Protein AF-A0A7R9U8B2-F1 (afdb_monomer)

Solvent-accessible surface area (backbone atoms only — not comparable to full-atom values): 41297 Å² total; per-residue (Å²): 141,87,87,90,84,90,85,83,91,86,86,80,92,74,90,84,80,95,72,82,83,80,79,84,75,87,90,65,82,88,73,79,88,68,81,79,48,78,42,80,69,96,64,82,80,76,59,48,78,58,32,54,50,12,48,67,62,9,75,63,43,64,96,54,55,70,74,48,51,52,56,54,53,44,69,19,31,55,43,84,42,52,57,73,41,64,82,43,50,54,67,38,76,34,45,41,25,39,34,27,19,32,44,32,37,31,36,32,48,96,91,38,77,77,46,77,46,43,56,25,43,66,48,51,57,62,33,63,72,57,87,77,96,42,58,29,88,40,22,35,29,24,73,29,55,26,38,32,43,37,39,45,27,69,61,48,61,78,40,36,88,40,72,64,40,41,54,41,51,53,35,50,53,50,54,51,48,53,52,48,36,56,53,50,60,68,20,62,71,50,51,76,31,64,63,51,78,87,48,41,61,60,57,49,68,57,44,44,82,45,77,41,47,65,74,34,71,79,45,53,50,73,36,76,58,63,46,32,40,34,33,67,37,50,39,33,38,31,30,39,74,55,95,88,39,84,41,81,72,51,76,43,42,61,54,37,70,48,45,48,47,24,65,73,71,71,41,43,26,86,39,26,33,32,18,76,29,65,22,35,32,36,36,28,43,50,93,50,44,66,64,60,39,70,72,27,92,48,33,51,59,50,44,49,52,55,24,26,49,51,46,24,58,55,55,61,69,45,66,38,83,38,53,83,46,43,52,71,68,50,35,28,49,47,49,64,61,43,39,85,44,80,42,47,50,70,37,68,81,46,48,52,68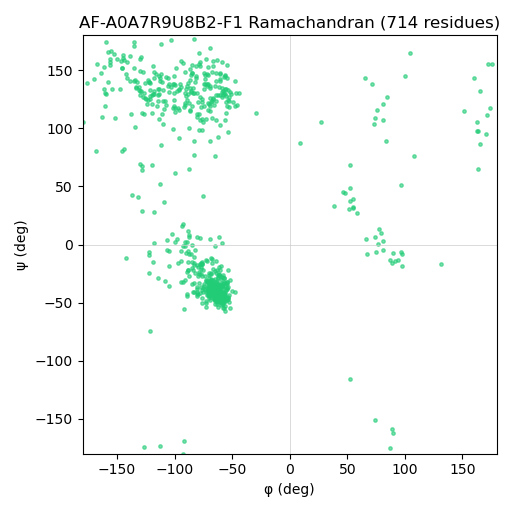,39,78,50,58,45,35,36,34,32,63,36,44,35,30,39,34,31,31,88,98,66,46,74,77,48,76,44,40,56,31,36,70,49,47,54,55,16,63,75,69,72,36,50,26,80,36,26,33,30,30,66,28,72,68,19,31,30,38,38,30,44,46,69,59,44,51,66,51,38,54,80,24,56,36,25,40,13,54,49,43,42,47,65,45,45,92,74,47,53,65,69,38,34,65,42,18,76,69,52,28,52,56,50,47,60,50,25,54,75,69,75,51,40,40,53,60,54,47,43,55,49,46,50,51,58,38,54,58,46,59,61,46,52,62,50,49,52,53,49,53,54,52,51,50,53,54,50,50,54,52,52,52,52,56,68,71,51,85,79,71,91,90,75,61,78,68,62,61,60,58,58,60,63,70,73,72,75,89,76,86,84,92,82,80,83,88,82,91,79,94,78,91,79,82,84,80,54,70,64,64,58,49,51,54,52,49,52,53,51,53,52,51,49,52,54,50,52,54,52,49,40,57,43,31,58,35,88,90,30,98,36,47,52,90,63,61,66,70,56,47,48,55,41,49,54,33,54,77,69,75,49,82,60,77,60,61,48,47,70,58,41,51,47,39,48,52,52,37,53,72,45,59,44,54,55,44,65,74,30,75,64,42,61,47,48,42,55,77,69,66,38,82,54,86,69,80,73,59,69,95,85,69,85,87,80,83,75,82,76,89,69,81,94,66,89,76,81,77,82,48,69,50,60,48,48,54,50,50,52,52,48,55,56,53,58,63,63,67,74,79,67,80,93,82,91,85,90,86,86,85,88,82,89,77,90,84,90,83,89,76,100,84,133

pLDDT: mean 73.43, std 23.67, range [23.88, 97.5]

Nearest PDB structures (foldseek):
  3of1-assembly1_A  TM=4.853E-01  e=3.775E-17  Saccharomyces cerevisiae
  4jva-assembly1_A  TM=4.554E-01  e=2.372E-15  Rattus norvegicus
  4qxk-assembly1_A  TM=8.652E-01  e=6.815E-08  Homo sapiens
  7wm2-assembly1_B  TM=8.538E-01  e=2.011E-07  Arabidopsis thaliana
  7fcv-assembly1_D  TM=7.287E-01  e=3.707E-07  Arabidopsis thaliana

Structure (mmCIF, N/CA/C/O backbone):
data_AF-A0A7R9U8B2-F1
#
_entry.id   AF-A0A7R9U8B2-F1
#
loop_
_atom_site.group_PDB
_atom_site.id
_atom_site.type_symbol
_atom_site.label_atom_id
_atom_site.label_alt_id
_atom_site.label_comp_id
_atom_site.label_asym_id
_atom_site.label_entity_id
_atom_site.label_seq_id
_atom_site.pdbx_PDB_ins_code
_atom_site.Cartn_x
_atom_site.Cartn_y
_atom_site.Cartn_z
_atom_site.occupancy
_atom_site.B_iso_or_equiv
_atom_site.auth_seq_id
_atom_site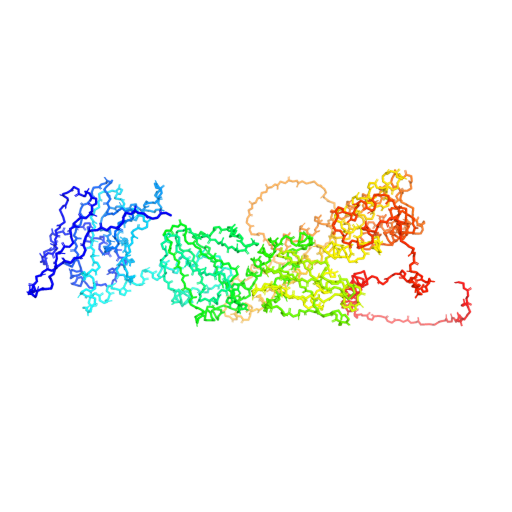.auth_comp_id
_atom_site.auth_asym_id
_atom_site.auth_atom_id
_atom_site.pdbx_PDB_model_num
ATOM 1 N N . PRO A 1 1 ? -21.297 -42.915 4.749 1.00 30.41 1 PRO A N 1
ATOM 2 C CA . PRO A 1 1 ? -21.701 -44.064 5.594 1.00 30.41 1 PRO A CA 1
ATOM 3 C C . PRO A 1 1 ? -21.978 -43.606 7.038 1.00 30.41 1 PRO A C 1
ATOM 5 O O . PRO A 1 1 ? -21.036 -43.431 7.806 1.00 30.41 1 PRO A O 1
ATOM 8 N N . PRO A 1 2 ? -23.248 -43.328 7.371 1.00 29.92 2 PRO A N 1
ATOM 9 C CA . PRO A 1 2 ? -23.680 -42.946 8.708 1.00 29.92 2 PRO A CA 1
ATOM 10 C C . PRO A 1 2 ? -24.233 -44.167 9.458 1.00 29.92 2 PRO A C 1
ATOM 12 O O . PRO A 1 2 ? -25.068 -44.891 8.925 1.00 29.92 2 PRO A O 1
ATOM 15 N N . SER A 1 3 ? -23.810 -44.386 10.699 1.00 27.02 3 SER A N 1
ATOM 16 C CA . SER A 1 3 ? -24.557 -45.214 11.651 1.00 27.02 3 SER A CA 1
ATOM 17 C C . SER A 1 3 ? -24.051 -44.943 13.061 1.00 27.02 3 SER A C 1
ATOM 19 O O . SER A 1 3 ? -22.910 -45.286 13.364 1.00 27.02 3 SER A O 1
ATOM 21 N N . CYS A 1 4 ? -24.887 -44.280 13.862 1.00 27.62 4 CYS A N 1
ATOM 22 C CA . CYS A 1 4 ? -25.130 -44.517 15.293 1.00 27.62 4 CYS A CA 1
ATOM 23 C C . CYS A 1 4 ? -25.833 -43.288 15.893 1.00 27.62 4 CYS A C 1
ATOM 25 O O . CYS A 1 4 ? -25.292 -42.576 16.730 1.00 27.62 4 CYS A O 1
ATOM 27 N N . TRP A 1 5 ? -27.052 -43.044 15.419 1.00 26.94 5 TRP A N 1
ATOM 28 C CA . TRP A 1 5 ? -28.113 -42.352 16.143 1.00 26.94 5 TRP A CA 1
ATOM 29 C C . TRP A 1 5 ? -29.310 -43.289 16.038 1.00 26.94 5 TRP A C 1
ATOM 31 O O . TRP A 1 5 ? -29.730 -43.562 14.921 1.00 26.94 5 TRP A O 1
ATOM 41 N N . ASP A 1 6 ? -29.751 -43.865 17.155 1.00 27.86 6 ASP A N 1
ATOM 42 C CA . ASP A 1 6 ? -31.166 -44.131 17.439 1.00 27.86 6 ASP A CA 1
ATOM 43 C C . ASP A 1 6 ? -31.323 -44.939 18.729 1.00 27.86 6 ASP A C 1
ATOM 45 O O . ASP A 1 6 ? -30.874 -46.077 18.821 1.00 27.86 6 ASP A O 1
ATOM 49 N N . HIS A 1 7 ? -31.990 -44.304 19.698 1.00 27.30 7 HIS A N 1
ATOM 50 C CA . HIS A 1 7 ? -32.836 -44.822 20.786 1.00 27.30 7 HIS A CA 1
ATOM 51 C C . HIS A 1 7 ? -32.729 -43.820 21.951 1.00 27.30 7 HIS A C 1
ATOM 53 O O . HIS A 1 7 ? -31.665 -43.648 22.524 1.00 27.30 7 HIS A O 1
ATOM 59 N N . ALA A 1 8 ? -33.759 -43.098 22.380 1.00 26.58 8 ALA A N 1
ATOM 60 C CA . ALA A 1 8 ? -35.167 -43.139 22.048 1.00 26.58 8 ALA A CA 1
ATOM 61 C C . ALA A 1 8 ? -35.796 -41.802 22.475 1.00 26.58 8 ALA A C 1
ATOM 63 O O . ALA A 1 8 ? -35.582 -41.337 23.594 1.00 26.58 8 ALA A O 1
ATOM 64 N N . ALA A 1 9 ? -36.606 -41.213 21.599 1.00 27.19 9 ALA A N 1
ATOM 65 C CA . ALA A 1 9 ? -37.607 -40.228 21.972 1.00 27.19 9 ALA A CA 1
ATOM 66 C C . ALA A 1 9 ? -38.963 -40.939 21.992 1.00 27.19 9 ALA A C 1
ATOM 68 O O . ALA A 1 9 ? -39.384 -41.443 20.956 1.00 27.19 9 ALA A O 1
ATOM 69 N N . GLN A 1 10 ? -39.603 -40.996 23.163 1.00 26.66 10 GLN A N 1
ATOM 70 C CA . GLN A 1 10 ? -41.058 -40.936 23.392 1.00 26.66 10 GLN A CA 1
ATOM 71 C C . GLN A 1 10 ? -41.374 -41.466 24.794 1.00 26.66 10 GLN A C 1
ATOM 73 O O . GLN A 1 10 ? -41.395 -42.674 24.999 1.00 26.66 10 GLN A O 1
ATOM 78 N N . THR A 1 11 ? -41.697 -40.583 25.745 1.00 27.45 11 THR A N 1
ATOM 79 C CA . THR A 1 11 ? -43.015 -40.590 26.412 1.00 27.45 11 THR A CA 1
ATOM 80 C C . THR A 1 11 ? -43.190 -39.423 27.394 1.00 27.45 11 THR A C 1
ATOM 82 O O . THR A 1 11 ? -42.316 -39.122 28.193 1.00 27.45 11 THR A O 1
ATOM 85 N N . GLN A 1 12 ? -44.403 -38.864 27.351 1.00 27.28 12 GLN A N 1
ATOM 86 C CA . GLN A 1 12 ? -45.134 -38.173 28.422 1.00 27.28 12 GLN A CA 1
ATOM 87 C C . GLN A 1 12 ? -44.862 -36.689 28.713 1.00 27.28 12 GLN A C 1
ATOM 89 O O . GLN A 1 12 ? -44.162 -36.282 29.630 1.00 27.28 12 GLN A O 1
ATOM 94 N N . GLN A 1 13 ? -45.645 -35.896 27.987 1.00 30.95 13 GLN A N 1
ATOM 95 C CA . GLN A 1 13 ? -46.337 -34.699 28.452 1.00 30.95 13 GLN A CA 1
ATOM 96 C C . GLN A 1 13 ? -47.171 -35.017 29.716 1.00 30.95 13 GLN A C 1
ATOM 98 O O . GLN A 1 13 ? -48.085 -35.841 29.648 1.00 30.95 13 GLN A O 1
ATOM 103 N N . LYS A 1 14 ? -46.871 -34.369 30.851 1.00 27.11 14 LYS A N 1
ATOM 104 C CA . LYS A 1 14 ? -47.823 -34.069 31.937 1.00 27.11 14 LYS A CA 1
ATOM 105 C C . LYS A 1 14 ? -47.284 -32.937 32.820 1.00 27.11 14 LYS A C 1
ATOM 107 O O . LYS A 1 14 ? -46.124 -32.945 33.216 1.00 27.11 14 LYS A O 1
ATOM 112 N N . GLU A 1 15 ? -48.152 -31.960 33.047 1.00 29.14 15 GLU A N 1
ATOM 113 C CA . GLU A 1 15 ? -47.983 -30.745 33.847 1.00 29.14 15 GLU A CA 1
ATOM 114 C C . GLU A 1 15 ? -47.567 -31.032 35.300 1.00 29.14 15 GLU A C 1
ATOM 116 O O . GLU A 1 15 ? -48.022 -32.017 35.880 1.00 29.14 15 GLU A O 1
ATOM 121 N N . CYS A 1 16 ? -46.737 -30.158 35.886 1.00 23.88 16 CYS A N 1
ATOM 122 C CA . CYS A 1 16 ? -47.075 -29.345 37.068 1.00 23.88 16 CYS A CA 1
ATOM 123 C C . CYS A 1 16 ? -45.830 -28.721 37.732 1.00 23.88 16 CYS A C 1
ATOM 125 O O . CYS A 1 16 ? -44.863 -29.398 38.071 1.00 23.88 16 CYS A O 1
ATOM 127 N N . ASP A 1 17 ? -45.976 -27.424 37.996 1.00 25.28 17 ASP A N 1
ATOM 128 C CA . ASP A 1 17 ? -45.469 -26.657 39.134 1.00 25.28 17 ASP A CA 1
ATOM 129 C C . ASP A 1 17 ? -44.020 -26.149 39.200 1.00 25.28 17 ASP A C 1
ATOM 131 O O . ASP A 1 17 ? -43.023 -26.866 39.258 1.00 25.28 17 ASP A O 1
ATOM 135 N N . ALA A 1 18 ? -43.983 -24.817 39.314 1.00 38.62 18 ALA A N 1
ATOM 136 C CA . ALA A 1 18 ? -42.900 -23.948 39.733 1.00 38.62 18 ALA A CA 1
ATOM 137 C C . ALA A 1 18 ? -41.925 -24.593 40.734 1.00 38.62 18 ALA A C 1
ATOM 139 O O . ALA A 1 18 ? -42.247 -24.803 41.905 1.00 38.62 18 ALA A O 1
ATOM 140 N N . ARG A 1 19 ? -40.681 -24.805 40.293 1.00 26.91 19 ARG A N 1
ATOM 141 C CA . ARG A 1 19 ? -39.525 -25.012 41.169 1.00 26.91 19 ARG A CA 1
ATOM 142 C C . ARG A 1 19 ? -38.325 -24.235 40.641 1.00 26.91 19 ARG A C 1
ATOM 144 O O . ARG A 1 19 ? -37.810 -24.524 39.571 1.00 26.91 19 ARG A O 1
ATOM 151 N N . VAL A 1 20 ? -37.953 -23.224 41.427 1.00 28.42 20 VAL A N 1
ATOM 152 C CA . VAL A 1 20 ? -36.587 -22.812 41.788 1.00 28.42 20 VAL A CA 1
ATOM 153 C C . VAL A 1 20 ? -35.508 -23.169 40.759 1.00 28.42 20 VAL A C 1
ATOM 155 O O . VAL A 1 20 ? -35.056 -24.309 40.677 1.00 28.42 20 VAL A O 1
ATOM 158 N N . VAL A 1 21 ? -35.051 -22.148 40.033 1.00 27.19 21 VAL A N 1
ATOM 159 C CA . VAL A 1 21 ? -33.812 -22.183 39.247 1.00 27.19 21 VAL A CA 1
ATOM 160 C C . VAL A 1 21 ? -32.643 -22.496 40.195 1.00 27.19 21 VAL A C 1
ATOM 162 O O . VAL A 1 21 ? -32.501 -21.802 41.206 1.00 27.19 21 VAL A O 1
ATOM 165 N N . PRO A 1 22 ? -31.806 -23.512 39.922 1.00 26.61 22 PRO A N 1
ATOM 166 C CA . PRO A 1 22 ? -30.634 -23.778 40.738 1.00 26.61 22 PRO A CA 1
ATOM 167 C C . PRO A 1 22 ? -29.600 -22.672 40.503 1.00 26.61 22 PRO A C 1
ATOM 169 O O . PRO A 1 22 ? -29.159 -22.430 39.379 1.00 26.61 22 PRO A O 1
ATOM 172 N N . THR A 1 23 ? -29.222 -21.988 41.580 1.00 28.36 23 THR A N 1
ATOM 173 C CA . THR A 1 23 ? -28.070 -21.084 41.638 1.00 28.36 23 THR A CA 1
ATOM 174 C C . THR A 1 23 ? -26.817 -21.808 41.143 1.00 28.36 23 THR A C 1
ATOM 176 O O . THR A 1 23 ? -26.514 -22.906 41.615 1.00 28.36 23 THR A O 1
ATOM 179 N N . ARG A 1 24 ? -26.130 -21.191 40.170 1.00 32.28 24 ARG A N 1
ATOM 180 C CA . ARG A 1 24 ? -24.921 -21.685 39.493 1.00 32.28 24 ARG A CA 1
ATOM 181 C C . ARG A 1 24 ? -23.908 -22.233 40.507 1.00 32.28 24 ARG A C 1
ATOM 183 O O . ARG A 1 24 ? -23.450 -21.520 41.395 1.00 32.28 24 ARG A O 1
ATOM 190 N N . GLY A 1 25 ? -23.583 -23.515 40.349 1.00 25.22 25 GLY A N 1
ATOM 191 C CA . GLY A 1 25 ? -22.506 -24.190 41.057 1.00 25.22 25 GLY A CA 1
ATOM 192 C C . GLY A 1 25 ? -21.144 -23.762 40.522 1.00 25.22 25 GLY A C 1
ATOM 193 O O . GLY A 1 25 ? -20.945 -23.626 39.315 1.00 25.22 25 GLY A O 1
ATOM 194 N N . CYS A 1 26 ? -20.227 -23.561 41.460 1.00 30.31 26 CYS A N 1
ATOM 195 C CA . CYS A 1 26 ? -18.829 -23.231 41.269 1.00 30.31 26 CYS A CA 1
ATOM 196 C C . CYS A 1 26 ? -18.140 -24.135 40.235 1.00 30.31 26 CYS A C 1
ATOM 198 O O . CYS A 1 26 ? -17.974 -25.330 40.462 1.00 30.31 26 CYS A O 1
ATOM 200 N N . TRP A 1 27 ? -17.644 -23.525 39.163 1.00 28.55 27 TRP A N 1
ATOM 201 C CA . TRP A 1 27 ? -16.403 -23.934 38.506 1.00 28.55 27 TRP A CA 1
ATOM 202 C C . TRP A 1 27 ? -15.452 -22.740 38.586 1.00 28.55 27 TRP A C 1
ATOM 204 O O . TRP A 1 27 ? -15.201 -22.049 37.608 1.00 28.55 27 TRP A O 1
ATOM 214 N N . GLY A 1 28 ? -15.012 -22.442 39.807 1.00 30.25 28 GLY A N 1
ATOM 215 C CA . GLY A 1 28 ? -13.909 -21.529 40.075 1.00 30.25 28 GLY A CA 1
ATOM 216 C C . GLY A 1 28 ? -12.710 -22.365 40.492 1.00 30.25 28 GLY A C 1
ATOM 217 O O . GLY A 1 28 ? -12.868 -23.314 41.267 1.00 30.25 28 GLY A O 1
ATOM 218 N N . GLY A 1 29 ? -11.528 -22.038 39.970 1.00 30.67 29 GLY A N 1
ATOM 219 C CA . GLY A 1 29 ? -10.278 -22.561 40.508 1.00 30.67 29 GLY A CA 1
ATOM 220 C C . GLY A 1 29 ? -10.266 -22.405 42.029 1.00 30.67 29 GLY A C 1
ATOM 221 O O . GLY A 1 29 ? -10.779 -21.420 42.559 1.00 30.67 29 GLY A O 1
ATOM 222 N N . GLN A 1 30 ? -9.745 -23.414 42.727 1.00 30.61 30 GLN A N 1
ATOM 223 C CA . GLN A 1 30 ? -9.598 -23.412 44.180 1.00 30.61 30 GLN A CA 1
ATOM 224 C C . GLN A 1 30 ? -8.836 -22.161 44.637 1.00 30.61 30 GLN A C 1
ATOM 226 O O . GLN A 1 30 ? -7.608 -22.137 44.649 1.00 30.61 30 GLN A O 1
ATOM 231 N N . LEU A 1 31 ? -9.573 -21.132 45.044 1.00 39.19 31 LEU A N 1
ATOM 232 C CA . LEU A 1 31 ? -9.121 -20.200 46.060 1.00 39.19 31 LEU A CA 1
ATOM 233 C C . LEU A 1 31 ? -9.328 -20.921 47.390 1.00 39.19 31 LEU A C 1
ATOM 235 O O . LEU A 1 31 ? -10.458 -21.151 47.823 1.00 39.19 31 LEU A O 1
ATOM 239 N N . ASP A 1 32 ? -8.225 -21.347 47.995 1.00 32.47 32 ASP A N 1
ATOM 240 C CA . ASP A 1 32 ? -8.205 -21.851 49.362 1.00 32.47 32 ASP A CA 1
ATOM 241 C C . ASP A 1 32 ? -8.793 -20.774 50.290 1.00 32.47 32 ASP A C 1
ATOM 243 O O . ASP A 1 32 ? -8.180 -19.737 50.513 1.00 32.47 32 ASP A O 1
ATOM 247 N N . GLY A 1 33 ? -10.015 -21.002 50.777 1.00 36.41 33 GLY A N 1
ATOM 248 C CA . GLY A 1 33 ? -10.552 -20.546 52.065 1.00 36.41 33 GLY A CA 1
ATOM 249 C C . GLY A 1 33 ? -10.208 -19.151 52.614 1.00 36.41 33 GLY A C 1
ATOM 250 O O . GLY A 1 33 ? -10.139 -19.021 53.835 1.00 36.41 33 GLY A O 1
ATOM 251 N N . GLN A 1 34 ? -10.010 -18.112 51.798 1.00 46.66 34 GLN A N 1
ATOM 252 C CA . GLN A 1 34 ? -9.766 -16.756 52.302 1.00 46.66 34 GLN A CA 1
ATOM 253 C C . GLN A 1 34 ? -11.065 -15.982 52.561 1.00 46.66 34 GLN A C 1
ATOM 255 O O . GLN A 1 34 ? -12.065 -16.119 51.857 1.00 46.66 34 GLN A O 1
ATOM 260 N N . GLN A 1 35 ? -11.052 -15.200 53.642 1.00 50.69 35 GLN A N 1
ATOM 261 C CA . GLN A 1 35 ? -12.196 -14.585 54.321 1.00 50.69 35 GLN A CA 1
ATOM 262 C C . GLN A 1 35 ? -12.942 -13.540 53.469 1.00 50.69 35 GLN A C 1
ATOM 264 O O . GLN A 1 35 ? -12.855 -12.341 53.712 1.00 50.69 35 GLN A O 1
ATOM 269 N N . ARG A 1 36 ? -13.750 -13.973 52.499 1.00 58.09 36 ARG A N 1
ATOM 270 C CA . ARG A 1 36 ? -14.673 -13.085 51.778 1.00 58.09 36 ARG A CA 1
ATOM 271 C C . ARG A 1 36 ? -15.874 -12.773 52.678 1.00 58.09 36 ARG A C 1
ATOM 273 O O . ARG A 1 36 ? -16.724 -13.634 52.901 1.00 58.09 36 ARG A O 1
ATOM 280 N N . ALA A 1 37 ? -15.944 -11.563 53.237 1.00 53.56 37 ALA A N 1
ATOM 281 C CA . ALA A 1 37 ? -17.025 -11.165 54.145 1.00 53.56 37 ALA A CA 1
ATOM 282 C C . ALA A 1 37 ? -17.767 -9.911 53.642 1.00 53.56 37 ALA A C 1
ATOM 284 O O . ALA A 1 37 ? -17.134 -8.868 53.465 1.00 53.56 37 ALA A O 1
ATOM 285 N N . PRO A 1 38 ? -19.105 -9.950 53.463 1.00 53.59 38 PRO A N 1
ATOM 286 C CA . PRO A 1 38 ? -19.876 -8.760 53.109 1.00 53.59 38 PRO A CA 1
ATOM 287 C C . PRO A 1 38 ? -19.747 -7.680 54.191 1.00 53.59 38 PRO A C 1
ATOM 289 O O . PRO A 1 38 ? -19.744 -7.974 55.397 1.00 53.59 38 PRO A O 1
ATOM 292 N N . ILE A 1 39 ? -19.648 -6.416 53.776 1.00 56.44 39 ILE A N 1
ATOM 293 C CA . ILE A 1 39 ? -19.552 -5.265 54.682 1.00 56.44 39 ILE A CA 1
ATOM 294 C C . ILE A 1 39 ? -20.963 -4.858 55.136 1.00 56.44 39 ILE A C 1
ATOM 296 O O . ILE A 1 39 ? -21.559 -3.899 54.658 1.00 56.44 39 ILE A O 1
ATOM 300 N N . MET A 1 40 ? -21.537 -5.614 56.077 1.00 44.44 40 MET A N 1
ATOM 301 C CA . MET A 1 40 ? -22.802 -5.240 56.719 1.00 44.44 40 MET A CA 1
ATOM 302 C C . MET A 1 40 ? -22.561 -4.323 57.930 1.00 44.44 40 MET A C 1
ATOM 304 O O . MET A 1 40 ? -22.005 -4.752 58.940 1.00 44.44 40 MET A O 1
ATOM 308 N N . GLY A 1 41 ? -23.039 -3.075 57.841 1.00 47.38 41 GLY A N 1
ATOM 309 C CA . GLY A 1 41 ? -23.053 -2.091 58.936 1.00 47.38 41 GLY A CA 1
ATOM 310 C C . GLY A 1 41 ? -21.932 -1.037 58.884 1.00 47.38 41 GLY A C 1
ATOM 311 O O . GLY A 1 41 ? -20.809 -1.319 58.490 1.00 47.38 41 GLY A O 1
ATOM 312 N N . CYS A 1 42 ? -22.238 0.198 59.311 1.00 34.66 42 CYS A N 1
ATOM 313 C CA . CYS A 1 42 ? -21.350 1.378 59.296 1.00 34.66 42 CYS A CA 1
ATOM 314 C C . CYS A 1 42 ? -20.257 1.385 60.390 1.00 34.66 42 CYS A C 1
ATOM 316 O O . CYS A 1 42 ? -20.024 2.427 61.005 1.00 34.66 42 CYS A O 1
ATOM 318 N N . ASN A 1 43 ? -19.589 0.266 60.673 1.00 44.78 43 ASN A N 1
ATOM 319 C CA . ASN A 1 43 ? -18.477 0.293 61.627 1.00 44.78 43 ASN A CA 1
ATOM 320 C C . ASN A 1 43 ? -17.166 0.657 60.915 1.00 44.78 43 ASN A C 1
ATOM 322 O O . ASN A 1 43 ? -16.656 -0.114 60.108 1.00 44.78 43 ASN A O 1
ATOM 326 N N . ASP A 1 44 ? -16.593 1.811 61.280 1.00 50.34 44 ASP A N 1
ATOM 327 C CA . ASP A 1 44 ? -15.291 2.343 60.821 1.00 50.34 44 ASP A CA 1
ATOM 328 C C . ASP A 1 44 ? -14.083 1.422 61.127 1.00 50.34 44 ASP A C 1
ATOM 330 O O . ASP A 1 44 ? -12.947 1.768 60.818 1.00 50.34 44 ASP A O 1
ATOM 334 N N . SER A 1 45 ? -14.313 0.252 61.730 1.00 53.28 45 SER A N 1
ATOM 335 C CA . SER A 1 45 ? -13.302 -0.649 62.286 1.00 53.28 45 SER A CA 1
ATOM 336 C C . SER A 1 45 ? -12.798 -1.747 61.340 1.00 53.28 45 SER A C 1
ATOM 338 O O . SER A 1 45 ? -11.987 -2.555 61.780 1.00 53.28 45 SER A O 1
ATOM 340 N N . ARG A 1 46 ? -13.296 -1.846 60.096 1.00 64.94 46 ARG A N 1
ATOM 341 C CA . ARG A 1 46 ? -12.836 -2.875 59.134 1.00 64.94 46 ARG A CA 1
ATOM 342 C C . ARG A 1 46 ? -11.736 -2.410 58.187 1.00 64.94 46 ARG A C 1
ATOM 344 O O . ARG A 1 46 ? -10.907 -3.222 57.816 1.00 64.94 46 ARG A O 1
ATOM 351 N N . LEU A 1 47 ? -11.730 -1.136 57.807 1.00 72.38 47 LEU A N 1
ATOM 352 C CA . LEU A 1 47 ? -10.666 -0.576 56.978 1.00 72.38 47 LEU A CA 1
ATOM 353 C C . LEU A 1 47 ? -9.464 -0.254 57.853 1.00 72.38 47 LEU A C 1
ATOM 355 O O . LEU A 1 47 ? -9.600 0.445 58.866 1.00 72.38 47 LEU A O 1
ATOM 359 N N . SER A 1 48 ? -8.284 -0.706 57.440 1.00 80.69 48 SER A N 1
ATOM 360 C CA . SER A 1 48 ? -7.061 -0.300 58.121 1.00 80.69 48 SER A CA 1
ATOM 361 C C . SER A 1 48 ? -6.851 1.223 57.980 1.00 80.69 48 SER A C 1
ATOM 363 O O . SER A 1 48 ? -7.379 1.857 57.055 1.00 80.69 48 SER A O 1
ATOM 365 N N . PRO A 1 49 ? -6.058 1.871 58.857 1.00 82.56 49 PRO A N 1
ATOM 366 C CA . PRO A 1 49 ? -5.679 3.272 58.661 1.00 82.56 49 PRO A CA 1
ATOM 367 C C . PRO A 1 49 ? -5.039 3.525 57.286 1.00 82.56 49 PRO A C 1
ATOM 369 O O . PRO A 1 49 ? -5.223 4.595 56.706 1.00 82.56 49 PRO A O 1
ATOM 372 N N . GLN A 1 50 ? -4.320 2.529 56.755 1.00 83.06 50 GLN A N 1
ATOM 373 C CA . GLN A 1 50 ? -3.732 2.573 55.418 1.00 83.06 50 GLN A CA 1
ATOM 374 C C . GLN A 1 50 ? -4.805 2.442 54.336 1.00 83.06 50 GLN A C 1
ATOM 376 O O . GLN A 1 50 ? -4.769 3.197 53.369 1.00 83.06 50 GLN A O 1
ATOM 381 N N . GLY A 1 51 ? -5.798 1.573 54.528 1.00 86.06 51 GLY A N 1
ATOM 382 C CA . GLY A 1 51 ? -6.913 1.409 53.603 1.00 86.06 51 GLY A CA 1
ATOM 383 C C . GLY A 1 51 ? -7.762 2.677 53.473 1.00 86.06 51 GLY A C 1
ATOM 384 O O . GLY A 1 51 ? -8.111 3.098 52.367 1.00 86.06 51 GLY A O 1
ATOM 385 N N . TRP A 1 52 ? -8.005 3.374 54.588 1.00 83.94 52 TRP A N 1
ATOM 386 C CA . TRP A 1 52 ? -8.641 4.698 54.587 1.00 83.94 52 TRP A CA 1
ATOM 387 C C . TRP A 1 52 ? -7.833 5.751 53.826 1.00 83.94 52 TRP A C 1
ATOM 389 O O . TRP A 1 52 ? -8.404 6.579 53.111 1.00 83.94 52 TRP A O 1
ATOM 399 N N . GLU A 1 53 ? -6.511 5.733 53.971 1.00 83.31 53 GLU A N 1
ATOM 400 C CA . GLU A 1 53 ? -5.621 6.605 53.208 1.00 83.31 53 GLU A CA 1
ATOM 401 C C . GLU A 1 53 ? -5.640 6.248 51.712 1.00 83.31 53 GLU A C 1
ATOM 403 O O . GLU A 1 53 ? -5.699 7.144 50.869 1.00 83.31 53 GLU A O 1
ATOM 408 N N . GLY A 1 54 ? -5.688 4.960 51.365 1.00 87.06 54 GLY A N 1
ATOM 409 C CA . GLY A 1 54 ? -5.821 4.484 49.989 1.00 87.06 54 GLY A CA 1
ATOM 410 C C . GLY A 1 54 ? -7.118 4.923 49.315 1.00 87.06 54 GLY A C 1
ATOM 411 O O . GLY A 1 54 ? -7.086 5.419 48.188 1.00 87.06 54 GLY A O 1
ATOM 412 N N . LEU A 1 55 ? -8.247 4.848 50.028 1.00 87.75 55 LEU A N 1
ATOM 413 C CA . LEU A 1 55 ? -9.529 5.384 49.559 1.00 87.75 55 LEU A CA 1
ATOM 414 C C . LEU A 1 55 ? -9.453 6.889 49.287 1.00 87.75 55 LEU A C 1
ATOM 416 O O . LEU A 1 55 ? -9.923 7.346 48.248 1.00 87.75 55 LEU A O 1
ATOM 420 N N . ARG A 1 56 ? -8.834 7.664 50.188 1.00 83.06 56 ARG A N 1
ATOM 421 C CA . ARG A 1 56 ? -8.681 9.121 50.017 1.00 83.06 56 ARG A CA 1
ATOM 422 C C . ARG A 1 56 ? -7.755 9.492 48.864 1.00 83.06 56 ARG A C 1
ATOM 424 O O . ARG A 1 56 ? -7.996 10.496 48.201 1.00 83.06 56 ARG A O 1
ATOM 431 N N . ARG A 1 57 ? -6.710 8.698 48.620 1.00 84.50 57 ARG A N 1
ATOM 432 C CA . ARG A 1 57 ? -5.791 8.872 47.482 1.00 84.50 57 ARG A CA 1
ATOM 433 C C . ARG A 1 57 ? -6.382 8.406 46.160 1.00 84.50 57 ARG A C 1
ATOM 435 O O . ARG A 1 57 ? -5.838 8.721 45.103 1.00 84.50 57 ARG A O 1
ATOM 442 N N . SER A 1 58 ? -7.473 7.650 46.201 1.00 89.38 58 SER A N 1
ATOM 443 C CA . SER A 1 58 ? -8.092 7.125 45.002 1.00 89.38 58 SER A CA 1
ATOM 444 C C . SER A 1 58 ? -8.742 8.228 44.177 1.00 89.38 58 SER A C 1
ATOM 446 O O . SER A 1 58 ? -9.658 8.929 44.614 1.00 89.38 58 SER A O 1
ATOM 448 N N . LYS A 1 59 ? -8.355 8.288 42.903 1.00 87.56 59 LYS A N 1
ATOM 449 C CA . LYS A 1 59 ? -9.027 9.124 41.904 1.00 87.56 59 LYS A CA 1
ATOM 450 C C . LYS A 1 59 ? -10.506 8.778 41.725 1.00 87.56 59 LYS A C 1
ATOM 452 O O . LYS A 1 59 ? -11.227 9.609 41.200 1.00 87.56 59 LYS A O 1
ATOM 457 N N . TYR A 1 60 ? -10.984 7.605 42.146 1.00 87.75 60 TYR A N 1
ATOM 458 C CA . TYR A 1 60 ? -12.402 7.238 42.032 1.00 87.75 60 TYR A CA 1
ATOM 459 C C . TYR A 1 60 ? -13.290 7.889 43.107 1.00 87.75 60 TYR A C 1
ATOM 461 O O . TYR A 1 60 ? -14.503 7.957 42.928 1.00 87.75 60 TYR A O 1
ATOM 469 N N . PHE A 1 61 ? -12.699 8.411 44.188 1.00 87.69 61 PHE A N 1
ATOM 470 C CA . PHE A 1 61 ? -13.424 9.039 45.301 1.00 87.69 61 PHE A CA 1
ATOM 471 C C . PHE A 1 61 ? -13.083 10.519 45.512 1.00 87.69 61 PHE A C 1
ATOM 473 O O . PHE A 1 61 ? -13.645 11.168 46.395 1.00 87.69 61 PHE A O 1
ATOM 480 N N . GLU A 1 62 ? -12.208 11.089 44.687 1.00 83.69 62 GLU A N 1
ATOM 481 C CA . GLU A 1 62 ? -11.863 12.509 44.730 1.00 83.69 62 GLU A CA 1
ATOM 482 C C . GLU A 1 62 ? -13.118 13.401 44.642 1.00 83.69 62 GLU A C 1
ATOM 484 O O . GLU A 1 62 ? -13.916 13.292 43.706 1.00 83.69 62 GLU A O 1
ATOM 489 N N . GLY A 1 63 ? -13.295 14.285 45.629 1.00 83.06 63 GLY A N 1
ATOM 490 C CA . GLY A 1 63 ? -14.458 15.176 45.726 1.00 83.06 63 GLY A CA 1
ATOM 491 C C . GLY A 1 63 ? -15.762 14.492 46.164 1.00 83.06 63 GLY A C 1
ATOM 492 O O . GLY A 1 63 ? -16.809 15.136 46.169 1.00 83.06 63 GLY A O 1
ATOM 493 N N . THR A 1 64 ? -15.722 13.210 46.542 1.00 86.31 64 THR A N 1
ATOM 494 C CA . THR A 1 64 ? -16.883 12.478 47.072 1.00 86.31 64 THR A CA 1
ATOM 495 C C . THR A 1 64 ? -16.986 12.685 48.582 1.00 86.31 64 THR A C 1
ATOM 497 O O . THR A 1 64 ? -15.992 12.595 49.304 1.00 86.31 64 THR A O 1
ATOM 500 N N . ALA A 1 65 ? -18.189 12.964 49.089 1.00 86.88 65 ALA A N 1
ATOM 501 C CA . ALA A 1 65 ? -18.400 13.153 50.521 1.00 86.88 65 ALA A CA 1
ATOM 502 C C . ALA A 1 65 ? -18.107 11.857 51.296 1.00 86.88 65 ALA A C 1
ATOM 504 O O . ALA A 1 65 ? -18.500 10.770 50.874 1.00 86.88 65 ALA A O 1
ATOM 505 N N . ALA A 1 66 ? -17.489 11.962 52.477 1.00 83.50 66 ALA A N 1
ATOM 506 C CA . ALA A 1 66 ? -17.119 10.795 53.287 1.00 83.50 66 ALA A CA 1
ATOM 507 C C . ALA A 1 66 ? -18.309 9.863 53.600 1.00 83.50 66 ALA A C 1
ATOM 509 O O . ALA A 1 66 ? -18.147 8.647 53.650 1.00 83.50 66 ALA A O 1
ATOM 510 N N . ALA A 1 67 ? -19.513 10.421 53.767 1.00 85.00 67 ALA A N 1
ATOM 511 C CA . ALA A 1 67 ? -20.735 9.645 53.976 1.00 85.00 67 ALA A CA 1
ATOM 512 C C . ALA A 1 67 ? -21.113 8.784 52.758 1.00 85.00 67 ALA A C 1
ATOM 514 O O . ALA A 1 67 ? -21.622 7.680 52.927 1.00 85.00 67 ALA A O 1
ATOM 515 N N . ASP A 1 68 ? -20.857 9.268 51.543 1.00 87.94 68 ASP A N 1
ATOM 516 C CA . ASP A 1 68 ? -21.138 8.536 50.309 1.00 87.94 68 ASP A CA 1
ATOM 517 C C . ASP A 1 68 ? -20.047 7.511 50.004 1.00 87.94 68 ASP A C 1
ATOM 519 O O . ASP A 1 68 ? -20.376 6.390 49.625 1.00 87.94 68 ASP A O 1
ATOM 523 N N . ILE A 1 69 ? -18.778 7.826 50.294 1.00 86.12 69 ILE A N 1
ATOM 524 C CA . ILE A 1 69 ? -17.682 6.843 50.255 1.00 86.12 69 ILE A CA 1
ATOM 525 C C . ILE A 1 69 ? -18.030 5.642 51.142 1.00 86.12 69 ILE A C 1
ATOM 527 O O . ILE A 1 69 ? -17.972 4.509 50.678 1.00 86.12 69 ILE A O 1
ATOM 531 N N . LYS A 1 70 ? -18.482 5.876 52.384 1.00 85.75 70 LYS A N 1
ATOM 532 C CA . LYS A 1 70 ? -18.912 4.798 53.294 1.00 85.75 70 LYS A CA 1
ATOM 533 C C . LYS A 1 70 ? -20.033 3.941 52.704 1.00 85.75 70 LYS A C 1
ATOM 535 O O . LYS A 1 70 ? -19.982 2.723 52.815 1.00 85.75 70 LYS A O 1
ATOM 540 N N . LYS A 1 71 ? -21.033 4.549 52.055 1.00 87.75 71 LYS A N 1
ATOM 541 C CA . LYS A 1 71 ? -22.121 3.796 51.404 1.00 87.75 71 LYS A CA 1
ATOM 542 C C . LYS A 1 71 ? -21.606 2.916 50.267 1.00 87.75 71 LYS A C 1
ATOM 544 O O . LYS A 1 71 ? -22.093 1.803 50.137 1.00 87.75 71 LYS A O 1
ATOM 549 N N . ILE A 1 72 ? -20.661 3.409 49.462 1.00 86.50 72 ILE A N 1
ATOM 550 C CA . ILE A 1 72 ? -20.072 2.661 48.339 1.00 86.50 72 ILE A CA 1
ATOM 551 C C . ILE A 1 72 ? -19.220 1.511 48.863 1.00 86.50 72 ILE A C 1
ATOM 553 O O . ILE A 1 72 ? -19.402 0.381 48.429 1.00 86.50 72 ILE A O 1
ATOM 557 N N . VAL A 1 73 ? -18.346 1.786 49.834 1.00 86.50 73 VAL A N 1
ATOM 558 C CA . VAL A 1 73 ? -17.537 0.758 50.499 1.00 86.50 73 VAL A CA 1
ATOM 559 C C . VAL A 1 73 ? -18.442 -0.334 51.061 1.00 86.50 73 VAL A C 1
ATOM 561 O O . VAL A 1 73 ? -18.210 -1.494 50.770 1.00 86.50 73 VAL A O 1
ATOM 564 N N . ASN A 1 74 ? -19.529 0.016 51.756 1.00 86.12 74 ASN A N 1
ATOM 565 C CA . ASN A 1 74 ? -20.464 -0.960 52.331 1.00 86.12 74 ASN A CA 1
ATOM 566 C C . ASN A 1 74 ? -21.207 -1.834 51.299 1.00 86.12 74 ASN A C 1
ATOM 568 O O . ASN A 1 74 ? -21.845 -2.808 51.689 1.00 86.12 74 ASN A O 1
ATOM 572 N N . LEU A 1 75 ? -21.183 -1.484 50.009 1.00 86.69 75 LEU A N 1
ATOM 573 C CA . LEU A 1 75 ? -21.700 -2.349 48.944 1.00 86.69 75 LEU A CA 1
ATOM 574 C C . LEU A 1 75 ? -20.660 -3.368 48.464 1.00 86.69 75 LEU A C 1
ATOM 576 O O . LEU A 1 75 ? -21.037 -4.356 47.845 1.00 86.69 75 LEU A O 1
ATOM 580 N N . GLY A 1 76 ? -19.376 -3.116 48.706 1.00 86.25 76 GLY A N 1
ATOM 581 C CA . GLY A 1 76 ? -18.286 -3.984 48.289 1.00 86.25 76 GLY A CA 1
ATOM 582 C C . GLY A 1 76 ? -17.873 -5.011 49.341 1.00 86.25 76 GLY A C 1
ATOM 583 O O . GLY A 1 76 ? -18.401 -5.071 50.456 1.00 86.25 76 GLY A O 1
ATOM 584 N N . TYR A 1 77 ? -16.878 -5.804 48.966 1.00 86.75 77 TYR A N 1
ATOM 585 C CA . TYR A 1 77 ? -16.205 -6.788 49.804 1.00 86.75 77 TYR A CA 1
ATOM 586 C C . TYR A 1 77 ? -14.762 -6.346 50.048 1.00 86.75 77 TYR A C 1
ATOM 588 O O . TYR A 1 77 ? -14.109 -5.825 49.146 1.00 86.75 77 TYR A O 1
ATOM 596 N N . MET A 1 78 ? -14.262 -6.555 51.266 1.00 86.75 78 MET A N 1
ATOM 597 C CA . MET A 1 78 ? -12.838 -6.385 51.562 1.00 86.75 78 MET A CA 1
ATOM 598 C C . MET A 1 78 ? -12.105 -7.697 51.315 1.00 86.75 78 MET A C 1
ATOM 600 O O . MET A 1 78 ? -12.592 -8.753 51.722 1.00 86.75 78 MET A O 1
ATOM 604 N N . LEU A 1 79 ? -10.944 -7.609 50.671 1.00 89.06 79 LEU A N 1
ATOM 605 C CA . LEU A 1 79 ? -10.044 -8.730 50.435 1.00 89.06 79 LEU A CA 1
ATOM 606 C C . LEU A 1 79 ? -8.669 -8.390 51.009 1.00 89.06 79 LEU A C 1
ATOM 608 O O . LEU A 1 79 ? -8.047 -7.421 50.574 1.00 89.06 79 LEU A O 1
ATOM 612 N N . ASP A 1 80 ? -8.198 -9.211 51.941 1.00 89.94 80 ASP A N 1
ATOM 613 C CA . ASP A 1 80 ? -6.828 -9.177 52.447 1.00 89.94 80 ASP A CA 1
ATOM 614 C C . ASP A 1 80 ? -6.043 -10.299 51.766 1.00 89.94 80 ASP A C 1
ATOM 616 O O . ASP A 1 80 ? -6.419 -11.470 51.856 1.00 89.94 80 ASP A O 1
ATOM 620 N N . MET A 1 81 ? -4.995 -9.934 51.029 1.00 90.81 81 MET A N 1
ATOM 621 C CA . MET A 1 81 ? -4.271 -10.850 50.151 1.00 90.81 81 MET A CA 1
ATOM 622 C C . MET A 1 81 ? -2.766 -10.780 50.381 1.00 90.81 81 MET A C 1
ATOM 624 O O . MET A 1 81 ? -2.169 -9.703 50.374 1.00 90.81 81 MET A O 1
ATOM 628 N N . ASP A 1 82 ? -2.140 -11.941 50.517 1.00 92.88 82 ASP A N 1
ATOM 629 C CA . ASP A 1 82 ? -0.702 -12.100 50.698 1.00 92.88 82 ASP A CA 1
ATOM 630 C C . ASP A 1 82 ? 0.071 -11.932 49.373 1.00 92.88 82 ASP A C 1
ATOM 632 O O . ASP A 1 82 ? -0.467 -12.165 48.280 1.00 92.88 82 ASP A O 1
ATOM 636 N N . PRO A 1 83 ? 1.373 -11.581 49.425 1.00 95.50 83 PRO A N 1
ATOM 637 C CA . PRO A 1 83 ? 2.226 -11.588 48.242 1.00 95.50 83 PRO A CA 1
ATOM 638 C C . PRO A 1 83 ? 2.192 -12.944 47.514 1.00 95.50 83 PRO A C 1
ATOM 640 O O . PRO A 1 83 ? 2.375 -13.999 48.115 1.00 95.50 83 PRO A O 1
ATOM 643 N N . GLY A 1 84 ? 2.023 -12.910 46.194 1.00 91.00 84 GLY A N 1
ATOM 644 C CA . GLY A 1 84 ? 1.948 -14.079 45.318 1.00 91.00 84 GLY A CA 1
ATOM 645 C C . GLY A 1 84 ? 0.527 -14.573 45.043 1.00 91.00 84 GLY A C 1
ATOM 646 O O . GLY A 1 84 ? 0.337 -15.335 44.095 1.00 91.00 84 GLY A O 1
ATOM 647 N N . GLN A 1 85 ? -0.475 -14.120 45.799 1.00 91.56 85 GLN A N 1
ATOM 648 C CA . GLN A 1 85 ? -1.861 -14.523 45.568 1.00 91.56 85 GLN A CA 1
ATOM 649 C C . GLN A 1 85 ? -2.457 -13.855 44.328 1.00 91.56 85 GLN A C 1
ATOM 651 O O . GLN A 1 85 ? -2.185 -12.690 44.026 1.00 91.56 85 GLN A O 1
ATOM 656 N N . GLN A 1 86 ? -3.271 -14.609 43.589 1.00 92.00 86 GLN A N 1
ATOM 657 C CA . GLN A 1 86 ? -3.990 -14.109 42.421 1.00 92.00 86 GLN A CA 1
ATOM 658 C C . GLN A 1 86 ? -5.346 -13.542 42.831 1.00 92.00 86 GLN A C 1
ATOM 660 O O . GLN A 1 86 ? -6.154 -14.252 43.417 1.00 92.00 86 GLN A O 1
ATOM 665 N N . VAL A 1 87 ? -5.593 -12.279 42.475 1.00 93.56 87 VAL A N 1
ATOM 666 C CA . VAL A 1 87 ? -6.910 -11.635 42.594 1.00 93.56 87 VAL A CA 1
ATOM 667 C C . VAL A 1 87 ? -7.878 -12.261 41.588 1.00 93.56 87 VAL A C 1
ATOM 669 O O . VAL A 1 87 ? -9.013 -12.567 41.922 1.00 93.56 87 VAL A O 1
ATOM 672 N N . PHE A 1 88 ? -7.401 -12.473 40.358 1.00 92.19 88 PHE A N 1
ATOM 673 C CA . PHE A 1 88 ? -8.060 -13.270 39.323 1.00 92.19 88 PHE A CA 1
ATOM 674 C C . PHE A 1 88 ? -7.028 -13.792 38.317 1.00 92.19 88 PHE A C 1
ATOM 676 O O . PHE A 1 88 ? -5.942 -13.218 38.144 1.00 92.19 88 PHE A O 1
ATOM 683 N N . GLY A 1 89 ? -7.384 -14.868 37.628 1.00 87.75 89 GLY A N 1
ATOM 684 C CA . GLY A 1 89 ? -6.653 -15.458 36.520 1.00 87.75 89 GLY A CA 1
ATOM 685 C C . GLY A 1 89 ? -7.107 -14.940 35.154 1.00 87.75 89 GLY A C 1
ATOM 686 O O . GLY A 1 89 ? -8.236 -14.493 34.959 1.00 87.75 89 GLY A O 1
ATOM 687 N N . LYS A 1 90 ? -6.211 -15.022 34.165 1.00 83.50 90 LYS A N 1
ATOM 688 C CA . LYS A 1 90 ? -6.575 -14.883 32.751 1.00 83.50 90 LYS A CA 1
ATOM 689 C C . LYS A 1 90 ? -7.611 -15.952 32.383 1.00 83.50 90 LYS A C 1
ATOM 691 O O . LYS A 1 90 ? -7.365 -17.134 32.602 1.00 83.50 90 LYS A O 1
ATOM 696 N N . GLY A 1 91 ? -8.695 -15.537 31.732 1.00 80.06 91 GLY A N 1
ATOM 697 C CA . GLY A 1 91 ? -9.792 -16.415 31.324 1.00 80.06 91 GLY A CA 1
ATOM 698 C C . GLY A 1 91 ? -10.904 -16.557 32.362 1.00 80.06 91 GLY A C 1
ATOM 699 O O . GLY A 1 91 ? -11.935 -17.125 32.027 1.00 80.06 91 GLY A O 1
ATOM 700 N N . ASP A 1 92 ? -10.740 -16.014 33.571 1.00 83.56 92 ASP A N 1
ATOM 701 C CA . ASP A 1 92 ? -11.825 -15.951 34.554 1.00 83.56 92 ASP A CA 1
ATOM 702 C C . ASP A 1 92 ? -12.933 -15.017 34.064 1.00 83.56 92 ASP A C 1
ATOM 704 O O . ASP A 1 92 ? -12.661 -14.062 33.330 1.00 83.56 92 ASP A O 1
ATOM 708 N N . PHE A 1 93 ? -14.171 -15.234 34.505 1.00 81.31 93 PHE A N 1
ATOM 709 C CA . PHE A 1 93 ? -15.248 -14.285 34.238 1.00 81.31 93 PHE A CA 1
ATOM 710 C C . PHE A 1 93 ? -14.931 -12.916 34.861 1.00 81.31 93 PHE A C 1
ATOM 712 O O . PHE A 1 93 ? -14.448 -12.798 35.986 1.00 81.31 93 PHE A O 1
ATOM 719 N N . ALA A 1 94 ? -15.164 -11.858 34.093 1.00 85.12 94 ALA A N 1
ATOM 720 C CA . ALA A 1 94 ? -14.954 -10.485 34.505 1.00 85.12 94 ALA A CA 1
ATOM 721 C C . ALA A 1 94 ? -16.280 -9.897 34.997 1.00 85.12 94 ALA A C 1
ATOM 723 O O . ALA A 1 94 ? -17.057 -9.344 34.224 1.00 85.12 94 ALA A O 1
ATOM 724 N N . ASP A 1 95 ? -16.513 -10.018 36.299 1.00 87.88 95 ASP A N 1
ATOM 725 C CA . ASP A 1 95 ? -17.737 -9.608 36.994 1.00 87.88 95 ASP A CA 1
ATOM 726 C C . ASP A 1 95 ? -17.494 -8.590 38.119 1.00 87.88 95 ASP A C 1
ATOM 728 O O . ASP A 1 95 ? -18.449 -8.050 38.660 1.00 87.88 95 ASP A O 1
ATOM 732 N N . SER A 1 96 ? -16.239 -8.277 38.439 1.00 90.50 96 SER A N 1
ATOM 733 C CA . SER A 1 96 ? -15.879 -7.373 39.539 1.00 90.50 96 SER A CA 1
ATOM 734 C C . SER A 1 96 ? -14.899 -6.274 39.133 1.00 90.50 96 SER A C 1
ATOM 736 O O . SER A 1 96 ? -14.013 -6.463 38.291 1.00 90.50 96 SER A O 1
ATOM 738 N N . PHE A 1 97 ? -15.016 -5.133 39.802 1.00 92.00 97 PHE A N 1
ATOM 739 C CA . PHE A 1 97 ? -13.998 -4.089 39.880 1.00 92.00 97 PHE A CA 1
ATOM 740 C C . PHE A 1 97 ? -13.248 -4.193 41.206 1.00 92.00 97 PHE A C 1
ATOM 742 O O . PHE A 1 97 ? -13.854 -4.476 42.235 1.00 92.00 97 PHE A O 1
ATOM 749 N N . TYR A 1 98 ? -11.955 -3.887 41.194 1.00 93.62 98 TYR A N 1
ATOM 750 C CA . TYR A 1 98 ? -11.112 -3.901 42.383 1.00 93.62 98 TYR A CA 1
ATOM 751 C C . TYR A 1 98 ? -10.402 -2.566 42.553 1.00 93.62 98 TYR A C 1
ATOM 753 O O . TYR A 1 98 ? -9.885 -2.002 41.588 1.00 93.62 98 TYR A O 1
ATOM 761 N N . LEU A 1 99 ? -10.313 -2.081 43.787 1.00 93.25 99 LEU A N 1
ATOM 762 C CA . LEU A 1 99 ? -9.535 -0.905 44.156 1.00 93.25 99 LEU A CA 1
ATOM 763 C C . LEU A 1 99 ? -8.457 -1.277 45.173 1.00 93.25 99 LEU A C 1
ATOM 765 O O . LEU A 1 99 ? -8.759 -1.861 46.210 1.00 93.25 99 LEU A O 1
ATOM 769 N N . ILE A 1 100 ? -7.213 -0.888 44.896 1.00 94.44 100 ILE A N 1
ATOM 770 C CA . ILE A 1 100 ? -6.065 -1.153 45.766 1.00 94.44 100 ILE A CA 1
ATOM 771 C C . ILE A 1 100 ? -6.052 -0.122 46.891 1.00 94.44 100 ILE A C 1
ATOM 773 O O . ILE A 1 100 ? -5.784 1.058 46.650 1.00 94.44 100 ILE A O 1
ATOM 777 N N . LEU A 1 101 ? -6.340 -0.546 48.120 1.00 92.88 101 LEU A N 1
ATOM 778 C CA . LEU A 1 101 ? -6.347 0.339 49.287 1.00 92.88 101 LEU A CA 1
ATOM 779 C C . LEU A 1 101 ? -4.990 0.351 49.999 1.00 92.88 101 LEU A C 1
ATOM 781 O O . LEU A 1 101 ? -4.563 1.388 50.501 1.00 92.88 101 LEU A O 1
ATOM 785 N N . SER A 1 102 ? -4.280 -0.773 49.979 1.00 93.62 102 SER A N 1
ATOM 786 C CA . SER A 1 102 ? -2.884 -0.899 50.399 1.00 93.62 102 SER A CA 1
ATOM 787 C C . SER A 1 102 ? -2.167 -1.926 49.507 1.00 93.62 102 SER A C 1
ATOM 789 O O . SER A 1 102 ? -2.815 -2.715 48.820 1.00 93.62 102 SER A O 1
ATOM 791 N N . GLY A 1 103 ? -0.832 -1.898 49.466 1.00 94.44 103 GLY A N 1
ATOM 792 C CA . GLY A 1 103 ? -0.044 -2.875 48.704 1.00 94.44 103 GLY A CA 1
ATOM 793 C C . GLY A 1 103 ? 0.237 -2.521 47.238 1.00 94.44 103 GLY A C 1
ATOM 794 O O . GLY A 1 103 ? 0.265 -1.351 46.842 1.00 94.44 103 GLY A O 1
ATOM 795 N N . GLU A 1 104 ? 0.540 -3.552 46.446 1.00 96.62 104 GLU A N 1
ATOM 796 C CA . GLU A 1 104 ? 0.863 -3.476 45.015 1.00 96.62 104 GLU A CA 1
ATOM 797 C C . GLU A 1 104 ? 0.381 -4.749 44.299 1.00 96.62 104 GLU A C 1
ATOM 799 O O . GLU A 1 104 ? 0.639 -5.866 44.750 1.00 96.62 104 GLU A O 1
ATOM 804 N N . VAL A 1 105 ? -0.279 -4.575 43.152 1.00 97.06 105 VAL A N 1
ATOM 805 C CA . VAL A 1 105 ? -0.764 -5.660 42.289 1.00 97.06 105 VAL A CA 1
ATOM 806 C C . VAL A 1 105 ? -0.073 -5.574 40.928 1.00 97.06 105 VAL A C 1
ATOM 808 O O . VAL A 1 105 ? -0.005 -4.509 40.310 1.00 97.06 105 VAL A O 1
ATOM 811 N N . ALA A 1 106 ? 0.442 -6.697 40.437 1.00 95.50 106 ALA A N 1
ATOM 812 C CA . ALA A 1 106 ? 0.974 -6.847 39.090 1.00 95.50 106 ALA A CA 1
ATOM 813 C C . ALA A 1 106 ? -0.076 -7.447 38.149 1.00 95.50 106 ALA A C 1
ATOM 815 O O . ALA A 1 106 ? -0.696 -8.461 38.459 1.00 95.50 106 ALA A O 1
ATOM 816 N N . ILE A 1 107 ? -0.220 -6.848 36.970 1.00 92.69 107 ILE A N 1
ATOM 817 C CA . ILE A 1 107 ? -0.971 -7.410 35.849 1.00 92.69 107 ILE A CA 1
ATOM 818 C C . ILE A 1 107 ? -0.006 -8.231 34.999 1.00 92.69 107 ILE A C 1
ATOM 820 O O . ILE A 1 107 ? 1.000 -7.704 34.515 1.00 92.69 107 ILE A O 1
ATOM 824 N N . VAL A 1 108 ? -0.311 -9.513 34.832 1.00 86.75 108 VAL A N 1
ATOM 825 C CA . VAL A 1 108 ? 0.553 -10.509 34.197 1.00 86.75 108 VAL A CA 1
ATOM 826 C C . VAL A 1 108 ? -0.159 -11.117 32.992 1.00 86.75 108 VAL A C 1
ATOM 828 O O . VAL A 1 108 ? -1.250 -11.669 33.123 1.00 86.75 108 VAL A O 1
ATOM 831 N N . ALA A 1 109 ? 0.471 -11.071 31.819 1.00 79.38 109 ALA A N 1
ATOM 832 C CA . ALA A 1 109 ? 0.026 -11.816 30.640 1.00 79.38 109 ALA A CA 1
ATOM 833 C C . ALA A 1 109 ? 1.216 -12.502 29.972 1.00 79.38 109 ALA A C 1
ATOM 835 O O . ALA A 1 109 ? 2.316 -11.957 29.932 1.00 79.38 109 ALA A O 1
ATOM 836 N N . GLY A 1 110 ? 1.008 -13.726 29.476 1.00 73.94 110 GLY A N 1
ATOM 837 C CA . GLY A 1 110 ? 2.076 -14.506 28.837 1.00 73.94 110 GLY A CA 1
ATOM 838 C C . GLY A 1 110 ? 3.281 -14.770 29.752 1.00 73.94 110 GLY A C 1
ATOM 839 O O . GLY A 1 110 ? 4.401 -14.873 29.268 1.00 73.94 110 GLY A O 1
ATOM 840 N N . GLY A 1 111 ? 3.073 -14.811 31.074 1.00 79.44 111 GLY A N 1
ATOM 841 C CA . GLY A 1 111 ? 4.141 -14.983 32.066 1.00 79.44 111 GLY A CA 1
ATOM 842 C C . GL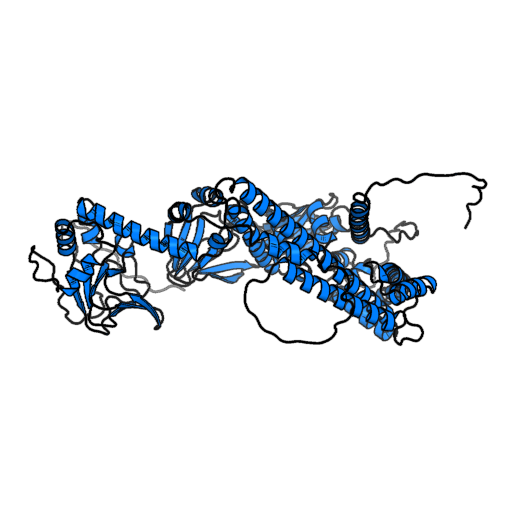Y A 1 111 ? 4.989 -13.734 32.338 1.00 79.44 111 GLY A C 1
ATOM 843 O O . GLY A 1 111 ? 5.891 -13.792 33.168 1.00 79.44 111 GLY A O 1
ATOM 844 N N . GLN A 1 112 ? 4.703 -12.600 31.691 1.00 80.38 112 GLN A N 1
ATOM 845 C CA . GLN A 1 112 ? 5.410 -11.338 31.908 1.00 80.38 112 GLN A CA 1
ATOM 846 C C . GLN A 1 112 ? 4.548 -10.336 32.676 1.00 80.38 112 GLN A C 1
ATOM 848 O O . GLN A 1 112 ? 3.336 -10.245 32.469 1.00 80.38 112 GLN A O 1
ATOM 853 N N . ILE A 1 113 ? 5.184 -9.548 33.548 1.00 87.94 113 ILE A N 1
ATOM 854 C CA . ILE A 1 113 ? 4.532 -8.417 34.214 1.00 87.94 113 ILE A CA 1
ATOM 855 C C . ILE A 1 113 ? 4.349 -7.306 33.178 1.00 87.94 113 ILE A C 1
ATOM 857 O O . ILE A 1 113 ? 5.314 -6.647 32.800 1.00 87.94 113 ILE A O 1
ATOM 861 N N . ILE A 1 114 ? 3.106 -7.077 32.753 1.00 83.69 114 ILE A N 1
ATOM 862 C CA . ILE A 1 114 ? 2.750 -5.970 31.858 1.00 83.69 114 ILE A CA 1
ATOM 863 C C . ILE A 1 114 ? 2.867 -4.648 32.614 1.00 83.69 114 ILE A C 1
ATOM 865 O O . ILE A 1 114 ? 3.359 -3.649 32.089 1.00 83.69 114 ILE A O 1
ATOM 869 N N . LYS A 1 115 ? 2.355 -4.614 33.853 1.00 86.94 115 LYS A N 1
ATOM 870 C CA . LYS A 1 115 ? 2.278 -3.385 34.645 1.00 86.94 115 LYS A CA 1
ATOM 871 C C . LYS A 1 115 ? 2.094 -3.665 36.133 1.00 86.94 115 LYS A C 1
ATOM 873 O O . LYS A 1 115 ? 1.481 -4.658 36.500 1.00 86.94 115 LYS A O 1
ATOM 878 N N . LYS A 1 116 ? 2.556 -2.742 36.980 1.00 93.88 116 LYS A N 1
ATOM 879 C CA . LYS A 1 116 ? 2.341 -2.742 38.435 1.00 93.88 116 LYS A CA 1
ATOM 880 C C . LYS A 1 116 ? 1.492 -1.553 38.858 1.00 93.88 116 LYS A C 1
ATOM 882 O O . LYS A 1 116 ? 1.686 -0.446 38.353 1.00 93.88 116 LYS A O 1
ATOM 887 N N . TRP A 1 117 ? 0.502 -1.812 39.698 1.00 92.69 117 TRP A N 1
ATOM 888 C CA . TRP A 1 117 ? -0.503 -0.856 40.142 1.00 92.69 117 TRP A CA 1
ATOM 889 C C . TRP A 1 117 ? -0.416 -0.780 41.661 1.00 92.69 117 TRP A C 1
ATOM 891 O O . TRP A 1 117 ? -0.306 -1.803 42.333 1.00 92.69 117 TRP A O 1
ATOM 901 N N . GLY A 1 118 ? -0.402 0.439 42.185 1.00 93.50 118 GLY A N 1
ATOM 902 C CA . GLY A 1 118 ? -0.256 0.693 43.613 1.00 93.50 118 GLY A CA 1
ATOM 903 C C . GLY A 1 118 ? -1.520 1.277 44.226 1.00 93.50 118 GLY A C 1
ATOM 904 O O . GLY A 1 118 ? -2.548 1.431 43.571 1.00 93.50 118 GLY A O 1
ATOM 905 N N . VAL A 1 119 ? -1.397 1.647 45.493 1.00 94.44 119 VAL A N 1
ATOM 906 C CA . VAL A 1 119 ? -2.447 2.275 46.300 1.00 94.44 119 VAL A CA 1
ATOM 907 C C . VAL A 1 119 ? -3.197 3.389 45.554 1.00 94.44 119 VAL A C 1
ATOM 909 O O . VAL A 1 119 ? -2.587 4.299 44.993 1.00 94.44 119 VAL A O 1
ATOM 912 N N . GLY A 1 120 ? -4.529 3.331 45.592 1.00 90.19 120 GLY A N 1
ATOM 913 C CA . GLY A 1 120 ? -5.449 4.285 44.970 1.00 90.19 120 GLY A CA 1
ATOM 914 C C . GLY A 1 120 ? -5.796 3.979 43.506 1.00 90.19 120 GLY A C 1
ATOM 915 O O . GLY A 1 120 ? -6.761 4.550 42.983 1.00 90.19 120 GLY A O 1
ATOM 916 N N . GLU A 1 121 ? -5.063 3.077 42.845 1.00 91.38 121 GLU A N 1
ATOM 917 C CA . GLU A 1 121 ? -5.411 2.562 41.518 1.00 91.38 121 GLU A CA 1
ATOM 918 C C . GLU A 1 121 ? -6.450 1.444 41.616 1.00 91.38 121 GLU A C 1
ATOM 920 O O . GLU A 1 121 ? -6.445 0.639 42.543 1.00 91.38 121 GLU A O 1
ATOM 925 N N . GLY A 1 122 ? -7.345 1.387 40.633 1.00 90.31 122 GLY A N 1
ATOM 926 C CA . GLY A 1 122 ? -8.395 0.375 40.557 1.00 90.31 122 GLY A CA 1
ATOM 927 C C . GLY A 1 122 ? -8.505 -0.179 39.150 1.00 90.31 122 GLY A C 1
ATOM 928 O O . GLY A 1 122 ? -8.343 0.605 38.204 1.00 90.31 122 GLY A O 1
ATOM 929 N N . PHE A 1 123 ? -8.721 -1.494 39.064 1.00 90.31 123 PHE A N 1
ATOM 930 C CA . PHE A 1 123 ? -8.641 -2.368 37.891 1.00 90.31 123 PHE A CA 1
ATOM 931 C C . PHE A 1 123 ? -9.891 -3.234 37.732 1.00 90.31 123 PHE A C 1
ATOM 933 O O . PHE A 1 123 ? -10.626 -3.483 38.685 1.00 90.31 123 PHE A O 1
ATOM 940 N N . GLY A 1 124 ? -10.111 -3.727 36.513 1.00 86.00 124 GLY A N 1
ATOM 941 C CA . GLY A 1 124 ? -11.282 -4.541 36.192 1.00 86.00 124 GLY A CA 1
ATOM 942 C C . GLY A 1 124 ? -12.556 -3.721 36.009 1.00 86.00 124 GLY A C 1
ATOM 943 O O . GLY A 1 124 ? -13.636 -4.288 35.967 1.00 86.00 124 GLY A O 1
ATOM 944 N N . GLU A 1 125 ? -12.449 -2.400 35.884 1.00 85.00 125 GLU A N 1
ATOM 945 C CA . GLU A 1 125 ? -13.596 -1.499 35.781 1.00 85.00 125 GLU A CA 1
ATOM 946 C C . GLU A 1 125 ? -14.440 -1.692 34.513 1.00 85.00 125 GLU A C 1
ATOM 948 O O . GLU A 1 125 ? -15.625 -1.365 34.514 1.00 85.00 125 GLU A O 1
ATOM 953 N N . GLU A 1 126 ? -13.863 -2.264 33.452 1.00 76.38 126 GLU A N 1
ATOM 954 C CA . GLU A 1 126 ? -14.599 -2.641 32.238 1.00 76.38 126 GLU A CA 1
ATOM 955 C C . GLU A 1 126 ? -15.712 -3.654 32.542 1.00 76.38 126 GLU A C 1
ATOM 957 O O . GLU A 1 126 ? -16.801 -3.552 31.976 1.00 76.38 126 GLU A O 1
ATOM 962 N N . ALA A 1 127 ? -15.494 -4.536 33.529 1.00 79.31 127 ALA A N 1
ATOM 963 C CA . ALA A 1 127 ? -16.481 -5.510 33.994 1.00 79.31 127 ALA A CA 1
ATOM 964 C C . ALA A 1 127 ? -17.761 -4.861 34.541 1.00 79.31 127 ALA A C 1
ATOM 966 O O . ALA A 1 127 ? -18.805 -5.505 34.579 1.00 79.31 127 ALA A O 1
ATOM 967 N N . LEU A 1 128 ? -17.716 -3.593 34.969 1.00 78.31 128 LEU A N 1
ATOM 968 C CA . LEU A 1 128 ? -18.890 -2.883 35.487 1.00 78.31 128 LEU A CA 1
ATOM 969 C C . LEU A 1 128 ? -19.694 -2.154 34.408 1.00 78.31 128 LEU A C 1
ATOM 971 O O . LEU A 1 128 ? -20.868 -1.851 34.627 1.00 78.31 128 LEU A O 1
ATOM 975 N N . LEU A 1 129 ? -19.060 -1.810 33.286 1.00 69.38 129 LEU A N 1
ATOM 976 C CA . LEU A 1 129 ? -19.593 -0.826 32.338 1.00 69.38 129 LEU A CA 1
ATOM 977 C C . LEU A 1 129 ? -19.949 -1.407 30.974 1.00 69.38 129 LEU A C 1
ATOM 979 O O . LEU A 1 129 ? -20.842 -0.872 30.324 1.00 69.38 129 LEU A O 1
ATOM 983 N N . MET A 1 130 ? -19.267 -2.467 30.548 1.00 68.50 130 MET A N 1
ATOM 984 C CA . MET A 1 130 ? -19.521 -3.114 29.260 1.00 68.50 130 MET A CA 1
ATOM 985 C C . MET A 1 130 ? -20.658 -4.124 29.381 1.00 68.50 130 MET A C 1
ATOM 987 O O . MET A 1 130 ? -20.794 -4.740 30.432 1.00 68.50 130 MET A O 1
ATOM 991 N N . ASP A 1 131 ? -21.461 -4.336 28.345 1.00 60.72 131 ASP A N 1
ATOM 992 C CA . ASP A 1 131 ? -22.476 -5.396 28.339 1.00 60.72 131 ASP A CA 1
ATOM 993 C C . ASP A 1 131 ? -21.888 -6.742 27.870 1.00 60.72 131 ASP A C 1
ATOM 995 O O . ASP A 1 131 ? -20.936 -6.770 27.094 1.00 60.72 131 ASP A O 1
ATOM 999 N N . GLY A 1 132 ? -22.449 -7.859 28.355 1.00 62.53 132 GLY A N 1
ATOM 1000 C CA . GLY A 1 132 ? -22.040 -9.227 27.990 1.00 62.53 132 GLY A CA 1
ATOM 1001 C C . GLY A 1 132 ? -21.208 -9.976 29.045 1.00 62.53 132 GLY A C 1
ATOM 1002 O O . GLY A 1 132 ? -20.704 -9.390 30.003 1.00 62.53 132 GLY A O 1
ATOM 1003 N N . GLU A 1 133 ? -21.088 -11.300 28.880 1.00 68.69 133 GLU A N 1
ATOM 1004 C CA . GLU A 1 133 ? -20.195 -12.140 29.694 1.00 68.69 133 GLU A CA 1
ATOM 1005 C C . GLU A 1 133 ? -18.746 -11.933 29.215 1.00 68.69 133 GLU A C 1
ATOM 1007 O O . GLU A 1 133 ? -18.353 -12.344 28.122 1.00 68.69 133 GLU A O 1
ATOM 1012 N N . MET A 1 134 ? -17.939 -11.243 30.024 1.00 71.19 134 MET A N 1
ATOM 1013 C CA . MET A 1 134 ? -16.542 -10.954 29.704 1.00 71.19 134 MET A CA 1
ATOM 1014 C C . MET A 1 134 ? -15.586 -11.922 30.395 1.00 71.19 134 MET A C 1
ATOM 1016 O O . MET A 1 134 ? -15.877 -12.404 31.484 1.00 71.19 134 MET A O 1
ATOM 1020 N N . LEU A 1 135 ? -14.421 -12.160 29.788 1.00 78.38 135 LEU A N 1
ATOM 1021 C CA . LEU A 1 135 ? -13.309 -12.888 30.400 1.00 78.38 135 LEU A CA 1
ATOM 1022 C C . LEU A 1 135 ? -12.129 -11.947 30.665 1.00 78.38 135 LEU A C 1
ATOM 1024 O O . LEU A 1 135 ? -11.864 -11.022 29.891 1.00 78.38 135 LEU A O 1
ATOM 1028 N N . ARG A 1 136 ? -11.381 -12.196 31.741 1.00 82.81 136 ARG A N 1
ATOM 1029 C CA . ARG A 1 136 ? -10.164 -11.456 32.095 1.00 82.81 136 ARG A CA 1
ATOM 1030 C C . ARG A 1 136 ? -9.068 -11.710 31.059 1.00 82.81 136 ARG A C 1
ATOM 1032 O O . ARG A 1 136 ? -8.669 -12.847 30.818 1.00 82.81 136 ARG A O 1
ATOM 1039 N N . LEU A 1 137 ? -8.523 -10.640 30.484 1.00 77.12 137 LEU A N 1
ATOM 1040 C CA . LEU A 1 137 ? -7.474 -10.718 29.454 1.00 77.12 137 LEU A CA 1
ATOM 1041 C C . LEU A 1 137 ? -6.074 -11.026 30.020 1.00 77.12 137 LEU A C 1
ATOM 1043 O O . LEU A 1 137 ? -5.187 -11.486 29.299 1.00 77.12 137 LEU A O 1
ATOM 1047 N N . ALA A 1 138 ? -5.877 -10.794 31.316 1.00 84.44 138 ALA A N 1
ATOM 1048 C CA . ALA A 1 138 ? -4.628 -10.992 32.041 1.00 84.44 138 ALA A CA 1
ATOM 1049 C C . ALA A 1 138 ? -4.926 -11.476 33.466 1.00 84.44 138 ALA A C 1
ATOM 1051 O O . ALA A 1 138 ? -6.046 -11.315 33.946 1.00 84.44 138 ALA A O 1
ATOM 1052 N N . SER A 1 139 ? -3.924 -12.032 34.146 1.00 90.50 139 SER A N 1
ATOM 1053 C CA . SER A 1 139 ? -4.011 -12.331 35.577 1.00 90.50 139 SER A CA 1
ATOM 1054 C C . SER A 1 139 ? -3.619 -11.104 36.398 1.00 90.50 139 SER A C 1
ATOM 1056 O O . SER A 1 139 ? -2.724 -10.353 36.005 1.00 90.50 139 SER A O 1
ATOM 1058 N N . ALA A 1 140 ? -4.241 -10.919 37.557 1.00 94.25 140 ALA A N 1
ATOM 1059 C CA . ALA A 1 140 ? -3.836 -9.929 38.549 1.00 94.25 140 ALA A CA 1
ATOM 1060 C C . ALA A 1 140 ? -3.262 -10.652 39.771 1.00 94.25 140 ALA A C 1
ATOM 1062 O O . ALA A 1 140 ? -3.927 -11.504 40.355 1.00 94.25 140 ALA A O 1
ATOM 1063 N N . THR A 1 141 ? -2.027 -10.335 40.155 1.00 95.00 141 THR A N 1
ATOM 1064 C CA . THR A 1 141 ? -1.305 -11.009 41.245 1.00 95.00 141 THR A CA 1
ATOM 1065 C C . THR A 1 141 ? -0.723 -9.989 42.211 1.00 95.00 141 THR A C 1
ATOM 1067 O O . THR A 1 141 ? -0.020 -9.069 41.795 1.00 95.00 141 THR A O 1
ATOM 1070 N N . CYS A 1 142 ? -0.979 -10.152 43.503 1.00 95.12 142 CYS A N 1
ATOM 1071 C CA . CYS A 1 142 ? -0.410 -9.322 44.557 1.00 95.12 142 CYS A CA 1
ATOM 1072 C C . CYS A 1 142 ? 1.117 -9.500 44.597 1.00 95.12 142 CYS A C 1
ATOM 1074 O O . CYS A 1 142 ? 1.618 -10.613 44.719 1.00 95.12 142 CYS A O 1
ATOM 1076 N N . THR A 1 143 ? 1.891 -8.422 44.471 1.00 95.81 143 THR A N 1
ATOM 1077 C CA . THR A 1 143 ? 3.363 -8.457 44.633 1.00 95.81 143 THR A CA 1
ATOM 1078 C C . THR A 1 143 ? 3.792 -8.097 46.051 1.00 95.81 143 THR A C 1
ATOM 1080 O O . THR A 1 143 ? 4.943 -8.313 46.432 1.00 95.81 143 THR A O 1
ATOM 1083 N N . ARG A 1 144 ? 2.866 -7.533 46.824 1.00 94.56 144 ARG A N 1
ATOM 1084 C CA . ARG A 1 144 ? 2.963 -7.238 48.252 1.00 94.56 144 ARG A CA 1
ATOM 1085 C C . ARG A 1 144 ? 1.665 -7.667 48.925 1.00 94.56 144 ARG A C 1
ATOM 1087 O O . ARG A 1 144 ? 0.698 -7.962 48.233 1.00 94.56 144 ARG A O 1
ATOM 1094 N N . GLU A 1 145 ? 1.650 -7.654 50.249 1.00 93.88 145 GLU A N 1
ATOM 1095 C CA . GLU A 1 145 ? 0.409 -7.757 51.014 1.00 93.88 145 GLU A CA 1
ATOM 1096 C C . GLU A 1 145 ? -0.522 -6.607 50.598 1.00 93.88 145 GLU A C 1
ATOM 1098 O O . GLU A 1 145 ? -0.076 -5.456 50.504 1.00 93.88 145 GLU A O 1
ATOM 1103 N N . CYS A 1 146 ? -1.764 -6.933 50.249 1.00 93.19 146 CYS A N 1
ATOM 1104 C CA . CYS A 1 146 ? -2.736 -6.008 49.681 1.00 93.19 146 CYS A CA 1
ATOM 1105 C C . CYS A 1 146 ? -4.059 -6.068 50.438 1.00 93.19 146 CYS A C 1
ATOM 1107 O O . CYS A 1 146 ? -4.633 -7.139 50.598 1.00 93.19 146 CYS A O 1
ATOM 1109 N N . GLU A 1 147 ? -4.586 -4.898 50.782 1.00 92.38 147 GLU A N 1
ATOM 1110 C CA . GLU A 1 147 ? -5.985 -4.697 51.160 1.00 92.38 147 GLU A CA 1
ATOM 1111 C C . GLU A 1 147 ? -6.720 -4.146 49.926 1.00 92.38 147 GLU A C 1
ATOM 1113 O O . GLU A 1 147 ? -6.373 -3.071 49.417 1.00 92.38 147 GLU A O 1
ATOM 1118 N N . LEU A 1 148 ? -7.706 -4.881 49.406 1.00 92.69 148 LEU A N 1
ATOM 1119 C CA . LEU A 1 148 ? -8.471 -4.526 48.207 1.00 92.69 148 LEU A CA 1
ATOM 1120 C C . LEU A 1 148 ? -9.957 -4.347 48.533 1.00 92.69 148 LEU A C 1
ATOM 1122 O O . LEU A 1 148 ? -10.529 -5.108 49.309 1.00 92.69 148 LEU A O 1
ATOM 1126 N N . LEU A 1 149 ? -10.598 -3.375 47.882 1.00 91.62 149 LEU A N 1
ATOM 1127 C CA . LEU A 1 149 ? -12.058 -3.279 47.817 1.00 91.62 149 LEU A CA 1
ATOM 1128 C C . LEU A 1 149 ? -12.537 -3.896 46.504 1.00 91.62 149 LEU A C 1
ATOM 1130 O O . LEU A 1 149 ? -12.219 -3.376 45.436 1.00 91.62 149 LEU A O 1
ATOM 1134 N N . GLU A 1 150 ? -13.329 -4.955 46.586 1.00 92.56 150 GLU A N 1
ATOM 1135 C CA . GLU A 1 150 ? -14.021 -5.575 45.459 1.00 92.56 150 GLU A CA 1
ATOM 1136 C C . GLU A 1 150 ? -15.458 -5.049 45.355 1.00 92.56 150 GLU A C 1
ATOM 1138 O O . GLU A 1 150 ? -16.192 -5.008 46.342 1.00 92.56 150 GLU A O 1
ATOM 1143 N N . LEU A 1 151 ? -15.881 -4.675 44.149 1.00 90.56 151 LEU A N 1
ATOM 1144 C CA . LEU A 1 151 ? -17.255 -4.305 43.838 1.00 90.56 151 LEU A CA 1
ATOM 1145 C C . LEU A 1 151 ? -17.760 -5.136 42.659 1.00 90.56 151 LEU A C 1
ATOM 1147 O O . LEU A 1 151 ? -17.309 -4.956 41.529 1.00 90.56 151 LEU A O 1
ATOM 1151 N N . GLU A 1 152 ? -18.724 -6.009 42.930 1.00 90.25 152 GLU A N 1
ATOM 1152 C CA . GLU A 1 152 ? -19.346 -6.872 41.925 1.00 90.25 152 GLU A CA 1
ATOM 1153 C C . GLU A 1 152 ? -20.302 -6.094 41.010 1.00 90.25 152 GLU A C 1
ATOM 1155 O O . GLU A 1 152 ? -21.001 -5.162 41.430 1.00 90.25 152 GLU A O 1
ATOM 1160 N N . ARG A 1 153 ? -20.386 -6.526 39.752 1.00 88.69 153 ARG A N 1
ATOM 1161 C CA . ARG A 1 153 ? -21.218 -5.953 38.693 1.00 88.69 153 ARG A CA 1
ATOM 1162 C C . ARG A 1 153 ? -22.690 -5.987 39.054 1.00 88.69 153 ARG A C 1
ATOM 1164 O O . ARG A 1 153 ? -23.356 -4.968 38.900 1.00 88.69 153 ARG A O 1
ATOM 1171 N N . GLU A 1 154 ? -23.208 -7.114 39.535 1.00 86.56 154 GLU A N 1
ATOM 1172 C CA . GLU A 1 154 ? -24.626 -7.217 39.905 1.00 86.56 154 GLU A CA 1
ATOM 1173 C C . GLU A 1 154 ? -24.985 -6.195 40.987 1.00 86.56 154 GLU A C 1
ATOM 1175 O O . GLU A 1 154 ? -25.954 -5.443 40.847 1.00 86.56 154 GLU A O 1
ATOM 1180 N N . THR A 1 155 ? -24.142 -6.083 42.014 1.00 88.56 155 THR A N 1
ATOM 1181 C CA . THR A 1 155 ? -24.304 -5.104 43.093 1.00 88.56 155 THR A CA 1
ATOM 1182 C C . THR A 1 155 ? -24.193 -3.666 42.579 1.00 88.56 155 THR A C 1
ATOM 1184 O O . THR A 1 155 ? -24.999 -2.800 42.947 1.00 88.56 155 THR A O 1
ATOM 1187 N N . PHE A 1 156 ? -23.237 -3.392 41.689 1.00 88.56 156 PHE A N 1
ATOM 1188 C CA . PHE A 1 156 ? -23.083 -2.092 41.041 1.00 88.56 156 PHE A CA 1
ATOM 1189 C C . PHE A 1 156 ? -24.325 -1.716 40.220 1.00 88.56 156 PHE A C 1
ATOM 1191 O O . PHE A 1 156 ? -24.875 -0.630 40.403 1.00 88.56 156 PHE A O 1
ATOM 1198 N N . LEU A 1 157 ? -24.820 -2.618 39.369 1.00 86.38 157 LEU A N 1
ATOM 1199 C CA . LEU A 1 157 ? -25.993 -2.391 38.523 1.00 86.38 157 LEU A CA 1
ATOM 1200 C C . LEU A 1 157 ? -27.268 -2.211 39.354 1.00 86.38 157 LEU A C 1
ATOM 1202 O O . LEU A 1 157 ? -27.999 -1.242 39.140 1.00 86.38 157 LEU A O 1
ATOM 1206 N N . ALA A 1 158 ? -27.493 -3.064 40.358 1.00 86.56 158 ALA A N 1
ATOM 1207 C CA . ALA A 1 158 ? -28.647 -2.981 41.256 1.00 86.56 158 ALA A CA 1
ATOM 1208 C C . ALA A 1 158 ? -28.691 -1.667 42.059 1.00 86.56 158 ALA A C 1
ATOM 1210 O O . ALA A 1 158 ? -29.755 -1.215 42.487 1.00 86.56 158 ALA A O 1
ATOM 1211 N N . SER A 1 159 ? -27.537 -1.030 42.271 1.00 87.56 159 SER A N 1
ATOM 1212 C CA . SER A 1 159 ? -27.419 0.222 43.020 1.00 87.56 159 SER A CA 1
ATOM 1213 C C . SER A 1 159 ? -27.195 1.463 42.146 1.00 87.56 159 SER A C 1
ATOM 1215 O O . SER A 1 159 ? -27.275 2.573 42.673 1.00 87.56 159 SER A O 1
ATOM 1217 N N . ARG A 1 160 ? -27.007 1.313 40.824 1.00 83.94 160 ARG A N 1
ATOM 1218 C CA . ARG A 1 160 ? -26.609 2.377 39.875 1.00 83.94 160 ARG A CA 1
ATOM 1219 C C . ARG A 1 160 ? -27.534 3.598 39.868 1.00 83.94 160 ARG A C 1
ATOM 1221 O O . ARG A 1 160 ? -27.064 4.722 39.688 1.00 83.94 160 ARG A O 1
ATOM 1228 N N . ALA A 1 161 ? -28.830 3.387 40.107 1.00 83.94 161 ALA A N 1
ATOM 1229 C CA . ALA A 1 161 ? -29.843 4.447 40.158 1.00 83.94 161 ALA A CA 1
ATOM 1230 C C . ALA A 1 161 ? -29.767 5.326 41.425 1.00 83.94 161 ALA A C 1
ATOM 1232 O O . ALA A 1 161 ? -30.398 6.380 41.486 1.00 83.94 161 ALA A O 1
ATOM 1233 N N . LYS A 1 162 ? -29.017 4.914 42.457 1.00 88.75 162 LYS A N 1
ATOM 1234 C CA . LYS A 1 162 ? -28.848 5.704 43.684 1.00 88.75 162 LYS A CA 1
ATOM 1235 C C . LYS A 1 162 ? -27.898 6.884 43.410 1.00 88.75 162 LYS A C 1
ATOM 1237 O O . LYS A 1 162 ? -26.846 6.657 42.815 1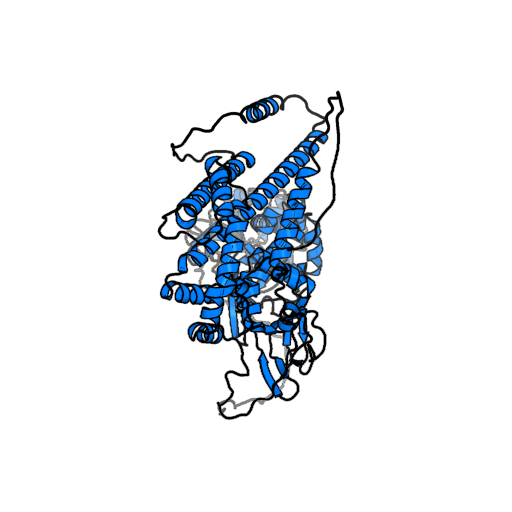.00 88.75 162 LYS A O 1
ATOM 1242 N N . PRO A 1 163 ? -28.169 8.109 43.910 1.00 87.75 163 PRO A N 1
ATOM 1243 C CA . PRO A 1 163 ? -27.381 9.302 43.568 1.00 87.75 163 PRO A CA 1
ATOM 1244 C C . PRO A 1 163 ? -25.866 9.161 43.782 1.00 87.75 163 PRO A C 1
ATOM 1246 O O . PRO A 1 163 ? -25.078 9.533 42.915 1.00 87.75 163 PRO A O 1
ATOM 1249 N N . PHE A 1 164 ? -25.457 8.565 44.907 1.00 86.00 164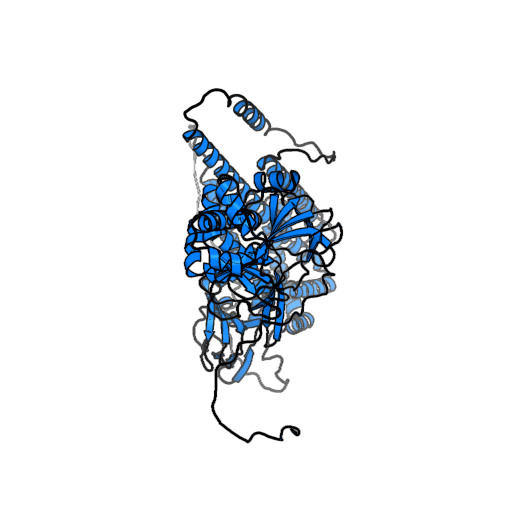 PHE A N 1
ATOM 1250 C CA . PHE A 1 164 ? -24.044 8.353 45.231 1.00 86.00 164 PHE A CA 1
ATOM 1251 C C . PHE A 1 164 ? -23.362 7.351 44.280 1.00 86.00 164 PHE A C 1
ATOM 1253 O O . PHE A 1 164 ? -22.206 7.542 43.911 1.00 86.00 164 PHE A O 1
ATOM 1260 N N . MET A 1 165 ? -24.088 6.325 43.819 1.00 88.19 165 MET A N 1
ATOM 1261 C CA . MET A 1 165 ? -23.587 5.373 42.821 1.00 88.19 165 MET A CA 1
ATOM 1262 C C . MET A 1 165 ? -23.557 5.974 41.426 1.00 88.19 165 MET A C 1
ATOM 1264 O O . MET A 1 165 ? -22.630 5.707 40.674 1.00 88.19 165 MET A O 1
ATOM 1268 N N . THR A 1 166 ? -24.524 6.824 41.078 1.00 86.44 166 THR A N 1
ATOM 1269 C CA . THR A 1 166 ? -24.494 7.563 39.812 1.00 86.44 166 THR A CA 1
ATOM 1270 C C . THR A 1 166 ? -23.264 8.473 39.739 1.00 86.44 166 THR A C 1
ATOM 1272 O O . THR A 1 166 ? -22.604 8.536 38.702 1.00 86.44 166 THR A O 1
ATOM 1275 N N . GLN A 1 167 ? -22.916 9.156 40.835 1.00 85.75 167 GLN A N 1
ATOM 1276 C CA . GLN A 1 167 ? -21.699 9.969 40.905 1.00 85.75 167 GLN A CA 1
ATOM 1277 C C . GLN A 1 167 ? -20.430 9.111 40.795 1.00 85.75 167 GLN A C 1
ATOM 1279 O O . GLN A 1 167 ? -19.520 9.469 40.048 1.00 85.75 167 GLN A O 1
ATOM 1284 N N . PHE A 1 168 ? -20.386 7.970 41.486 1.00 87.19 168 PHE A N 1
ATOM 1285 C CA . PHE A 1 168 ? -19.265 7.035 41.406 1.00 87.19 168 PHE A CA 1
ATOM 1286 C C . PHE A 1 168 ? -19.088 6.456 39.996 1.00 87.19 168 PHE A C 1
ATOM 1288 O O . PHE A 1 168 ? -17.989 6.506 39.451 1.00 87.19 168 PHE A O 1
ATOM 1295 N N . ALA A 1 169 ? -20.177 6.017 39.358 1.00 85.12 169 ALA A N 1
ATOM 1296 C CA . ALA A 1 169 ? -20.183 5.537 37.977 1.00 85.12 169 ALA A CA 1
ATOM 1297 C C . ALA A 1 169 ? -19.612 6.587 37.012 1.00 85.12 169 ALA A C 1
ATOM 1299 O O . ALA A 1 169 ? -18.712 6.278 36.237 1.00 85.12 169 ALA A O 1
ATOM 1300 N N . ARG A 1 170 ? -20.027 7.858 37.139 1.00 85.06 170 ARG A N 1
ATOM 1301 C CA . ARG A 1 170 ? -19.453 8.966 36.351 1.00 85.06 170 ARG A CA 1
ATOM 1302 C C . ARG A 1 170 ? -17.951 9.136 36.575 1.00 85.06 170 ARG A C 1
ATOM 1304 O O . ARG A 1 170 ? -17.236 9.516 35.649 1.00 85.06 170 ARG A O 1
ATOM 1311 N N . LYS A 1 171 ? -17.452 8.889 37.791 1.00 87.50 171 LYS A N 1
ATOM 1312 C CA . LYS A 1 171 ? -16.013 8.959 38.069 1.00 87.50 171 LYS A CA 1
ATOM 1313 C C . LYS A 1 171 ? -15.275 7.787 37.417 1.00 87.50 171 LYS A C 1
ATOM 1315 O O . LYS A 1 171 ? -14.232 8.031 36.814 1.00 87.50 171 LYS A O 1
ATOM 1320 N N . ILE A 1 172 ? -15.831 6.572 37.435 1.00 83.94 172 ILE A N 1
ATOM 1321 C CA . ILE A 1 172 ? -15.287 5.431 36.676 1.00 83.94 172 ILE A CA 1
ATOM 1322 C C . ILE A 1 172 ? -15.235 5.765 35.177 1.00 83.94 172 ILE A C 1
ATOM 1324 O O . ILE A 1 172 ? -14.166 5.667 34.575 1.00 83.94 172 ILE A O 1
ATOM 1328 N N . ASP A 1 173 ? -16.333 6.264 34.602 1.00 83.06 173 ASP A N 1
ATOM 1329 C CA . ASP A 1 173 ? -16.386 6.695 33.198 1.00 83.06 173 ASP A CA 1
ATOM 1330 C C . ASP A 1 173 ? -15.312 7.750 32.892 1.00 83.06 173 ASP A C 1
ATOM 1332 O O . ASP A 1 173 ? -14.619 7.665 31.878 1.00 83.06 173 ASP A O 1
ATOM 1336 N N . SER A 1 174 ? -15.109 8.721 33.793 1.00 84.62 174 SER A N 1
ATOM 1337 C CA . SER A 1 174 ? -14.082 9.757 33.628 1.00 84.62 174 SER A CA 1
ATOM 1338 C C . SER A 1 174 ? -12.659 9.189 33.634 1.00 84.62 174 SER A C 1
ATOM 1340 O O . SER A 1 174 ? -11.822 9.601 32.831 1.00 84.62 174 SER A O 1
ATOM 1342 N N . VAL A 1 175 ? -12.378 8.206 34.495 1.00 83.25 175 VAL A N 1
ATOM 1343 C CA . VAL A 1 175 ? -11.073 7.537 34.548 1.00 83.25 175 VAL A CA 1
ATOM 1344 C C . VAL A 1 175 ? -10.842 6.724 33.274 1.00 83.25 175 VAL A C 1
ATOM 1346 O O . VAL A 1 175 ? -9.748 6.785 32.705 1.00 83.25 175 VAL A O 1
ATOM 1349 N N . ASN A 1 176 ? -11.867 6.024 32.789 1.00 81.75 176 ASN A N 1
ATOM 1350 C CA . ASN A 1 176 ? -11.803 5.257 31.547 1.00 81.75 176 ASN A CA 1
ATOM 1351 C C . ASN A 1 176 ? -11.620 6.146 30.327 1.00 81.75 176 ASN A C 1
ATOM 1353 O O . ASN A 1 176 ? -10.810 5.837 29.455 1.00 81.75 176 ASN A O 1
ATOM 1357 N N . LEU A 1 177 ? -12.288 7.296 30.296 1.00 85.00 177 LEU A N 1
ATOM 1358 C CA . LEU A 1 177 ? -12.089 8.303 29.266 1.00 85.00 177 LEU A CA 1
ATOM 1359 C C . LEU A 1 177 ? -10.644 8.824 29.265 1.00 85.00 177 LEU A C 1
ATOM 1361 O O . LEU A 1 177 ? -10.030 8.896 28.205 1.00 85.00 177 LEU A O 1
ATOM 1365 N N . ILE A 1 178 ? -10.056 9.111 30.433 1.00 85.88 178 ILE A N 1
ATOM 1366 C CA . ILE A 1 178 ? -8.645 9.525 30.540 1.00 85.88 178 ILE A CA 1
ATOM 1367 C C . ILE A 1 178 ? -7.702 8.424 30.029 1.00 85.88 178 ILE A C 1
ATOM 1369 O O . ILE A 1 178 ? -6.730 8.721 29.329 1.00 85.88 178 ILE A O 1
ATOM 1373 N N . ARG A 1 179 ? -7.974 7.152 30.355 1.00 84.56 179 ARG A N 1
ATOM 1374 C CA . ARG A 1 179 ? -7.198 6.003 29.855 1.00 84.56 179 ARG A CA 1
ATOM 1375 C C . ARG A 1 179 ? -7.319 5.871 28.333 1.00 84.56 179 ARG A C 1
ATOM 1377 O O . ARG A 1 179 ? -6.288 5.784 27.669 1.00 84.56 179 ARG A O 1
ATOM 1384 N N . LYS A 1 180 ? -8.538 5.959 27.787 1.00 88.56 180 LYS A N 1
ATOM 1385 C CA . LYS A 1 180 ? -8.807 5.935 26.341 1.00 88.56 180 LYS A CA 1
ATOM 1386 C C . LYS A 1 180 ? -8.092 7.080 25.623 1.00 88.56 180 LYS A C 1
ATOM 1388 O O . LYS A 1 180 ? -7.393 6.835 24.650 1.00 88.56 180 LYS A O 1
ATOM 1393 N N . ILE A 1 181 ? -8.177 8.312 26.134 1.00 91.06 181 ILE A N 1
ATOM 1394 C CA . ILE A 1 181 ? -7.463 9.477 25.582 1.00 91.06 181 ILE A CA 1
ATOM 1395 C C . ILE A 1 181 ? -5.952 9.234 25.572 1.00 91.06 181 ILE A C 1
ATOM 1397 O O . ILE A 1 181 ? -5.291 9.513 24.575 1.00 91.06 181 ILE A O 1
ATOM 1401 N N . ARG A 1 182 ? -5.387 8.704 26.663 1.00 89.50 182 ARG A N 1
ATOM 1402 C CA . ARG A 1 182 ? -3.954 8.393 26.735 1.00 89.50 182 ARG A CA 1
ATOM 1403 C C . ARG A 1 182 ? -3.544 7.344 25.701 1.00 89.50 182 ARG A C 1
ATOM 1405 O O . ARG A 1 182 ? -2.497 7.507 25.087 1.00 89.50 182 ARG A O 1
ATOM 1412 N N . PHE A 1 183 ? -4.350 6.300 25.513 1.00 90.12 183 PHE A N 1
ATOM 1413 C CA . PHE A 1 183 ? -4.107 5.287 24.488 1.00 90.12 183 PHE A CA 1
ATOM 1414 C C . PHE A 1 183 ? -4.212 5.876 23.077 1.00 90.12 183 PHE A C 1
ATOM 1416 O O . PHE A 1 183 ? -3.284 5.733 22.291 1.00 90.12 183 PHE A O 1
ATOM 1423 N N . LEU A 1 184 ? -5.276 6.621 22.779 1.00 91.38 184 LEU A N 1
ATOM 1424 C CA . LEU A 1 184 ? -5.466 7.273 21.482 1.00 91.38 184 LEU A CA 1
ATOM 1425 C C . LEU A 1 184 ? -4.306 8.219 21.137 1.00 91.38 184 LEU A C 1
ATOM 1427 O O . LEU A 1 184 ? -3.862 8.251 19.998 1.00 91.38 184 LEU A O 1
ATOM 1431 N N . ARG A 1 185 ? -3.720 8.911 22.121 1.00 89.19 185 ARG A N 1
ATOM 1432 C CA . ARG A 1 185 ? -2.496 9.705 21.906 1.00 89.19 185 ARG A CA 1
ATOM 1433 C C . ARG A 1 185 ? -1.273 8.894 21.506 1.00 89.19 185 ARG A C 1
ATOM 1435 O O . ARG A 1 185 ? -0.332 9.475 20.986 1.00 89.19 185 ARG A O 1
ATOM 1442 N N . SER A 1 186 ? -1.232 7.600 21.803 1.00 87.88 186 SER A N 1
ATOM 1443 C CA . SER A 1 186 ? -0.139 6.727 21.365 1.00 87.88 186 SER A CA 1
ATOM 1444 C C . SER A 1 186 ? -0.322 6.211 19.936 1.00 87.88 186 SER A C 1
ATOM 1446 O O . SER A 1 186 ? 0.625 5.671 19.376 1.00 87.88 186 SER A O 1
ATOM 1448 N N . VAL A 1 187 ? -1.504 6.403 19.337 1.00 89.75 187 VAL A N 1
ATOM 1449 C CA . VAL A 1 187 ? -1.798 5.961 17.971 1.00 89.75 187 VAL A CA 1
ATOM 1450 C C . VAL A 1 187 ? -1.167 6.942 16.967 1.00 89.75 187 VAL A C 1
ATOM 1452 O O . VAL A 1 187 ? -1.451 8.141 17.057 1.00 89.75 187 VAL A O 1
ATOM 1455 N N . PRO A 1 188 ? -0.354 6.472 15.997 1.00 83.12 188 PRO A N 1
ATOM 1456 C CA . PRO A 1 188 ? 0.449 7.339 15.125 1.00 83.12 188 PRO A CA 1
ATOM 1457 C C . PRO A 1 188 ? -0.345 8.434 14.404 1.00 83.12 188 PRO A C 1
ATOM 1459 O O . PRO A 1 188 ? 0.030 9.604 14.452 1.00 83.12 188 PRO A O 1
ATOM 1462 N N . PHE A 1 189 ? -1.502 8.092 13.824 1.00 84.56 189 PHE A N 1
ATOM 1463 C CA . PHE A 1 189 ? -2.266 9.049 13.019 1.00 84.56 189 PHE A CA 1
ATOM 1464 C C . PHE A 1 189 ? -2.799 10.240 13.825 1.00 84.56 189 PHE A C 1
ATOM 1466 O O . PHE A 1 189 ? -2.921 11.343 13.302 1.00 84.56 189 PHE A O 1
ATOM 1473 N N . LEU A 1 190 ? -3.083 10.042 15.116 1.00 85.94 190 LEU A N 1
ATOM 1474 C CA . LEU A 1 190 ? -3.547 11.112 16.000 1.00 85.94 190 LEU A CA 1
ATOM 1475 C C . LEU A 1 190 ? -2.397 12.011 16.474 1.00 85.94 190 LEU A C 1
ATOM 1477 O O . LEU A 1 190 ? -2.638 13.178 16.787 1.00 85.94 190 LEU A O 1
ATOM 1481 N N . GLN A 1 191 ? -1.163 11.497 16.510 1.00 80.31 191 GLN A N 1
ATOM 1482 C CA . GLN A 1 191 ? 0.031 12.296 16.802 1.00 80.31 191 GLN A CA 1
ATOM 1483 C C . GLN A 1 191 ? 0.380 13.202 15.623 1.00 80.31 191 GLN A C 1
ATOM 1485 O O . GLN A 1 191 ? 0.580 14.402 15.802 1.00 80.31 191 GLN A O 1
ATOM 1490 N N . GLU A 1 192 ? 0.416 12.632 14.420 1.00 78.62 192 GLU A N 1
ATOM 1491 C CA . GLU A 1 192 ? 0.830 13.339 13.207 1.00 78.62 192 GLU A CA 1
ATOM 1492 C C . GLU A 1 192 ? -0.224 14.329 12.699 1.00 78.62 192 GLU A C 1
ATOM 1494 O O . GLU A 1 192 ? 0.117 15.356 12.120 1.00 78.62 192 GLU A O 1
ATOM 1499 N N . ALA A 1 193 ? -1.508 14.092 12.985 1.00 76.56 193 ALA A N 1
ATOM 1500 C CA . ALA A 1 193 ? -2.582 15.030 12.662 1.00 76.56 193 ALA A CA 1
ATOM 1501 C C . ALA A 1 193 ? -2.686 16.233 13.629 1.00 76.56 193 ALA A C 1
ATOM 1503 O O . ALA A 1 193 ? -3.643 17.007 13.519 1.00 76.56 193 ALA A O 1
ATOM 1504 N N . TYR A 1 194 ? -1.742 16.380 14.574 1.00 77.19 194 TYR A N 1
ATOM 1505 C CA . TYR A 1 194 ? -1.639 17.471 15.558 1.00 77.19 194 TYR A CA 1
ATOM 1506 C C . TYR A 1 194 ? -2.952 17.793 16.290 1.00 77.19 194 TYR A C 1
ATOM 1508 O O . TYR A 1 194 ? -3.310 18.960 16.459 1.00 77.19 194 TYR A O 1
ATOM 1516 N N . VAL A 1 195 ? -3.688 16.770 16.739 1.00 83.00 195 VAL A N 1
ATOM 1517 C CA . VAL A 1 195 ? -4.983 16.980 17.404 1.00 83.00 195 VAL A CA 1
ATOM 1518 C C . VAL A 1 195 ? -4.797 17.712 18.749 1.00 83.00 195 VAL A C 1
ATOM 1520 O O . VAL A 1 195 ? -4.143 17.178 19.650 1.00 83.00 195 VAL A O 1
ATOM 1523 N N . PRO A 1 196 ? -5.392 18.907 18.939 1.00 84.31 196 PRO A N 1
ATOM 1524 C CA . PRO A 1 196 ? -5.301 19.661 20.185 1.00 84.31 196 PRO A CA 1
ATOM 1525 C C . PRO A 1 196 ? -5.871 18.919 21.399 1.00 84.31 196 PRO A C 1
ATOM 1527 O O . PRO A 1 196 ? -6.905 18.252 21.327 1.00 84.31 196 PRO A O 1
ATOM 1530 N N . ASP A 1 197 ? -5.273 19.151 22.571 1.00 84.06 197 ASP A N 1
ATOM 1531 C CA . ASP A 1 197 ? -5.698 18.544 23.840 1.00 84.06 197 ASP A CA 1
ATOM 1532 C C . ASP A 1 197 ? -7.179 18.769 24.163 1.00 84.06 197 ASP A C 1
ATOM 1534 O O . ASP A 1 197 ? -7.852 17.860 24.651 1.00 84.06 197 ASP A O 1
ATOM 1538 N N . ALA A 1 198 ? -7.695 19.956 23.839 1.00 85.50 198 ALA A N 1
ATOM 1539 C CA . ALA A 1 198 ? -9.094 20.319 24.047 1.00 85.50 198 ALA A CA 1
ATOM 1540 C C . ALA A 1 198 ? -10.072 19.463 23.220 1.00 85.50 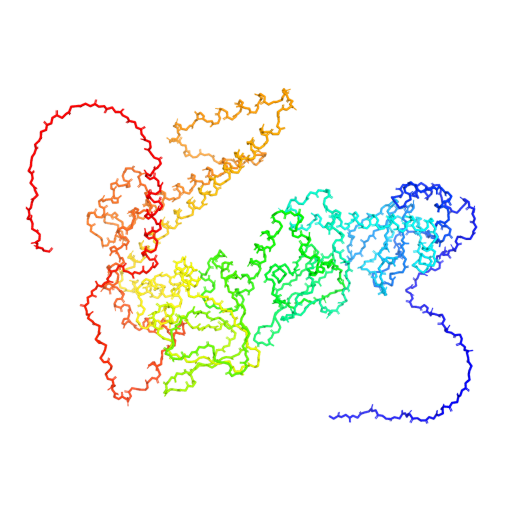198 ALA A C 1
ATOM 1542 O O . ALA A 1 198 ? -11.228 19.308 23.607 1.00 85.50 198 ALA A O 1
ATOM 1543 N N . GLN A 1 199 ? -9.619 18.894 22.099 1.00 88.75 199 GLN A N 1
ATOM 1544 C CA . GLN A 1 199 ? -10.441 18.086 21.198 1.00 88.75 199 GLN A CA 1
ATOM 1545 C C . GLN A 1 199 ? -10.298 16.579 21.445 1.00 88.75 199 GLN A C 1
ATOM 1547 O O . GLN A 1 199 ? -11.172 15.814 21.043 1.00 88.75 199 GLN A O 1
ATOM 1552 N N . MET A 1 200 ? -9.263 16.127 22.161 1.00 89.75 200 MET A N 1
ATOM 1553 C CA . MET A 1 200 ? -9.037 14.695 22.408 1.00 89.75 200 MET A CA 1
ATOM 1554 C C . MET A 1 200 ? -10.186 14.007 23.150 1.00 89.75 200 MET A C 1
ATOM 1556 O O . MET A 1 200 ? -10.442 12.824 22.932 1.00 89.75 200 MET A O 1
ATOM 1560 N N . GLN A 1 201 ? -10.910 14.736 24.000 1.00 90.88 201 GLN A N 1
ATOM 1561 C CA . GLN A 1 201 ? -12.122 14.214 24.626 1.00 90.88 201 GLN A CA 1
ATOM 1562 C C . GLN A 1 201 ? -13.237 13.964 23.601 1.00 90.88 201 GLN A C 1
ATOM 1564 O O . GLN A 1 201 ? -13.910 12.936 23.681 1.00 90.88 201 GLN A O 1
ATOM 1569 N N . ALA A 1 202 ? -13.406 14.864 22.628 1.00 90.75 202 ALA A N 1
ATOM 1570 C CA . ALA A 1 202 ? -14.358 14.679 21.540 1.00 90.75 202 ALA A CA 1
ATOM 1571 C C . ALA A 1 202 ? -13.959 13.475 20.676 1.00 90.75 202 ALA A C 1
ATOM 1573 O O . ALA A 1 202 ? -14.794 12.596 20.484 1.00 90.75 202 ALA A O 1
ATOM 1574 N N . VAL A 1 203 ? -12.681 13.358 20.279 1.00 92.19 203 VAL A N 1
ATOM 1575 C CA . VAL A 1 203 ? -12.152 12.176 19.564 1.00 92.19 203 VAL A CA 1
ATOM 1576 C C . VAL A 1 203 ? -12.501 10.894 20.317 1.00 92.19 203 VAL A C 1
ATOM 1578 O O . VAL A 1 203 ? -13.140 10.004 19.768 1.00 92.19 203 VAL A O 1
ATOM 1581 N N . ALA A 1 204 ? -12.138 10.810 21.599 1.00 92.44 204 ALA A N 1
ATOM 1582 C CA . ALA A 1 204 ? -12.335 9.612 22.409 1.00 92.44 204 ALA A CA 1
ATOM 1583 C C . ALA A 1 204 ? -13.812 9.214 22.577 1.00 92.44 204 ALA A C 1
ATOM 1585 O O . ALA A 1 204 ? -14.107 8.034 22.777 1.00 92.44 204 ALA A O 1
ATOM 1586 N N . SER A 1 205 ? -14.733 10.178 22.490 1.00 90.88 205 SER A N 1
ATOM 1587 C CA . SER A 1 205 ? -16.179 9.935 22.556 1.00 90.88 205 SER A CA 1
ATOM 1588 C C . SER A 1 205 ? -16.775 9.359 21.267 1.00 90.88 205 SER A C 1
ATOM 1590 O O . SER A 1 205 ? -17.879 8.818 21.300 1.00 90.88 205 SER A O 1
ATOM 1592 N N . LEU A 1 206 ? -16.063 9.456 20.138 1.00 94.00 206 LEU A N 1
ATOM 1593 C CA . LEU A 1 206 ? -16.513 8.880 18.870 1.00 94.00 206 LEU A CA 1
ATOM 1594 C C . LEU A 1 206 ? -16.304 7.360 18.812 1.00 94.00 206 LEU A C 1
ATOM 1596 O O . LEU A 1 206 ? -17.039 6.693 18.088 1.00 94.00 206 LEU A O 1
ATOM 1600 N N . PHE A 1 207 ? -15.337 6.839 19.577 1.00 93.50 207 PHE A N 1
ATOM 1601 C CA . PHE A 1 207 ? -14.959 5.427 19.582 1.00 93.50 207 PHE A CA 1
ATOM 1602 C C . PHE A 1 207 ? -15.643 4.622 20.692 1.00 93.50 207 PHE A C 1
ATOM 1604 O O . PHE A 1 207 ? -15.664 5.031 21.860 1.00 93.50 207 PHE A O 1
ATOM 1611 N N . GLU A 1 208 ? -16.083 3.419 20.352 1.00 88.94 208 GLU A N 1
ATOM 1612 C CA . GLU A 1 208 ? -16.704 2.430 21.233 1.00 88.94 208 GLU A CA 1
ATOM 1613 C C . GLU A 1 208 ? -15.791 1.206 21.355 1.00 88.94 208 GLU A C 1
ATOM 1615 O O . GLU A 1 208 ? -15.067 0.882 20.424 1.00 88.94 208 GLU A O 1
ATOM 1620 N N . TYR A 1 209 ? -15.745 0.567 22.523 1.00 85.81 209 TYR A N 1
ATOM 1621 C CA . TYR A 1 209 ? -14.950 -0.651 22.677 1.00 85.81 209 TYR A CA 1
ATOM 1622 C C . TYR A 1 209 ? -15.759 -1.847 22.192 1.00 85.81 209 TYR A C 1
ATOM 1624 O O . TYR A 1 209 ? -16.915 -1.980 22.583 1.00 85.81 209 TYR A O 1
ATOM 1632 N N . GLN A 1 210 ? -15.126 -2.721 21.417 1.00 88.25 210 GLN A N 1
ATOM 1633 C CA . GLN A 1 210 ? -15.661 -4.027 21.057 1.00 88.25 210 GLN A CA 1
ATOM 1634 C C . GLN A 1 210 ? -14.663 -5.129 21.374 1.00 88.25 210 GLN A C 1
ATOM 1636 O O . GLN A 1 210 ? -13.445 -4.920 21.358 1.00 88.25 210 GLN A O 1
ATOM 1641 N N . VAL A 1 211 ? -15.195 -6.301 21.707 1.00 83.75 211 VAL A N 1
ATOM 1642 C CA . VAL A 1 211 ? -14.418 -7.491 22.046 1.00 83.75 211 VAL A CA 1
ATOM 1643 C C . VAL A 1 211 ? -14.747 -8.576 21.042 1.00 83.75 211 VAL A C 1
ATOM 1645 O O . VAL A 1 211 ? -15.916 -8.871 20.835 1.00 83.75 211 VAL A O 1
ATOM 1648 N N . TYR A 1 212 ? -13.699 -9.164 20.484 1.00 87.88 212 TYR A N 1
ATOM 1649 C CA . TYR A 1 212 ? -13.762 -10.261 19.532 1.00 87.88 212 TYR A CA 1
ATOM 1650 C C . TYR A 1 212 ? -13.064 -11.475 20.135 1.00 87.88 212 TYR A C 1
ATOM 1652 O O . TYR A 1 212 ? -11.940 -11.344 20.629 1.00 87.88 212 TYR A O 1
ATOM 1660 N N . ASP A 1 213 ? -13.712 -12.635 20.136 1.00 85.38 213 ASP A N 1
ATOM 1661 C CA . ASP A 1 213 ? -13.122 -13.892 20.599 1.00 85.38 213 ASP A CA 1
ATOM 1662 C C . ASP A 1 213 ? -12.271 -14.560 19.496 1.00 85.38 213 ASP A C 1
ATOM 1664 O O . ASP A 1 213 ? -12.108 -14.047 18.391 1.00 85.38 213 ASP A O 1
ATOM 1668 N N . PHE A 1 214 ? -11.626 -15.687 19.816 1.00 85.81 214 PHE A N 1
ATOM 1669 C CA . PHE A 1 214 ? -10.771 -16.405 18.863 1.00 85.81 214 PHE A CA 1
ATOM 1670 C C . PHE A 1 214 ? -11.545 -16.828 17.605 1.00 85.81 214 PHE A C 1
ATOM 1672 O O . PHE A 1 214 ? -12.619 -17.412 17.718 1.00 85.81 214 PHE A O 1
ATOM 1679 N N . ASP A 1 215 ? -10.940 -16.598 16.437 1.00 87.75 215 ASP A N 1
ATOM 1680 C CA . ASP A 1 215 ? -11.466 -16.906 15.098 1.00 87.75 215 ASP A CA 1
ATOM 1681 C C . ASP A 1 215 ? -12.703 -16.082 14.695 1.00 87.75 215 ASP A C 1
ATOM 1683 O O . ASP A 1 215 ? -13.257 -16.263 13.612 1.00 87.75 215 ASP A O 1
ATOM 1687 N N . GLU A 1 216 ? -13.116 -15.125 15.527 1.00 94.00 216 GLU A N 1
ATOM 1688 C CA . GLU A 1 216 ? -14.209 -14.223 15.198 1.00 94.00 216 GLU A CA 1
ATOM 1689 C C . GLU A 1 216 ? -13.778 -13.222 14.119 1.00 94.00 216 GLU A C 1
ATOM 1691 O O . GLU A 1 216 ? -12.671 -12.666 14.144 1.00 94.00 216 GLU A O 1
ATOM 1696 N N . THR A 1 217 ? -14.661 -13.013 13.143 1.00 94.38 217 THR A N 1
ATOM 1697 C CA . THR A 1 217 ? -14.420 -12.103 12.024 1.00 94.38 217 THR A CA 1
ATOM 1698 C C . THR A 1 217 ? -14.850 -10.694 12.414 1.00 94.38 217 THR A C 1
ATOM 1700 O O . THR A 1 217 ? -16.000 -10.464 12.771 1.00 94.38 217 THR A O 1
ATOM 1703 N N . VAL A 1 218 ? -13.906 -9.754 12.348 1.00 94.31 218 VAL A N 1
ATOM 1704 C CA . VAL A 1 218 ? -14.122 -8.329 12.642 1.00 94.31 218 VAL A CA 1
ATOM 1705 C C . VAL A 1 218 ? -14.768 -7.637 11.441 1.00 94.31 218 VAL A C 1
ATOM 1707 O O . VAL A 1 218 ? -15.681 -6.831 11.590 1.00 94.31 218 VAL A O 1
ATOM 1710 N N . CYS A 1 219 ? -14.302 -7.954 10.232 1.00 90.50 219 CYS A N 1
ATOM 1711 C CA . CYS A 1 219 ? -14.944 -7.547 8.986 1.00 90.50 219 CYS A CA 1
ATOM 1712 C C . CYS A 1 219 ? -14.566 -8.492 7.841 1.00 90.50 219 CYS A C 1
ATOM 1714 O O . CYS A 1 219 ? -13.499 -9.109 7.881 1.00 90.50 219 CYS A O 1
ATOM 1716 N N . GLU A 1 220 ? -15.424 -8.583 6.825 1.00 88.00 220 GLU A N 1
ATOM 1717 C CA . GLU A 1 220 ? -15.215 -9.424 5.642 1.00 88.00 220 GLU A CA 1
ATOM 1718 C C . GLU A 1 220 ? -14.832 -8.593 4.415 1.00 88.00 220 GLU A C 1
ATOM 1720 O O . GLU A 1 220 ? -15.335 -7.483 4.221 1.00 88.00 220 GLU A O 1
ATOM 1725 N N . GLU A 1 221 ? -13.938 -9.139 3.588 1.00 81.00 221 GLU A N 1
ATOM 1726 C CA . GLU A 1 221 ? -13.582 -8.608 2.268 1.00 81.00 221 GLU A CA 1
ATOM 1727 C C . GLU A 1 221 ? -14.831 -8.463 1.375 1.00 81.00 221 GLU A C 1
ATOM 1729 O O . GLU A 1 221 ? -15.755 -9.264 1.451 1.00 81.00 221 GLU A O 1
ATOM 1734 N N . GLU A 1 222 ? -14.858 -7.444 0.511 1.00 73.25 222 GLU A N 1
ATOM 1735 C CA . GLU A 1 222 ? -15.954 -7.108 -0.419 1.00 73.25 222 GLU A CA 1
ATOM 1736 C C . GLU A 1 222 ? -17.271 -6.641 0.220 1.00 73.25 222 GLU A C 1
ATOM 1738 O O . GLU A 1 222 ? -18.139 -6.126 -0.490 1.00 73.25 222 GLU A O 1
ATOM 1743 N N . GLU A 1 223 ? -17.416 -6.713 1.543 1.00 80.88 223 GLU A N 1
ATOM 1744 C CA . GLU A 1 223 ? -18.559 -6.129 2.242 1.00 80.88 223 GLU A CA 1
ATOM 1745 C C . GLU A 1 223 ? -18.428 -4.612 2.430 1.00 80.88 223 GLU A C 1
ATOM 1747 O O . GLU A 1 223 ? -17.336 -4.038 2.462 1.00 80.88 223 GLU A O 1
ATOM 1752 N N . ALA A 1 224 ? -19.566 -3.928 2.569 1.00 76.62 224 ALA A N 1
ATOM 1753 C CA . ALA A 1 224 ? -19.579 -2.498 2.853 1.00 76.62 224 ALA A CA 1
ATOM 1754 C C . ALA A 1 224 ? -18.949 -2.221 4.228 1.00 76.62 224 ALA A C 1
ATOM 1756 O O . ALA A 1 224 ? -19.349 -2.806 5.235 1.00 76.62 224 ALA A O 1
ATOM 1757 N N . THR A 1 225 ? -17.988 -1.298 4.290 1.00 82.00 225 THR A N 1
ATOM 1758 C CA . THR A 1 225 ? -17.290 -0.996 5.543 1.00 82.00 225 THR A CA 1
ATOM 1759 C C . THR A 1 225 ? -18.216 -0.343 6.565 1.00 82.00 225 THR A C 1
ATOM 1761 O O . THR A 1 225 ? -18.800 0.715 6.326 1.00 82.00 225 THR A O 1
ATOM 1764 N N . SER A 1 226 ? -18.317 -0.966 7.737 1.00 87.06 226 SER A N 1
ATOM 1765 C CA . SER A 1 226 ? -19.187 -0.546 8.840 1.00 87.06 226 SER A CA 1
ATOM 1766 C C . SER A 1 226 ? -18.510 0.413 9.827 1.00 87.06 226 SER A C 1
ATOM 1768 O O . SER A 1 226 ? -19.180 1.272 10.411 1.00 87.06 226 SER A O 1
ATOM 1770 N N . ALA A 1 227 ? -17.192 0.300 10.015 1.00 91.50 227 ALA A N 1
ATOM 1771 C CA . ALA A 1 227 ? -16.446 1.069 11.006 1.00 91.50 227 ALA A CA 1
ATOM 1772 C C . ALA A 1 227 ? -14.946 1.181 10.682 1.00 91.50 227 ALA A C 1
ATOM 1774 O O . ALA A 1 227 ? -14.409 0.487 9.820 1.00 91.50 227 ALA A O 1
ATOM 1775 N N . PHE A 1 228 ? -14.289 2.101 11.385 1.00 92.38 228 PHE A N 1
ATOM 1776 C CA . PHE A 1 228 ? -12.840 2.242 11.483 1.00 92.38 228 PHE A CA 1
ATOM 1777 C C . PHE A 1 228 ? -12.372 1.606 12.793 1.00 92.38 228 PHE A C 1
ATOM 1779 O O . PHE A 1 228 ? -12.994 1.832 13.832 1.00 92.38 228 PHE A O 1
ATOM 1786 N N . TYR A 1 229 ? -11.272 0.860 12.769 1.00 93.88 229 TYR A N 1
ATOM 1787 C CA . TYR A 1 229 ? -10.845 0.021 13.889 1.00 93.88 229 TYR A CA 1
ATOM 1788 C C . TYR A 1 229 ? -9.447 0.401 14.372 1.00 93.88 229 TYR A C 1
ATOM 1790 O O . TYR A 1 229 ? -8.547 0.626 13.565 1.00 93.88 229 TYR A O 1
ATOM 1798 N N . ILE A 1 230 ? -9.241 0.408 15.690 1.00 94.94 230 ILE A N 1
ATOM 1799 C CA . ILE A 1 230 ? -7.923 0.523 16.330 1.00 94.94 230 ILE A CA 1
ATOM 1800 C C . ILE A 1 230 ? -7.761 -0.629 17.320 1.00 94.94 230 ILE A C 1
ATOM 1802 O O . ILE A 1 230 ? -8.592 -0.798 18.209 1.00 94.94 230 ILE A O 1
ATOM 1806 N N . VAL A 1 231 ? -6.679 -1.397 17.225 1.00 92.69 231 VAL A N 1
ATOM 1807 C CA . VAL A 1 231 ? -6.420 -2.523 18.132 1.00 92.69 231 VAL A CA 1
ATOM 1808 C C . VAL A 1 231 ? -5.910 -2.001 19.476 1.00 92.69 231 VAL A C 1
ATOM 1810 O O . VAL A 1 231 ? -4.842 -1.396 19.553 1.00 92.69 231 VAL A O 1
ATOM 1813 N N . CYS A 1 232 ? -6.641 -2.247 20.565 1.00 88.94 232 CYS A N 1
ATOM 1814 C CA . CYS A 1 232 ? -6.201 -1.900 21.922 1.00 88.94 232 CYS A CA 1
ATOM 1815 C C . CYS A 1 232 ? -5.401 -3.029 22.564 1.00 88.94 232 CYS A C 1
ATOM 1817 O O . CYS A 1 232 ? -4.378 -2.788 23.205 1.00 88.94 232 CYS A O 1
ATOM 1819 N N . SER A 1 233 ? -5.857 -4.267 22.402 1.00 83.88 233 SER A N 1
ATOM 1820 C CA . SER A 1 233 ? -5.169 -5.456 22.903 1.00 83.88 233 SER A CA 1
ATOM 1821 C C . SER A 1 233 ? -5.569 -6.693 22.106 1.00 83.88 233 SER A C 1
ATOM 1823 O O . SER A 1 233 ? -6.614 -6.692 21.459 1.00 83.88 233 SER A O 1
ATOM 1825 N N . GLY A 1 234 ? -4.743 -7.735 22.171 1.00 83.31 234 GLY A N 1
ATOM 1826 C CA . GLY A 1 234 ? -4.903 -8.935 21.352 1.00 83.31 234 GLY A CA 1
ATOM 1827 C C . GLY A 1 234 ? -4.226 -8.809 19.988 1.00 83.31 234 GLY A C 1
ATOM 1828 O O . GLY A 1 234 ? -3.488 -7.852 19.741 1.00 83.31 234 GLY A O 1
ATOM 1829 N N . HIS A 1 235 ? -4.412 -9.825 19.151 1.00 84.56 235 HIS A N 1
ATOM 1830 C CA . HIS A 1 235 ? -3.808 -9.961 17.826 1.00 84.56 235 HIS A CA 1
ATOM 1831 C C . HIS A 1 235 ? -4.910 -10.194 16.787 1.00 84.56 235 HIS A C 1
ATOM 1833 O O . HIS A 1 235 ? -5.689 -11.141 16.918 1.00 84.56 235 HIS A O 1
ATOM 1839 N N . VAL A 1 236 ? -4.933 -9.375 15.736 1.00 94.44 236 VAL A N 1
ATOM 1840 C CA . VAL A 1 236 ? -5.893 -9.502 14.631 1.00 94.44 236 VAL A CA 1
ATOM 1841 C C . VAL A 1 236 ? -5.130 -9.743 13.336 1.00 94.44 236 VAL A C 1
ATOM 1843 O O . VAL A 1 236 ? -4.305 -8.922 12.951 1.00 94.44 236 VAL A O 1
ATOM 1846 N N . GLY A 1 237 ? -5.397 -10.859 12.667 1.00 90.12 237 GLY A N 1
ATOM 1847 C CA . GLY A 1 237 ? -4.844 -11.160 11.352 1.00 90.12 237 GLY A CA 1
ATOM 1848 C C . GLY A 1 237 ? -5.636 -10.461 10.250 1.00 90.12 237 GLY A C 1
ATOM 1849 O O . GLY A 1 237 ? -6.861 -10.355 10.324 1.00 90.12 237 GLY A O 1
ATOM 1850 N N . SER A 1 238 ? -4.935 -9.996 9.219 1.00 88.06 238 SER A N 1
ATOM 1851 C CA . SER A 1 238 ? -5.536 -9.497 7.979 1.00 88.06 238 SER A CA 1
ATOM 1852 C C . SER A 1 238 ? -5.362 -10.504 6.853 1.00 88.06 238 SER A C 1
ATOM 1854 O O . SER A 1 238 ? -4.289 -11.080 6.691 1.00 88.06 238 SER A O 1
ATOM 1856 N N . PHE A 1 239 ? -6.404 -10.704 6.058 1.00 81.44 239 PHE A N 1
ATOM 1857 C CA . PHE A 1 239 ? -6.477 -11.739 5.035 1.00 81.44 239 PHE A CA 1
ATOM 1858 C C . PHE A 1 239 ? -7.048 -11.189 3.737 1.00 81.44 239 PHE A C 1
ATOM 1860 O O . PHE A 1 239 ? -7.836 -10.246 3.748 1.00 81.44 239 PHE A O 1
ATOM 1867 N N . MET A 1 240 ? -6.655 -11.788 2.621 1.00 76.31 240 MET A N 1
ATOM 1868 C CA . MET A 1 240 ? -7.206 -11.495 1.300 1.00 76.31 240 MET A CA 1
ATOM 1869 C C . MET A 1 240 ? -7.343 -12.788 0.510 1.00 76.31 240 MET A C 1
ATOM 1871 O O . MET A 1 240 ? -6.484 -13.668 0.610 1.00 76.31 240 MET A O 1
ATOM 1875 N N . SER A 1 241 ? -8.396 -12.902 -0.293 1.00 69.31 241 SER A N 1
ATOM 1876 C CA . SER A 1 241 ? -8.554 -14.024 -1.213 1.00 69.31 241 SER A CA 1
ATOM 1877 C C . SER A 1 241 ? -7.729 -13.808 -2.488 1.00 69.31 241 SER A C 1
ATOM 1879 O O . SER A 1 241 ? -8.037 -12.945 -3.306 1.00 69.31 241 SER A O 1
ATOM 1881 N N . LEU A 1 242 ? -6.683 -14.611 -2.693 1.00 58.19 242 LEU A N 1
ATOM 1882 C CA . LEU A 1 242 ? -5.888 -14.632 -3.926 1.00 58.19 242 LEU A CA 1
ATOM 1883 C C . LEU A 1 242 ? -6.054 -15.990 -4.614 1.00 58.19 242 LEU A C 1
ATOM 1885 O O . LEU A 1 242 ? -5.740 -17.034 -4.047 1.00 58.19 242 LEU A O 1
ATOM 1889 N N . HIS A 1 243 ? -6.586 -15.985 -5.842 1.00 60.78 243 HIS A N 1
ATOM 1890 C CA . HIS A 1 243 ? -6.833 -17.195 -6.649 1.00 60.78 243 HIS A CA 1
ATOM 1891 C C . HIS A 1 243 ? -7.690 -18.262 -5.939 1.00 60.78 243 HIS A C 1
ATOM 1893 O O . HIS A 1 243 ? -7.523 -19.458 -6.172 1.00 60.78 243 HIS A O 1
ATOM 1899 N N . GLY A 1 244 ? -8.613 -17.833 -5.072 1.00 58.66 244 GLY A N 1
ATOM 1900 C CA . GLY A 1 244 ? -9.466 -18.724 -4.278 1.00 58.66 244 GLY A CA 1
ATOM 1901 C C . GLY A 1 244 ? -8.799 -19.294 -3.022 1.00 58.66 244 GLY A C 1
ATOM 1902 O O . GLY A 1 244 ? -9.427 -20.076 -2.312 1.00 58.66 244 GLY A O 1
ATOM 1903 N N . PHE A 1 245 ? -7.559 -18.898 -2.726 1.00 55.06 245 PHE A N 1
ATOM 1904 C CA . PHE A 1 245 ? -6.871 -19.209 -1.478 1.00 55.06 245 PHE A CA 1
ATOM 1905 C C . PHE A 1 245 ? -6.874 -17.991 -0.562 1.00 55.06 245 PHE A C 1
ATOM 1907 O O . PHE A 1 245 ? -6.593 -16.874 -0.991 1.00 55.06 245 PHE A O 1
ATOM 1914 N N . GLU A 1 246 ? -7.166 -18.207 0.715 1.00 72.44 246 GLU A N 1
ATOM 1915 C CA . GLU A 1 246 ? -7.013 -17.163 1.720 1.00 72.44 246 GLU A CA 1
ATOM 1916 C C . GLU A 1 246 ? -5.521 -16.975 2.027 1.00 72.44 246 GLU A C 1
ATOM 1918 O O . GLU A 1 246 ? -4.831 -17.902 2.457 1.00 72.44 246 GLU A O 1
ATOM 1923 N N . VAL A 1 247 ? -5.011 -15.772 1.774 1.00 69.50 247 VAL A N 1
ATOM 1924 C CA . VAL A 1 247 ? -3.621 -15.398 2.022 1.00 69.50 247 VAL A CA 1
ATOM 1925 C C . VAL A 1 247 ? -3.571 -14.470 3.224 1.00 69.50 247 VAL A C 1
ATOM 1927 O O . VAL A 1 247 ? -4.151 -13.384 3.216 1.00 69.50 247 VAL A O 1
ATOM 1930 N N . HIS A 1 248 ? -2.849 -14.897 4.259 1.00 79.06 248 HIS A N 1
ATOM 1931 C CA . HIS A 1 248 ? -2.557 -14.055 5.409 1.00 79.06 248 HIS A CA 1
ATOM 1932 C C . HIS A 1 248 ? -1.607 -12.926 5.001 1.00 79.06 248 HIS A C 1
ATOM 1934 O O . HIS A 1 248 ? -0.515 -13.168 4.483 1.00 79.06 248 HIS A O 1
ATOM 1940 N N . LEU A 1 249 ? -2.042 -11.691 5.219 1.00 72.88 249 LEU A N 1
ATOM 1941 C CA . LEU A 1 249 ? -1.354 -10.496 4.772 1.00 72.88 249 LEU A CA 1
ATOM 1942 C C . LEU A 1 249 ? -0.393 -9.961 5.822 1.00 72.88 249 LEU A C 1
ATOM 1944 O O . LEU A 1 249 ? 0.761 -9.736 5.476 1.00 72.88 249 LEU A O 1
ATOM 1948 N N . ASN A 1 250 ? -0.884 -9.692 7.035 1.00 78.56 250 ASN A N 1
ATOM 1949 C CA . ASN A 1 250 ? -0.149 -9.106 8.162 1.00 78.56 250 ASN A CA 1
ATOM 1950 C C . ASN A 1 250 ? -0.949 -9.238 9.473 1.00 78.56 250 ASN A C 1
ATOM 1952 O O . ASN A 1 250 ? -2.181 -9.218 9.450 1.00 78.56 250 ASN A O 1
ATOM 1956 N N . ASP A 1 251 ? -0.240 -9.221 10.603 1.00 86.75 251 ASP A N 1
ATOM 1957 C CA . ASP A 1 251 ? -0.825 -9.115 11.946 1.00 86.75 251 ASP A CA 1
ATOM 1958 C C . ASP A 1 251 ? -0.934 -7.653 12.394 1.00 86.75 251 ASP A C 1
ATOM 1960 O O . ASP A 1 251 ? 0.059 -6.922 12.374 1.00 86.75 251 ASP A O 1
ATOM 1964 N N . LEU A 1 252 ? -2.111 -7.256 12.873 1.00 89.81 252 LEU A N 1
ATOM 1965 C CA . LEU A 1 252 ? -2.354 -5.995 13.566 1.00 89.81 252 LEU A CA 1
ATOM 1966 C C . LEU A 1 252 ? -2.155 -6.184 15.075 1.00 89.81 252 LEU A C 1
ATOM 1968 O O . LEU A 1 252 ? -2.734 -7.081 15.699 1.00 89.81 252 LEU A O 1
ATOM 1972 N N . LYS A 1 253 ? -1.335 -5.315 15.663 1.00 86.50 253 LYS A N 1
ATOM 1973 C CA . LYS A 1 253 ? -0.968 -5.291 17.084 1.00 86.50 253 LYS A CA 1
ATOM 1974 C C . LYS A 1 253 ? -1.544 -4.059 17.772 1.00 86.50 253 LYS A C 1
ATOM 1976 O O . LYS A 1 253 ? -2.071 -3.155 17.137 1.00 86.50 253 LYS A O 1
ATOM 1981 N N . THR A 1 254 ? -1.410 -3.996 19.096 1.00 88.44 254 THR A N 1
ATOM 1982 C CA . THR A 1 254 ? -1.817 -2.827 19.887 1.00 88.44 254 THR A CA 1
ATOM 1983 C C . THR A 1 254 ? -1.275 -1.518 19.302 1.00 88.44 254 THR A C 1
ATOM 1985 O O . THR A 1 254 ? -0.064 -1.334 19.207 1.00 88.44 254 THR A O 1
ATOM 1988 N N . GLY A 1 255 ? -2.183 -0.593 18.985 1.00 86.94 255 GLY A N 1
ATOM 1989 C CA . GLY A 1 255 ? -1.890 0.707 18.376 1.00 86.94 255 GLY A CA 1
ATOM 1990 C C . GLY A 1 255 ? -2.070 0.742 16.856 1.00 86.94 255 GLY A C 1
ATOM 1991 O O . GLY A 1 255 ? -2.243 1.832 16.308 1.00 86.94 255 GLY A O 1
ATOM 1992 N N . ASP A 1 256 ? -2.095 -0.416 16.190 1.00 89.88 256 ASP A N 1
ATOM 1993 C CA . ASP A 1 256 ? -2.393 -0.502 14.763 1.00 89.88 256 ASP A CA 1
ATOM 1994 C C . ASP A 1 256 ? -3.873 -0.209 14.501 1.00 89.88 256 ASP A C 1
ATOM 1996 O O . ASP A 1 256 ? -4.744 -0.417 15.352 1.00 89.88 256 ASP A O 1
ATOM 2000 N N . TYR A 1 257 ? -4.156 0.294 13.302 1.00 90.69 257 TYR A N 1
ATOM 2001 C CA . TYR A 1 257 ? -5.491 0.704 12.886 1.00 90.69 257 TYR A CA 1
ATOM 2002 C C . TYR A 1 257 ? -5.761 0.340 11.428 1.00 90.69 257 TYR A C 1
ATOM 2004 O O . TYR A 1 257 ? -4.827 0.191 10.635 1.00 90.69 257 TYR A O 1
ATOM 2012 N N . THR A 1 258 ? -7.040 0.218 11.085 1.00 87.81 258 THR A N 1
ATOM 2013 C CA . THR A 1 258 ? -7.505 -0.158 9.745 1.00 87.81 258 THR A CA 1
ATOM 2014 C C . THR A 1 258 ? -8.924 0.354 9.474 1.00 87.81 258 THR A C 1
ATOM 2016 O O . THR A 1 258 ? -9.645 0.763 10.386 1.00 87.81 258 THR A O 1
ATOM 2019 N N . GLY A 1 259 ? -9.334 0.319 8.207 1.00 82.12 259 GLY A N 1
ATOM 2020 C CA . GLY A 1 259 ? -10.627 0.796 7.711 1.00 82.12 259 GLY A CA 1
ATOM 2021 C C . GLY A 1 259 ? -10.577 2.208 7.122 1.00 82.12 259 GLY A C 1
ATOM 2022 O O . GLY A 1 259 ? -11.538 2.636 6.489 1.00 82.12 259 GLY A O 1
ATOM 2023 N N . GLU A 1 260 ? -9.458 2.931 7.258 1.00 80.44 260 GLU A N 1
ATOM 2024 C CA . GLU A 1 260 ? -9.316 4.287 6.713 1.00 80.44 260 GLU A CA 1
ATOM 2025 C C . GLU A 1 260 ? -9.466 4.314 5.199 1.00 80.44 260 GLU A C 1
ATOM 2027 O O . GLU A 1 260 ? -10.122 5.209 4.682 1.00 80.44 260 GLU A O 1
ATOM 2032 N N . VAL A 1 261 ? -8.909 3.319 4.500 1.00 72.25 261 VAL A N 1
ATOM 2033 C CA . VAL A 1 261 ? -8.969 3.229 3.037 1.00 72.25 261 VAL A CA 1
ATOM 2034 C C . VAL A 1 261 ? -10.417 3.200 2.576 1.00 72.25 261 VAL A C 1
ATOM 2036 O O . VAL A 1 261 ? -10.843 4.026 1.773 1.00 72.25 261 VAL A O 1
ATOM 2039 N N . ALA A 1 262 ? -11.191 2.265 3.119 1.00 71.44 262 ALA A N 1
ATOM 2040 C CA . ALA A 1 262 ? -12.552 2.057 2.673 1.00 71.44 262 ALA A CA 1
ATOM 2041 C C . ALA A 1 262 ? -13.484 3.200 3.094 1.00 71.44 262 ALA A C 1
ATOM 2043 O O . ALA A 1 262 ? -14.384 3.569 2.344 1.00 71.44 262 ALA A O 1
ATOM 2044 N N . LEU A 1 263 ? -13.239 3.837 4.240 1.00 77.94 263 LEU A N 1
ATOM 2045 C CA . LEU A 1 263 ? -14.071 4.944 4.710 1.00 77.94 263 LEU A CA 1
ATOM 2046 C C . LEU A 1 263 ? -13.747 6.282 4.044 1.00 77.94 263 LEU A C 1
ATOM 2048 O O . LEU A 1 263 ? -14.663 7.053 3.755 1.00 77.94 263 LEU A O 1
ATOM 2052 N N . VAL A 1 264 ? -12.470 6.573 3.783 1.00 72.88 264 VAL A N 1
ATOM 2053 C CA . VAL A 1 264 ? -12.056 7.806 3.097 1.00 72.88 264 VAL A CA 1
ATOM 2054 C C . VAL A 1 264 ? -12.477 7.769 1.630 1.00 72.88 264 VAL A C 1
ATOM 2056 O O . VAL A 1 264 ? -13.072 8.734 1.151 1.00 72.88 264 VAL A O 1
ATOM 2059 N N . GLU A 1 265 ? -12.231 6.649 0.949 1.00 64.62 265 GLU A N 1
ATOM 2060 C CA . GLU A 1 265 ? -12.499 6.486 -0.487 1.00 64.62 265 GLU A CA 1
ATOM 2061 C C . GLU A 1 265 ? -13.910 5.937 -0.780 1.00 64.62 265 GLU A C 1
ATOM 2063 O O . GLU A 1 265 ? -14.275 5.730 -1.935 1.00 64.62 265 GLU A O 1
ATOM 2068 N N . ARG A 1 266 ? -14.732 5.711 0.260 1.00 63.50 266 ARG A N 1
ATOM 2069 C CA . ARG A 1 266 ? -16.097 5.147 0.176 1.00 63.50 266 ARG A CA 1
ATOM 2070 C C . ARG A 1 266 ? -16.158 3.827 -0.600 1.00 63.50 266 ARG A C 1
ATOM 2072 O O . ARG A 1 266 ? -16.999 3.639 -1.480 1.00 63.50 266 ARG A O 1
ATOM 2079 N N . MET A 1 267 ? -15.258 2.917 -0.256 1.00 63.34 267 MET A N 1
ATOM 2080 C CA . MET A 1 267 ? -15.152 1.584 -0.841 1.00 63.34 267 MET A CA 1
ATOM 2081 C C . MET A 1 267 ? -15.717 0.501 0.090 1.00 63.34 267 MET A C 1
ATOM 2083 O O . MET A 1 267 ? -16.132 0.765 1.217 1.00 63.34 267 MET A O 1
ATOM 2087 N N . HIS A 1 268 ? -15.724 -0.731 -0.414 1.00 71.44 268 HIS A N 1
ATOM 2088 C CA . HIS A 1 268 ? -15.916 -1.946 0.374 1.00 71.44 268 HIS A CA 1
ATOM 2089 C C . HIS A 1 268 ? -14.604 -2.314 1.090 1.00 71.44 268 HIS A C 1
ATOM 2091 O O . HIS A 1 268 ? -13.531 -1.821 0.723 1.00 71.44 268 HIS A O 1
ATOM 2097 N N . ASN A 1 269 ? -14.671 -3.194 2.087 1.00 72.50 269 ASN A N 1
ATOM 2098 C CA . ASN A 1 269 ? -13.484 -3.758 2.720 1.00 72.50 269 ASN A CA 1
ATOM 2099 C C . ASN A 1 269 ? -12.620 -4.465 1.665 1.00 72.50 269 ASN A C 1
ATOM 2101 O O . ASN A 1 269 ? -13.108 -5.269 0.876 1.00 72.50 269 ASN A O 1
ATOM 2105 N N . ILE A 1 270 ? -11.320 -4.182 1.668 1.00 69.75 270 ILE A N 1
ATOM 2106 C CA . ILE A 1 270 ? -10.344 -4.797 0.750 1.00 69.75 270 ILE A CA 1
ATOM 2107 C C . ILE A 1 270 ? -9.639 -6.017 1.355 1.00 69.75 270 ILE A C 1
ATOM 2109 O O . ILE A 1 270 ? -8.818 -6.646 0.696 1.00 69.75 270 ILE A O 1
ATOM 2113 N N . ILE A 1 271 ? -9.900 -6.294 2.632 1.00 77.81 271 ILE A N 1
ATOM 2114 C CA . ILE A 1 271 ? -9.314 -7.380 3.412 1.00 77.81 271 ILE A CA 1
ATOM 2115 C C . ILE A 1 271 ? -10.357 -7.898 4.399 1.00 77.81 271 ILE A C 1
ATOM 2117 O O . ILE A 1 271 ? -11.196 -7.130 4.870 1.00 77.81 271 ILE A O 1
ATOM 2121 N N . THR A 1 272 ? -10.245 -9.172 4.751 1.00 86.94 272 THR A N 1
ATOM 2122 C CA . THR A 1 272 ? -10.931 -9.766 5.901 1.00 86.94 272 THR A CA 1
ATOM 2123 C C . THR A 1 272 ? -10.057 -9.599 7.142 1.00 86.94 272 THR A C 1
ATOM 2125 O O . THR A 1 272 ? -8.838 -9.773 7.078 1.00 86.94 272 THR A O 1
ATOM 2128 N N . LEU A 1 273 ? -10.658 -9.267 8.280 1.00 92.38 273 LEU A N 1
ATOM 2129 C CA . LEU A 1 273 ? -9.978 -9.182 9.572 1.00 92.38 273 LEU A CA 1
ATOM 2130 C C . LEU A 1 273 ? -10.507 -10.264 10.504 1.00 92.38 273 LEU A C 1
ATOM 2132 O O . LEU A 1 273 ? -11.715 -10.361 10.706 1.00 92.38 273 LEU A O 1
ATOM 2136 N N . ARG A 1 274 ? -9.609 -11.041 11.114 1.00 94.69 274 ARG A N 1
ATOM 2137 C CA . ARG A 1 274 ? -9.980 -12.119 12.040 1.00 94.69 274 ARG A CA 1
ATOM 2138 C C . ARG A 1 274 ? -9.140 -12.086 13.306 1.00 94.69 274 ARG A C 1
ATOM 2140 O O . ARG A 1 274 ? -7.922 -11.915 13.252 1.00 94.69 274 ARG A O 1
ATOM 2147 N N . ALA A 1 275 ? -9.777 -12.256 14.454 1.00 93.06 275 ALA A N 1
ATOM 2148 C CA . ALA A 1 275 ? -9.093 -12.267 15.738 1.00 93.06 275 ALA A CA 1
ATOM 2149 C C . ALA A 1 275 ? -8.351 -13.602 15.966 1.00 93.06 275 ALA A C 1
ATOM 2151 O O . ALA A 1 275 ? -8.945 -14.675 15.971 1.00 93.06 275 ALA A O 1
ATOM 2152 N N . PHE A 1 276 ? -7.035 -13.557 16.198 1.00 86.38 276 PHE A N 1
ATOM 2153 C CA . PHE A 1 276 ? -6.211 -14.743 16.511 1.00 86.38 276 PHE A CA 1
ATOM 2154 C C . PHE A 1 276 ? -6.165 -15.097 17.990 1.00 86.38 276 PHE A C 1
ATOM 2156 O O . PHE A 1 276 ? -5.607 -16.117 18.396 1.00 86.38 276 PHE A O 1
ATOM 2163 N N . ASN A 1 277 ? -6.718 -14.230 18.817 1.00 80.75 277 ASN A N 1
ATOM 2164 C CA . ASN A 1 277 ? -7.009 -14.447 20.217 1.00 80.75 277 ASN A CA 1
ATOM 2165 C C . ASN A 1 277 ? -8.071 -13.427 20.623 1.00 80.75 277 ASN A C 1
ATOM 2167 O O . ASN A 1 277 ? -8.404 -12.530 19.846 1.00 80.75 277 ASN A O 1
ATOM 2171 N N . ARG A 1 278 ? -8.571 -13.543 21.854 1.00 81.62 278 ARG A N 1
ATOM 2172 C CA . ARG A 1 278 ? -9.499 -12.556 22.394 1.00 81.62 278 ARG A CA 1
ATOM 2173 C C . ARG A 1 278 ? -8.883 -11.155 22.329 1.00 81.62 278 ARG A C 1
ATOM 2175 O O . ARG A 1 278 ? -7.899 -10.884 23.020 1.00 81.62 278 ARG A O 1
ATOM 2182 N N . SER A 1 279 ? -9.467 -10.302 21.496 1.00 85.88 279 SER A N 1
ATOM 2183 C CA . SER A 1 279 ? -8.939 -8.995 21.119 1.00 85.88 279 SER A CA 1
ATOM 2184 C C . SER A 1 279 ? -9.947 -7.900 21.440 1.00 85.88 279 SER A C 1
ATOM 2186 O O . SER A 1 279 ? -11.149 -8.078 21.272 1.00 85.88 279 SER A O 1
ATOM 2188 N N . THR A 1 280 ? -9.456 -6.754 21.905 1.00 87.44 280 THR A N 1
ATOM 2189 C CA . THR A 1 280 ? -10.280 -5.572 22.188 1.00 87.44 280 THR A CA 1
ATOM 2190 C C . THR A 1 280 ? -9.899 -4.466 21.228 1.00 87.44 280 THR A C 1
ATOM 2192 O O . THR A 1 280 ? -8.732 -4.065 21.179 1.00 87.44 280 THR A O 1
ATOM 2195 N N . LEU A 1 281 ? -10.879 -3.969 20.482 1.00 93.31 281 LEU A N 1
ATOM 2196 C CA . LEU A 1 281 ? -10.719 -2.927 19.477 1.00 93.31 281 LEU A CA 1
ATOM 2197 C C . LEU A 1 281 ? -11.539 -1.696 19.877 1.00 93.31 281 LEU A C 1
ATOM 2199 O O . LEU A 1 281 ? -12.583 -1.805 20.516 1.00 93.31 281 LEU A O 1
ATOM 2203 N N . LEU A 1 282 ? -11.058 -0.515 19.502 1.00 94.06 282 LEU A N 1
ATOM 2204 C CA . LEU A 1 282 ? -11.867 0.696 19.448 1.00 94.06 282 LEU A CA 1
ATOM 2205 C C . LEU A 1 282 ? -12.466 0.814 18.052 1.00 94.06 282 LEU A C 1
ATOM 2207 O O . LEU A 1 282 ? -11.736 0.948 17.071 1.00 94.06 282 LEU A O 1
ATOM 2211 N N . GLU A 1 283 ? -13.787 0.821 17.991 1.00 95.00 283 GLU A N 1
ATOM 2212 C CA . GLU A 1 283 ? -14.571 1.004 16.784 1.00 95.00 283 GLU A CA 1
ATOM 2213 C C . GLU A 1 283 ? -15.095 2.420 16.678 1.00 95.00 283 GLU A C 1
ATOM 2215 O O . GLU A 1 283 ? -15.714 2.955 17.598 1.00 95.00 283 GLU A O 1
ATOM 2220 N N . LEU A 1 284 ? -14.878 3.020 15.519 1.00 95.19 284 LEU A N 1
ATOM 2221 C CA . LEU A 1 284 ? -15.497 4.261 15.107 1.00 95.19 284 LEU A CA 1
ATOM 2222 C C . LEU A 1 284 ? -16.490 3.947 13.984 1.00 95.19 284 LEU A C 1
ATOM 2224 O O . LEU A 1 284 ? -16.069 3.739 12.846 1.00 95.19 284 LEU A O 1
ATOM 2228 N N . PRO A 1 285 ? -17.802 3.930 14.275 1.00 93.56 285 PRO A N 1
ATOM 2229 C CA . PRO A 1 285 ? -18.825 3.673 13.269 1.00 93.56 285 PRO A CA 1
ATOM 2230 C C . PRO A 1 285 ? -18.711 4.623 12.073 1.00 93.56 285 PRO A C 1
ATOM 2232 O O . PRO A 1 285 ? -18.479 5.821 12.260 1.00 93.56 285 PRO A O 1
ATOM 2235 N N . VAL A 1 286 ? -18.980 4.129 10.859 1.00 90.56 286 VAL A N 1
ATOM 2236 C CA . VAL A 1 286 ? -18.925 4.920 9.611 1.00 90.56 286 VAL A CA 1
ATOM 2237 C C . VAL A 1 286 ? -19.704 6.238 9.707 1.00 90.56 286 VAL A C 1
ATOM 2239 O O . VAL A 1 286 ? -19.214 7.291 9.312 1.00 90.56 286 VAL A O 1
ATOM 2242 N N . THR A 1 287 ? -20.873 6.223 10.355 1.00 91.31 287 THR A N 1
ATOM 2243 C CA . THR A 1 287 ? -21.724 7.411 10.593 1.00 91.31 287 THR A CA 1
ATOM 2244 C C . THR A 1 287 ? -21.071 8.523 11.426 1.00 91.31 287 THR A C 1
ATOM 2246 O O . THR A 1 287 ? -21.536 9.663 11.421 1.00 91.31 287 THR A O 1
ATOM 2249 N N . LYS A 1 288 ? -20.018 8.202 12.182 1.00 94.06 288 LYS A N 1
ATOM 2250 C CA . LYS A 1 288 ? -19.259 9.130 13.027 1.00 94.06 288 LYS A CA 1
ATOM 2251 C C . LYS A 1 288 ? -17.887 9.461 12.425 1.00 94.06 288 LYS A C 1
ATOM 2253 O O . LYS A 1 288 ? -17.198 10.313 12.978 1.00 94.06 288 LYS A O 1
ATOM 2258 N N . PHE A 1 289 ? -17.497 8.835 11.311 1.00 90.81 289 PHE A N 1
ATOM 2259 C CA . PHE A 1 289 ? -16.168 8.997 10.721 1.00 90.81 289 PHE A CA 1
ATOM 2260 C C . PHE A 1 289 ? -15.922 10.418 10.204 1.00 90.81 289 PHE A C 1
ATOM 2262 O O . PHE A 1 289 ? -14.883 10.999 10.502 1.00 90.81 289 PHE A O 1
ATOM 2269 N N . ASP A 1 290 ? -16.903 11.038 9.542 1.00 88.94 290 ASP A N 1
ATOM 2270 C CA . ASP A 1 290 ? -16.772 12.427 9.078 1.00 88.94 290 ASP A CA 1
ATOM 2271 C C . ASP A 1 290 ? -16.496 13.401 10.235 1.00 88.94 290 ASP A C 1
ATOM 2273 O O . ASP A 1 290 ? -15.662 14.294 10.107 1.00 88.94 290 ASP A O 1
ATOM 2277 N N . LYS A 1 291 ? -17.080 13.154 11.416 1.00 91.19 291 LYS A N 1
ATOM 2278 C CA . LYS A 1 291 ? -16.804 13.953 12.620 1.00 91.19 291 LYS A CA 1
ATOM 2279 C C . LYS A 1 291 ? -15.356 13.830 13.084 1.00 91.19 291 LYS A C 1
ATOM 2281 O O . LYS A 1 291 ? -14.842 14.786 13.644 1.00 91.19 291 LYS A O 1
ATOM 2286 N N . LEU A 1 292 ? -14.699 12.682 12.884 1.00 90.00 292 LEU A N 1
ATOM 2287 C CA . LEU A 1 292 ? -13.267 12.535 13.170 1.00 90.00 292 LEU A CA 1
ATOM 2288 C C . LEU A 1 292 ? -12.435 13.377 12.194 1.00 90.00 292 LEU A C 1
ATOM 2290 O O . LEU A 1 292 ? -11.472 14.020 12.603 1.00 90.00 292 LEU A O 1
ATOM 2294 N N . LEU A 1 293 ? -12.816 13.393 10.915 1.00 87.81 293 LEU A N 1
ATOM 2295 C CA . LEU A 1 293 ? -12.109 14.143 9.875 1.00 87.81 293 LEU A CA 1
ATOM 2296 C C . LEU A 1 293 ? -12.248 15.661 10.043 1.00 87.81 293 LEU A C 1
ATOM 2298 O O . LEU A 1 293 ? -11.338 16.396 9.676 1.00 87.81 293 LEU A O 1
ATOM 2302 N N . GLU A 1 294 ? -13.355 16.129 10.619 1.00 87.38 294 GLU A N 1
ATOM 2303 C CA . GLU A 1 294 ? -13.606 17.545 10.921 1.00 87.38 294 GLU A CA 1
ATOM 2304 C C . GLU A 1 294 ? -12.762 18.090 12.089 1.00 87.38 294 GLU A C 1
ATOM 2306 O O . GLU A 1 294 ? -12.673 19.305 12.265 1.00 87.38 294 GLU A O 1
ATOM 2311 N N . ILE A 1 295 ? -12.131 17.222 12.890 1.00 83.94 295 ILE A N 1
ATOM 2312 C CA . ILE A 1 295 ? -11.384 17.634 14.092 1.00 83.94 295 ILE A CA 1
ATOM 2313 C C . ILE A 1 295 ? -10.102 18.385 13.732 1.00 83.94 295 ILE A C 1
ATOM 2315 O O . ILE A 1 295 ? -9.787 19.390 14.370 1.00 83.94 295 ILE A O 1
ATOM 2319 N N . SER A 1 296 ? -9.377 17.943 12.701 1.00 77.00 296 SER A N 1
ATOM 2320 C CA . SER A 1 296 ? -8.199 18.659 12.213 1.00 77.00 296 SER A CA 1
ATOM 2321 C C . SER A 1 296 ? -8.136 18.679 10.690 1.00 77.00 296 SER A C 1
ATOM 2323 O O . SER A 1 296 ? -8.406 17.684 10.020 1.00 77.00 296 SER A O 1
ATOM 2325 N N . ALA A 1 297 ? -7.725 19.823 10.136 1.00 72.06 297 ALA A N 1
ATOM 2326 C CA . ALA A 1 297 ? -7.633 20.023 8.690 1.00 72.06 297 ALA A CA 1
ATOM 2327 C C . ALA A 1 297 ? -6.680 19.019 8.004 1.00 72.06 297 ALA A C 1
ATOM 2329 O O . ALA A 1 297 ? -6.890 18.665 6.846 1.00 72.06 297 ALA A O 1
ATOM 2330 N N . GLY A 1 298 ? -5.668 18.521 8.727 1.00 75.62 298 GLY A N 1
ATOM 2331 C CA . GLY A 1 298 ? -4.703 17.536 8.229 1.00 75.62 298 GLY A CA 1
ATOM 2332 C C . GLY A 1 298 ? -5.146 16.072 8.346 1.00 75.62 298 GLY A C 1
ATOM 2333 O O . GLY A 1 298 ? -4.557 15.219 7.685 1.00 75.62 298 GLY A O 1
ATOM 2334 N N . MET A 1 299 ? -6.185 15.759 9.134 1.00 84.56 299 MET A N 1
ATOM 2335 C CA . MET A 1 299 ? -6.593 14.375 9.426 1.00 84.56 299 MET A CA 1
ATOM 2336 C C . MET A 1 299 ? -6.947 13.598 8.158 1.00 84.56 299 MET A C 1
ATOM 2338 O O . MET A 1 299 ? -6.449 12.498 7.924 1.00 84.56 299 MET A O 1
ATOM 2342 N N . ARG A 1 300 ? -7.796 14.195 7.312 1.00 82.19 300 ARG A N 1
ATOM 2343 C CA . ARG A 1 300 ? -8.224 13.581 6.052 1.00 82.19 300 ARG A CA 1
ATOM 2344 C C . ARG A 1 300 ? -7.029 13.311 5.153 1.00 82.19 300 ARG A C 1
ATOM 2346 O O . ARG A 1 300 ? -6.909 12.208 4.635 1.00 82.19 300 ARG A O 1
ATOM 2353 N N . GLN A 1 301 ? -6.144 14.290 4.986 1.00 77.50 301 GLN A N 1
ATOM 2354 C CA . GLN A 1 301 ? -4.976 14.153 4.121 1.00 77.50 301 GLN A CA 1
ATOM 2355 C C . GLN A 1 301 ? -4.025 13.062 4.623 1.00 77.50 301 GLN A C 1
ATOM 2357 O O . GLN A 1 301 ? -3.552 12.260 3.819 1.00 77.50 301 GLN A O 1
ATOM 2362 N N . TYR A 1 302 ? -3.806 12.988 5.938 1.00 82.44 302 TYR A N 1
ATOM 2363 C CA . TYR A 1 302 ? -2.987 11.952 6.559 1.00 82.44 302 TYR A CA 1
ATOM 2364 C C . TYR A 1 302 ? -3.568 10.551 6.331 1.00 82.44 302 TYR A C 1
ATOM 2366 O O . TYR A 1 302 ? -2.890 9.681 5.785 1.00 82.44 302 TYR A O 1
ATOM 2374 N N . LEU A 1 303 ? -4.841 10.344 6.687 1.00 83.25 303 LEU A N 1
ATOM 2375 C CA . LEU A 1 303 ? -5.510 9.052 6.521 1.00 83.25 303 LEU A CA 1
ATOM 2376 C C . LEU A 1 303 ? -5.605 8.648 5.044 1.00 83.25 303 LEU A C 1
ATOM 2378 O O . LEU A 1 303 ? -5.428 7.477 4.729 1.00 83.25 303 LEU A O 1
ATOM 2382 N N . SER A 1 304 ? -5.795 9.610 4.135 1.00 77.88 304 SER A N 1
ATOM 2383 C CA . SER A 1 304 ? -5.769 9.357 2.687 1.00 77.88 304 SER A CA 1
ATOM 2384 C C . SER A 1 304 ? -4.375 8.936 2.215 1.00 77.88 304 SER A C 1
ATOM 2386 O O . SER A 1 304 ? -4.243 8.007 1.430 1.00 77.88 304 SER A O 1
ATOM 2388 N N . LEU A 1 305 ? -3.306 9.601 2.667 1.00 77.06 305 LEU A N 1
ATOM 2389 C CA . LEU A 1 305 ? -1.931 9.250 2.292 1.00 77.06 305 LEU A CA 1
ATOM 2390 C C . LEU A 1 305 ? -1.556 7.846 2.779 1.00 77.06 305 LEU A C 1
ATOM 2392 O O . LEU A 1 305 ? -1.123 7.020 1.979 1.00 77.06 305 LEU A O 1
ATOM 2396 N N . HIS A 1 306 ? -1.771 7.559 4.062 1.00 78.56 306 HIS A N 1
ATOM 2397 C CA . HIS A 1 306 ? -1.484 6.239 4.624 1.00 78.56 306 HIS A CA 1
ATOM 2398 C C . HIS A 1 306 ? -2.390 5.155 4.042 1.00 78.56 306 HIS A C 1
ATOM 2400 O O . HIS A 1 306 ? -1.925 4.044 3.779 1.00 78.56 306 HIS A O 1
ATOM 2406 N N . GLY A 1 307 ? -3.654 5.488 3.775 1.00 74.44 307 GLY A N 1
ATOM 2407 C CA . GLY A 1 307 ? -4.569 4.611 3.064 1.00 74.44 307 GLY A CA 1
ATOM 2408 C C . GLY A 1 307 ? -4.029 4.249 1.679 1.00 74.44 307 GLY A C 1
ATOM 2409 O O . GLY A 1 307 ? -3.869 3.071 1.372 1.00 74.44 307 GLY A O 1
ATOM 2410 N N . ARG A 1 308 ? -3.631 5.245 0.878 1.00 73.06 308 ARG A N 1
ATOM 2411 C CA . ARG A 1 308 ? -3.019 5.029 -0.445 1.00 73.06 308 ARG A CA 1
ATOM 2412 C C . ARG A 1 308 ? -1.764 4.167 -0.384 1.00 73.06 308 ARG A C 1
ATOM 2414 O O . ARG A 1 308 ? -1.610 3.284 -1.219 1.00 73.06 308 ARG A O 1
ATOM 2421 N N . GLN A 1 309 ? -0.898 4.370 0.607 1.00 76.06 309 GLN A N 1
ATOM 2422 C CA . GLN A 1 309 ? 0.309 3.557 0.797 1.00 76.06 309 GLN A CA 1
ATOM 2423 C C . GLN A 1 309 ? -0.006 2.090 1.086 1.00 76.06 309 GLN A C 1
ATOM 2425 O O . GLN A 1 309 ? 0.631 1.186 0.537 1.00 76.06 309 GLN A O 1
ATOM 2430 N N . ARG A 1 310 ? -1.011 1.833 1.928 1.00 74.44 310 ARG A N 1
ATOM 2431 C CA . ARG A 1 310 ? -1.461 0.470 2.224 1.00 74.44 310 ARG A CA 1
ATOM 2432 C C . ARG A 1 310 ? -2.123 -0.173 1.015 1.00 74.44 310 ARG A C 1
ATOM 2434 O O . ARG A 1 310 ? -1.790 -1.314 0.705 1.00 74.44 310 ARG A O 1
ATOM 2441 N N . THR A 1 311 ? -2.973 0.558 0.294 1.00 71.75 311 THR A N 1
ATOM 2442 C CA . THR A 1 311 ? -3.569 0.086 -0.963 1.00 71.75 311 THR A CA 1
ATOM 2443 C C . THR A 1 311 ? -2.486 -0.225 -1.990 1.00 71.75 311 THR A C 1
ATOM 2445 O O . THR A 1 311 ? -2.476 -1.321 -2.530 1.00 71.75 311 THR A O 1
ATOM 2448 N N . ALA A 1 312 ? -1.513 0.664 -2.199 1.00 78.06 312 ALA A N 1
ATOM 2449 C CA . ALA A 1 312 ? -0.368 0.429 -3.079 1.00 78.06 312 ALA A CA 1
ATOM 2450 C C . ALA A 1 312 ? 0.414 -0.836 -2.685 1.00 78.06 312 ALA A C 1
ATOM 2452 O O . ALA A 1 312 ? 0.731 -1.667 -3.536 1.00 78.06 312 ALA A O 1
ATOM 2453 N N . SER A 1 313 ? 0.661 -1.026 -1.386 1.00 76.31 313 SER A N 1
ATOM 2454 C CA . SER A 1 313 ? 1.324 -2.224 -0.857 1.00 76.31 313 SER A CA 1
ATOM 2455 C C . SER A 1 313 ? 0.502 -3.495 -1.091 1.00 76.31 313 SER A C 1
ATOM 2457 O O . SER A 1 313 ? 1.061 -4.539 -1.421 1.00 76.31 313 SER A O 1
ATOM 2459 N N . ALA A 1 314 ? -0.824 -3.418 -0.950 1.00 71.38 314 ALA A N 1
ATOM 2460 C CA . ALA A 1 314 ? -1.726 -4.518 -1.269 1.00 71.38 314 ALA A CA 1
ATOM 2461 C C . ALA A 1 314 ? -1.730 -4.813 -2.776 1.00 71.38 314 ALA A C 1
ATOM 2463 O O . ALA A 1 314 ? -1.654 -5.976 -3.162 1.00 71.38 314 ALA A O 1
ATOM 2464 N N . LEU A 1 315 ? -1.726 -3.777 -3.623 1.00 76.06 315 LEU A N 1
ATOM 2465 C CA . LEU A 1 315 ? -1.692 -3.925 -5.074 1.00 76.06 315 LEU A CA 1
ATOM 2466 C C . LEU A 1 315 ? -0.440 -4.668 -5.545 1.00 76.06 315 LEU A C 1
ATOM 2468 O O . LEU A 1 315 ? -0.555 -5.570 -6.371 1.00 76.06 315 LEU A O 1
ATOM 2472 N N . ARG A 1 316 ? 0.735 -4.393 -4.961 1.00 81.62 316 ARG A N 1
ATOM 2473 C CA . ARG A 1 316 ? 1.980 -5.122 -5.285 1.00 81.62 316 ARG A CA 1
ATOM 2474 C C . ARG A 1 316 ? 1.844 -6.654 -5.160 1.00 81.62 316 ARG A C 1
ATOM 2476 O O . ARG A 1 316 ? 2.595 -7.380 -5.800 1.00 81.62 316 ARG A O 1
ATOM 2483 N N . ARG A 1 317 ? 0.870 -7.170 -4.397 1.00 74.56 317 ARG A N 1
ATOM 2484 C CA . ARG A 1 317 ? 0.648 -8.616 -4.211 1.00 74.56 317 ARG A CA 1
ATOM 2485 C C . ARG A 1 317 ? -0.027 -9.314 -5.390 1.00 74.56 317 ARG A C 1
ATOM 2487 O O . ARG A 1 317 ? 0.087 -10.532 -5.480 1.00 74.56 317 ARG A O 1
ATOM 2494 N N . TYR A 1 318 ? -0.665 -8.588 -6.312 1.00 71.12 318 TYR A N 1
ATOM 2495 C CA . TYR A 1 318 ? -1.317 -9.186 -7.488 1.00 71.12 318 TYR A CA 1
ATOM 2496 C C . TYR A 1 318 ? -0.330 -9.765 -8.522 1.00 71.12 318 TYR A C 1
ATOM 2498 O O . TYR A 1 318 ? -0.767 -10.224 -9.569 1.00 71.12 318 TYR A O 1
ATOM 2506 N N . GLN A 1 319 ? 0.984 -9.768 -8.252 1.00 74.38 319 GLN A N 1
ATOM 2507 C CA . GLN A 1 319 ? 2.031 -10.317 -9.134 1.00 74.38 319 GLN A CA 1
ATOM 2508 C C . GLN A 1 319 ? 1.961 -9.789 -10.576 1.00 74.38 319 GLN A C 1
ATOM 2510 O O . GLN A 1 319 ? 2.334 -10.475 -11.527 1.00 74.38 319 GLN A O 1
ATOM 2515 N N . VAL A 1 320 ? 1.488 -8.553 -10.748 1.00 83.62 320 VAL A N 1
ATOM 2516 C CA . VAL A 1 320 ? 1.474 -7.894 -12.051 1.00 83.62 320 VAL A CA 1
ATOM 2517 C C . VAL A 1 320 ? 2.927 -7.575 -12.423 1.00 83.62 320 VAL A C 1
ATOM 2519 O O . VAL A 1 320 ? 3.573 -6.827 -11.688 1.00 83.62 320 VAL A O 1
ATOM 2522 N N . PRO A 1 321 ? 3.458 -8.089 -13.549 1.00 81.69 321 PRO A N 1
ATOM 2523 C CA . PRO A 1 321 ? 4.895 -8.048 -13.840 1.00 81.69 321 PRO A CA 1
ATOM 2524 C C . PRO A 1 321 ? 5.545 -6.659 -13.783 1.00 81.69 321 PRO A C 1
ATOM 2526 O O . PRO A 1 321 ? 6.686 -6.529 -13.356 1.00 81.69 321 PRO A O 1
ATOM 2529 N N . PHE A 1 322 ? 4.822 -5.606 -14.172 1.00 84.31 322 PHE A N 1
ATOM 2530 C CA . PHE A 1 322 ? 5.368 -4.249 -14.175 1.00 84.31 322 PHE A CA 1
ATOM 2531 C C . PHE A 1 322 ? 5.246 -3.522 -12.824 1.00 84.31 322 PHE A C 1
ATOM 2533 O O . PHE A 1 322 ? 5.820 -2.445 -12.682 1.00 84.31 322 PHE A O 1
ATOM 2540 N N . PHE A 1 323 ? 4.540 -4.066 -11.821 1.00 88.38 323 PHE A N 1
ATOM 2541 C CA . PHE A 1 323 ? 4.403 -3.410 -10.509 1.00 88.38 323 PHE A CA 1
ATOM 2542 C C . PHE A 1 323 ? 5.745 -3.241 -9.802 1.00 88.38 323 PHE A C 1
ATOM 2544 O O . PHE A 1 323 ? 5.986 -2.201 -9.191 1.00 88.38 323 PHE A O 1
ATOM 2551 N N . ASP A 1 324 ? 6.650 -4.207 -9.938 1.00 83.81 324 ASP A N 1
ATOM 2552 C CA . ASP A 1 324 ? 7.996 -4.123 -9.358 1.00 83.81 324 ASP A CA 1
ATOM 2553 C C . ASP A 1 324 ? 8.848 -3.021 -10.000 1.00 83.81 324 ASP A C 1
ATOM 2555 O O . ASP A 1 324 ? 9.796 -2.532 -9.389 1.00 83.81 324 ASP A O 1
ATOM 2559 N N . SER A 1 325 ? 8.485 -2.591 -11.212 1.00 86.81 325 SER A N 1
ATOM 2560 C CA . SER A 1 325 ? 9.152 -1.503 -11.928 1.00 86.81 325 SER A CA 1
ATOM 2561 C C . SER A 1 325 ? 8.555 -0.124 -11.640 1.00 86.81 325 SER A C 1
ATOM 2563 O O . SER A 1 325 ? 9.128 0.868 -12.080 1.00 86.81 325 SER A O 1
ATOM 2565 N N . LEU A 1 326 ? 7.429 -0.042 -10.920 1.00 88.75 326 LEU A N 1
ATOM 2566 C CA . LEU A 1 326 ? 6.812 1.226 -10.532 1.00 88.75 326 LEU A CA 1
ATOM 2567 C C . LEU A 1 326 ? 7.421 1.756 -9.228 1.00 88.75 326 LEU A C 1
ATOM 2569 O O . LEU A 1 326 ? 7.496 1.041 -8.216 1.00 88.75 326 LEU A O 1
ATOM 2573 N N . SER A 1 327 ? 7.785 3.041 -9.227 1.00 86.94 327 SER A N 1
ATOM 2574 C CA . SER A 1 327 ? 8.148 3.756 -8.000 1.00 86.94 327 SER A CA 1
ATOM 2575 C C . SER A 1 327 ? 7.003 3.754 -6.977 1.00 86.94 327 SER A C 1
ATOM 2577 O O . SER A 1 327 ? 5.831 3.633 -7.335 1.00 86.94 327 SER A O 1
ATOM 2579 N N . ASP A 1 328 ? 7.318 3.930 -5.690 1.00 83.12 328 ASP A N 1
ATOM 2580 C CA . ASP A 1 328 ? 6.285 3.997 -4.643 1.00 83.12 328 ASP A CA 1
ATOM 2581 C C . ASP A 1 328 ? 5.290 5.131 -4.893 1.00 83.12 328 ASP A C 1
ATOM 2583 O O . ASP A 1 328 ? 4.090 4.953 -4.707 1.00 83.12 328 ASP A O 1
ATOM 2587 N N . HIS A 1 329 ? 5.766 6.264 -5.415 1.00 81.56 329 HIS A N 1
ATOM 2588 C CA . HIS A 1 329 ? 4.898 7.372 -5.787 1.00 81.56 329 HIS A CA 1
ATOM 2589 C C . HIS A 1 329 ? 3.932 6.990 -6.915 1.00 81.56 329 HIS A C 1
ATOM 2591 O O . HIS A 1 329 ? 2.735 7.259 -6.822 1.00 81.56 329 HIS A O 1
ATOM 2597 N N . SER A 1 330 ? 4.419 6.329 -7.965 1.00 85.94 330 SER A N 1
ATOM 2598 C CA . SER A 1 330 ? 3.565 5.883 -9.068 1.00 85.94 330 SER A CA 1
ATOM 2599 C C . SER A 1 330 ? 2.624 4.755 -8.660 1.00 85.94 330 SER A C 1
ATOM 2601 O O . SER A 1 330 ? 1.491 4.727 -9.131 1.00 85.94 330 SER A O 1
ATOM 2603 N N . MET A 1 331 ? 3.022 3.886 -7.727 1.00 87.12 331 MET A N 1
ATOM 2604 C CA . MET A 1 331 ? 2.124 2.897 -7.124 1.00 87.12 331 MET A CA 1
ATOM 2605 C C . MET A 1 331 ? 1.040 3.543 -6.259 1.00 87.12 331 MET A C 1
ATOM 2607 O O . MET A 1 331 ? -0.115 3.134 -6.340 1.00 87.12 331 MET A O 1
ATOM 2611 N N . GLU A 1 332 ? 1.366 4.565 -5.462 1.00 81.12 332 GLU A N 1
ATOM 2612 C CA . GLU A 1 332 ? 0.376 5.357 -4.720 1.00 81.12 332 GLU A CA 1
ATOM 2613 C C . GLU A 1 332 ? -0.594 6.064 -5.677 1.00 81.12 332 GLU A C 1
ATOM 2615 O O . GLU A 1 332 ? -1.805 6.061 -5.450 1.00 81.12 332 GLU A O 1
ATOM 2620 N N . ARG A 1 333 ? -0.086 6.647 -6.773 1.00 82.19 333 ARG A N 1
ATOM 2621 C CA . ARG A 1 333 ? -0.921 7.253 -7.822 1.00 82.19 333 ARG A CA 1
ATOM 2622 C C . ARG A 1 333 ? -1.822 6.217 -8.480 1.00 82.19 333 ARG A C 1
ATOM 2624 O O . ARG A 1 333 ? -3.017 6.463 -8.593 1.00 82.19 333 ARG A O 1
ATOM 2631 N N . LEU A 1 334 ? -1.284 5.054 -8.843 1.00 84.38 334 LEU A N 1
ATOM 2632 C CA . LEU A 1 334 ? -2.053 3.942 -9.396 1.00 84.38 334 LEU A CA 1
ATOM 2633 C C . LEU A 1 334 ? -3.154 3.511 -8.424 1.00 84.38 334 LEU A C 1
ATOM 2635 O O . LEU A 1 334 ? -4.302 3.420 -8.835 1.00 84.38 334 LEU A O 1
ATOM 2639 N N . ALA A 1 335 ? -2.835 3.353 -7.137 1.00 79.94 335 ALA A N 1
ATOM 2640 C CA . ALA A 1 335 ? -3.797 3.018 -6.087 1.00 79.94 335 ALA A CA 1
ATOM 2641 C C . ALA A 1 335 ? -4.900 4.072 -5.894 1.00 79.94 335 ALA A C 1
ATOM 2643 O O . ALA A 1 335 ? -5.985 3.738 -5.430 1.00 79.94 335 ALA A O 1
ATOM 2644 N N . THR A 1 336 ? -4.625 5.333 -6.233 1.00 75.69 336 THR A N 1
ATOM 2645 C CA . THR A 1 336 ? -5.600 6.435 -6.145 1.00 75.69 336 THR A CA 1
ATOM 2646 C C . THR A 1 336 ? -6.494 6.502 -7.378 1.00 75.69 336 THR A C 1
ATOM 2648 O O . THR A 1 336 ? -7.679 6.800 -7.282 1.00 75.69 336 THR A O 1
ATOM 2651 N N . LEU A 1 337 ? -5.903 6.297 -8.556 1.00 82.25 337 LEU A N 1
ATOM 2652 C CA . LEU A 1 337 ? -6.567 6.502 -9.842 1.00 82.25 337 LEU A CA 1
ATOM 2653 C C . LEU A 1 337 ? -7.303 5.246 -10.316 1.00 82.25 337 LEU A C 1
ATOM 2655 O O . LEU A 1 337 ? -8.233 5.347 -11.116 1.00 82.25 337 LEU A O 1
ATOM 2659 N N . CYS A 1 338 ? -6.922 4.067 -9.815 1.00 79.06 338 CYS A N 1
ATOM 2660 C CA . CYS A 1 338 ? -7.610 2.831 -10.140 1.00 79.06 338 CYS A CA 1
ATOM 2661 C C . CYS A 1 338 ? -9.013 2.797 -9.525 1.00 79.06 338 CYS A C 1
ATOM 2663 O O . CYS A 1 338 ? -9.213 3.113 -8.353 1.00 79.06 338 CYS A O 1
ATOM 2665 N N . ARG A 1 339 ? -9.993 2.358 -10.312 1.00 76.38 339 ARG A N 1
ATOM 2666 C CA . ARG A 1 339 ? -11.374 2.157 -9.866 1.00 76.38 339 ARG A CA 1
ATOM 2667 C C . ARG A 1 339 ? -11.699 0.677 -9.836 1.00 76.38 339 ARG A C 1
ATOM 2669 O O . ARG A 1 339 ? -11.340 -0.054 -10.754 1.00 76.38 339 ARG A O 1
ATOM 2676 N N . LEU A 1 340 ? -12.424 0.241 -8.812 1.00 73.88 340 LEU A N 1
ATOM 2677 C CA . LEU A 1 340 ? -12.968 -1.111 -8.780 1.00 73.88 340 LEU A CA 1
ATOM 2678 C C . LEU A 1 340 ? -14.183 -1.202 -9.701 1.00 73.88 340 LEU A C 1
ATOM 2680 O O . LEU A 1 340 ? -15.151 -0.455 -9.548 1.00 73.88 340 LEU A O 1
ATOM 2684 N N . ARG A 1 341 ? -14.150 -2.154 -10.630 1.00 79.19 341 ARG A N 1
ATOM 2685 C CA . ARG A 1 341 ? -15.267 -2.478 -11.513 1.00 79.19 341 ARG A CA 1
ATOM 2686 C C . ARG A 1 341 ? -15.700 -3.921 -11.303 1.00 79.19 3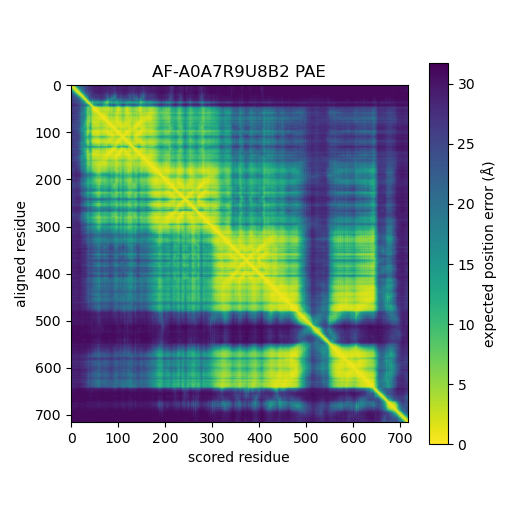41 ARG A C 1
ATOM 2688 O O . ARG A 1 341 ? -14.978 -4.856 -11.644 1.00 79.19 341 ARG A O 1
ATOM 2695 N N . GLN A 1 342 ? -16.909 -4.091 -10.776 1.00 78.62 342 GLN A N 1
ATOM 2696 C CA . GLN A 1 342 ? -17.565 -5.392 -10.673 1.00 78.62 342 GLN A CA 1
ATOM 2697 C C . GLN A 1 342 ? -18.260 -5.726 -11.993 1.00 78.62 342 GLN A C 1
ATOM 2699 O O . GLN A 1 342 ? -19.007 -4.906 -12.527 1.00 78.62 342 GLN A O 1
ATOM 2704 N N . CYS A 1 343 ? -18.022 -6.931 -12.501 1.00 80.94 343 CYS A N 1
ATOM 2705 C CA . CYS A 1 343 ? -18.587 -7.422 -13.752 1.00 80.94 343 CYS A CA 1
ATOM 2706 C C . CYS A 1 343 ? -19.397 -8.693 -13.500 1.00 80.94 343 CYS A C 1
ATOM 2708 O O . CYS A 1 343 ? -18.975 -9.585 -12.758 1.00 80.94 343 CYS A O 1
ATOM 2710 N N . LYS A 1 344 ? -20.548 -8.802 -14.166 1.00 86.25 344 LYS A N 1
ATOM 2711 C CA . LYS A 1 344 ? -21.383 -10.010 -14.107 1.00 86.25 344 LYS A CA 1
ATOM 2712 C C . LYS A 1 344 ? -20.901 -11.046 -15.118 1.00 86.25 344 LYS A C 1
ATOM 2714 O O . LYS A 1 344 ? -20.377 -10.701 -16.176 1.00 86.25 344 LYS A O 1
ATOM 2719 N N . LYS A 1 345 ? -21.170 -12.328 -14.859 1.00 92.81 345 LYS A N 1
ATOM 2720 C CA . LYS A 1 345 ? -20.934 -13.393 -15.846 1.00 92.81 345 LYS A CA 1
ATOM 2721 C C . LYS A 1 345 ? -21.586 -13.064 -17.195 1.00 92.81 345 LYS A C 1
ATOM 2723 O O . LYS A 1 345 ? -22.773 -12.750 -17.261 1.00 92.81 345 LYS A O 1
ATOM 2728 N N . GLY A 1 346 ? -20.814 -13.197 -18.270 1.00 94.19 346 GLY A N 1
ATOM 2729 C CA . GLY A 1 346 ? -21.221 -12.901 -19.643 1.00 94.19 346 GLY A CA 1
ATOM 2730 C C . GLY A 1 346 ? -21.159 -11.418 -20.015 1.00 94.19 346 GLY A C 1
ATOM 2731 O O . GLY A 1 346 ? -21.391 -11.083 -21.178 1.00 94.19 346 GLY A O 1
ATOM 2732 N N . GLU A 1 347 ? -20.841 -10.528 -19.072 1.00 94.94 347 GLU A N 1
ATOM 2733 C CA . GLU A 1 347 ? -20.626 -9.116 -19.368 1.00 94.94 347 GLU A CA 1
ATOM 2734 C C . GLU A 1 347 ? -19.402 -8.950 -20.268 1.00 94.94 347 GLU A C 1
ATOM 2736 O O . GLU A 1 347 ? -18.361 -9.575 -20.061 1.00 94.94 347 GLU A O 1
ATOM 2741 N N . ARG A 1 348 ? -19.534 -8.100 -21.287 1.00 95.00 348 ARG A N 1
ATOM 2742 C CA . ARG A 1 348 ? -18.454 -7.763 -22.209 1.00 95.00 348 ARG A CA 1
ATOM 2743 C C . ARG A 1 348 ? -17.791 -6.474 -21.748 1.00 95.00 348 ARG A C 1
ATOM 2745 O O . ARG A 1 348 ? -18.425 -5.425 -21.786 1.00 95.00 348 ARG A O 1
ATOM 2752 N N . ILE A 1 349 ? -16.521 -6.553 -21.369 1.00 94.94 349 ILE A N 1
ATOM 2753 C CA . ILE A 1 349 ? -15.774 -5.410 -20.837 1.00 94.94 349 ILE A CA 1
ATOM 2754 C C . ILE A 1 349 ? -15.290 -4.525 -21.986 1.00 94.94 349 ILE A C 1
ATOM 2756 O O . ILE A 1 349 ? -15.412 -3.307 -21.929 1.00 94.94 349 ILE A O 1
ATOM 2760 N N . CYS A 1 350 ? -14.789 -5.140 -23.058 1.00 92.75 350 CYS A N 1
ATOM 2761 C CA . CYS A 1 350 ? -14.430 -4.450 -24.293 1.00 92.75 350 CYS A CA 1
ATOM 2762 C C . CYS A 1 350 ? -14.741 -5.325 -25.511 1.00 92.75 350 CYS A C 1
ATOM 2764 O O . CYS A 1 350 ? -14.884 -6.550 -25.411 1.00 92.75 350 CYS A O 1
ATOM 2766 N N . LYS A 1 351 ? -14.875 -4.702 -26.682 1.00 93.56 351 LYS A N 1
ATOM 2767 C CA . LYS A 1 351 ? -15.201 -5.383 -27.936 1.00 93.56 351 LYS A CA 1
ATOM 2768 C C . LYS A 1 351 ? -14.125 -5.113 -28.981 1.00 93.56 351 LYS A C 1
ATOM 2770 O O . LYS A 1 351 ? -13.662 -3.988 -29.113 1.00 93.56 351 LYS A O 1
ATOM 2775 N N . ALA A 1 352 ? -13.772 -6.144 -29.749 1.00 92.81 352 ALA A N 1
ATOM 2776 C CA . ALA A 1 352 ? -12.858 -5.999 -30.872 1.00 92.81 352 ALA A CA 1
ATOM 2777 C C . ALA A 1 352 ? -13.363 -4.935 -31.865 1.00 92.81 352 ALA A C 1
ATOM 2779 O O . ALA A 1 352 ? -14.535 -4.958 -32.251 1.00 92.81 352 ALA A O 1
ATOM 2780 N N . GLY A 1 353 ? -12.464 -4.048 -32.287 1.00 90.94 353 GLY A N 1
ATOM 2781 C CA . GLY A 1 353 ? -12.737 -2.940 -33.203 1.00 90.94 353 GLY A CA 1
ATOM 2782 C C . GLY A 1 353 ? -13.118 -1.616 -32.534 1.00 90.94 353 GLY A C 1
ATOM 2783 O O . GLY A 1 353 ? -13.064 -0.591 -33.207 1.00 90.94 353 GLY A O 1
ATOM 2784 N N . ASP A 1 354 ? -13.448 -1.604 -31.241 1.00 90.31 354 ASP A N 1
ATOM 2785 C CA . ASP A 1 354 ? -13.737 -0.358 -30.520 1.00 90.31 354 ASP A CA 1
ATOM 2786 C C . ASP A 1 354 ? -12.430 0.371 -30.164 1.00 90.31 354 ASP A C 1
ATOM 2788 O O . ASP A 1 354 ? -11.383 -0.261 -30.012 1.00 90.31 354 ASP A O 1
ATOM 2792 N N . MET A 1 355 ? -12.464 1.695 -30.002 1.00 89.88 355 MET A N 1
ATOM 2793 C CA . MET A 1 355 ? -11.302 2.428 -29.485 1.00 89.88 355 MET A CA 1
ATOM 2794 C C . MET A 1 355 ? -11.108 2.129 -27.998 1.00 89.88 355 MET A C 1
ATOM 2796 O O . MET A 1 355 ? -12.073 2.043 -27.241 1.00 89.88 355 MET A O 1
ATOM 2800 N N . GLY A 1 356 ? -9.855 1.939 -27.580 1.00 86.75 356 GLY A N 1
ATOM 2801 C CA . GLY A 1 356 ? -9.531 1.719 -26.176 1.00 86.75 356 GLY A CA 1
ATOM 2802 C C . GLY A 1 356 ? -9.416 3.024 -25.395 1.00 86.75 356 GLY A C 1
ATOM 2803 O O . GLY A 1 356 ? -8.694 3.929 -25.800 1.00 86.75 356 GLY A O 1
ATOM 2804 N N . ASP A 1 357 ? -10.098 3.080 -24.259 1.00 90.44 357 ASP A N 1
ATOM 2805 C CA . ASP A 1 357 ? -10.199 4.226 -23.349 1.00 90.44 357 ASP A CA 1
ATOM 2806 C C . ASP A 1 357 ? -9.718 3.918 -21.921 1.00 90.44 357 ASP A C 1
ATOM 2808 O O . ASP A 1 357 ? -9.570 4.830 -21.113 1.00 90.44 357 ASP A O 1
ATOM 2812 N N . ALA A 1 358 ? -9.449 2.647 -21.617 1.00 91.50 358 ALA A N 1
ATOM 2813 C CA . ALA A 1 358 ? -9.010 2.195 -20.301 1.00 91.50 358 ALA A CA 1
ATOM 2814 C C . ALA A 1 358 ? -8.099 0.956 -20.355 1.00 91.50 358 ALA A C 1
ATOM 2816 O O . ALA A 1 358 ? -8.088 0.187 -21.328 1.00 91.50 358 ALA A O 1
ATOM 2817 N N . PHE A 1 359 ? -7.352 0.766 -19.275 1.00 92.38 359 PHE A N 1
ATOM 2818 C CA . PHE A 1 359 ? -6.521 -0.383 -18.948 1.00 92.38 359 PHE A CA 1
ATOM 2819 C C . PHE A 1 359 ? -7.122 -1.118 -17.747 1.00 92.38 359 PHE A C 1
ATOM 2821 O O . PHE A 1 359 ? -7.648 -0.482 -16.833 1.00 92.38 359 PHE A O 1
ATOM 2828 N N . PHE A 1 360 ? -7.041 -2.448 -17.742 1.00 92.25 360 PHE A N 1
ATOM 2829 C CA . PHE A 1 360 ? -7.686 -3.282 -16.733 1.00 92.25 360 PHE A CA 1
ATOM 2830 C C . PHE A 1 360 ? -6.717 -4.302 -16.147 1.00 92.25 360 PHE A C 1
ATOM 2832 O O . PHE A 1 360 ? -6.021 -4.991 -16.890 1.00 92.25 360 PHE A O 1
ATOM 2839 N N . ILE A 1 361 ? -6.740 -4.459 -14.825 1.00 90.19 361 ILE A N 1
ATOM 2840 C CA . ILE A 1 361 ? -6.050 -5.531 -14.097 1.00 90.19 361 ILE A CA 1
ATOM 2841 C C . ILE A 1 361 ? -7.104 -6.430 -13.465 1.00 90.19 361 ILE A C 1
ATOM 2843 O O . ILE A 1 361 ? -8.052 -5.943 -12.847 1.00 90.19 361 ILE A O 1
ATOM 2847 N N . VAL A 1 362 ? -6.945 -7.740 -13.604 1.00 87.88 362 VAL A N 1
ATOM 2848 C CA . VAL A 1 362 ? -7.842 -8.713 -12.986 1.00 87.88 362 VAL A CA 1
ATOM 2849 C C . VAL A 1 362 ? -7.466 -8.859 -11.516 1.00 87.88 362 VAL A C 1
ATOM 2851 O O . VAL A 1 362 ? -6.394 -9.364 -11.188 1.00 87.88 362 VAL A O 1
ATOM 2854 N N . SER A 1 363 ? -8.353 -8.410 -10.630 1.00 80.50 363 SER A N 1
ATOM 2855 C CA . SER A 1 363 ? -8.207 -8.587 -9.181 1.00 80.50 363 SER A CA 1
ATOM 2856 C C . SER A 1 363 ? -8.839 -9.910 -8.739 1.00 80.50 363 SER A C 1
ATOM 2858 O O . SER A 1 363 ? -8.209 -10.682 -8.023 1.00 80.50 363 SER A O 1
ATOM 2860 N N . ARG A 1 364 ? -10.037 -10.234 -9.246 1.00 78.81 364 ARG A N 1
ATOM 2861 C CA . ARG A 1 364 ? -10.757 -11.480 -8.940 1.00 78.81 364 ARG A CA 1
ATOM 2862 C C . ARG A 1 364 ? -11.549 -11.985 -10.146 1.00 78.81 364 ARG A C 1
ATOM 2864 O O . ARG A 1 364 ? -12.028 -11.196 -10.959 1.00 78.81 364 ARG A O 1
ATOM 2871 N N . GLY A 1 365 ? -11.742 -13.301 -10.222 1.00 82.94 365 GLY A N 1
ATOM 2872 C CA . GLY A 1 365 ? -12.554 -13.961 -11.246 1.00 82.94 365 GLY A CA 1
ATOM 2873 C C . GLY A 1 365 ? -11.751 -14.333 -12.490 1.00 82.94 365 GLY A C 1
ATOM 2874 O O . GLY A 1 365 ? -10.524 -14.423 -12.452 1.00 82.94 365 GLY A O 1
ATOM 2875 N N . SER A 1 366 ? -12.451 -14.592 -13.594 1.00 90.88 366 SER A N 1
ATOM 2876 C CA . SER A 1 366 ? -11.831 -15.000 -14.859 1.00 90.88 366 SER A CA 1
ATOM 2877 C C . SER A 1 366 ? -12.532 -14.395 -16.071 1.00 90.88 366 SER A C 1
ATOM 2879 O O . SER A 1 366 ? -13.751 -14.185 -16.064 1.00 90.88 366 SER A O 1
ATOM 2881 N N . LEU A 1 367 ? -11.754 -14.111 -17.118 1.00 96.12 367 LEU A N 1
ATOM 2882 C CA . LEU A 1 367 ? -12.231 -13.494 -18.354 1.00 96.12 367 LEU A CA 1
ATOM 2883 C C . LEU A 1 367 ? -11.704 -14.226 -19.582 1.00 96.12 367 LEU A C 1
ATOM 2885 O O . LEU A 1 367 ? -10.524 -14.542 -19.652 1.00 96.12 367 LEU A O 1
ATOM 2889 N N . ASP A 1 368 ? -12.541 -14.398 -20.595 1.00 96.25 368 ASP A N 1
ATOM 2890 C CA . ASP A 1 368 ? -12.116 -14.928 -21.887 1.00 96.25 368 ASP A CA 1
ATOM 2891 C C . ASP A 1 368 ? -11.785 -13.797 -22.860 1.00 96.25 368 ASP A C 1
ATOM 2893 O O . ASP A 1 368 ? -12.542 -12.833 -23.012 1.00 96.25 368 ASP A O 1
ATOM 2897 N N . VAL A 1 369 ? -10.663 -13.951 -23.564 1.00 94.75 369 VAL A N 1
ATOM 2898 C CA . VAL A 1 369 ? -10.212 -13.082 -24.652 1.00 94.75 369 VAL A CA 1
ATOM 2899 C C . VAL A 1 369 ? -10.558 -13.749 -25.978 1.00 94.75 369 VAL A C 1
ATOM 2901 O O . VAL A 1 369 ? -9.996 -14.784 -26.339 1.00 94.75 369 VAL A O 1
ATOM 2904 N N . LEU A 1 370 ? -11.469 -13.142 -26.733 1.00 93.00 370 LEU A N 1
ATOM 2905 C CA . LEU A 1 370 ? -11.978 -13.649 -28.001 1.00 93.00 370 LEU A CA 1
ATOM 2906 C C . LEU A 1 370 ? -11.454 -12.815 -29.166 1.00 93.00 370 LEU A C 1
ATOM 2908 O O . LEU A 1 370 ? -11.705 -11.612 -29.240 1.00 93.00 370 LEU A O 1
ATOM 2912 N N . ARG A 1 371 ? -10.782 -13.456 -30.126 1.00 88.88 371 ARG A N 1
ATOM 2913 C CA . ARG A 1 371 ? -10.358 -12.794 -31.367 1.00 88.88 371 ARG A CA 1
ATOM 2914 C C . ARG A 1 371 ? -11.285 -13.130 -32.536 1.00 88.88 371 ARG A C 1
ATOM 2916 O O . ARG A 1 371 ? -11.642 -14.303 -32.705 1.00 88.88 371 ARG A O 1
ATOM 2923 N N . PRO A 1 372 ? -11.631 -12.141 -33.384 1.00 84.44 372 PRO A N 1
ATOM 2924 C CA . PRO A 1 372 ? -12.368 -12.394 -34.619 1.00 84.44 372 PRO A CA 1
ATOM 2925 C C . PRO A 1 372 ? -11.700 -13.500 -35.450 1.00 84.44 372 PRO A C 1
ATOM 2927 O O . PRO A 1 372 ? -10.489 -13.482 -35.660 1.00 84.44 372 PRO A O 1
ATOM 2930 N N . GLY A 1 373 ? -12.480 -14.498 -35.872 1.00 86.75 373 GLY A N 1
ATOM 2931 C CA . GLY A 1 373 ? -12.004 -15.626 -36.685 1.00 86.75 373 GLY A CA 1
ATOM 2932 C C . GLY A 1 373 ? -11.171 -16.692 -35.956 1.00 86.75 373 GLY A C 1
ATOM 2933 O O . GLY A 1 373 ? -10.870 -17.714 -36.562 1.00 86.75 373 GLY A O 1
ATOM 2934 N N . LYS A 1 374 ? -10.814 -16.496 -34.676 1.00 84.19 374 LYS A N 1
ATOM 2935 C CA . LYS A 1 374 ? -10.016 -17.459 -33.884 1.00 84.19 374 LYS A CA 1
ATOM 2936 C C . LYS A 1 374 ? -10.734 -18.013 -32.650 1.00 84.19 374 LYS A C 1
ATOM 2938 O O . LYS A 1 374 ? -10.288 -19.013 -32.103 1.00 84.19 374 LYS A O 1
ATOM 2943 N N . GLY A 1 375 ? -11.831 -17.389 -32.217 1.00 90.12 375 GLY A N 1
ATOM 2944 C CA . GLY A 1 375 ? -12.534 -17.782 -30.992 1.00 90.12 375 GLY A CA 1
ATOM 2945 C C . GLY A 1 375 ? -11.779 -17.351 -29.732 1.00 90.12 375 GLY A C 1
ATOM 2946 O O . GLY A 1 375 ? -11.080 -16.333 -29.752 1.00 90.12 375 GLY A O 1
ATOM 2947 N N . VAL A 1 376 ? -11.944 -18.097 -28.636 1.00 90.38 376 VAL A N 1
ATOM 2948 C CA . VAL A 1 376 ? -11.231 -17.854 -27.370 1.00 90.38 376 VAL A CA 1
ATOM 2949 C C . VAL A 1 376 ? -9.753 -18.189 -27.562 1.00 90.38 376 VAL A C 1
ATOM 2951 O O . VAL A 1 376 ? -9.404 -19.319 -27.888 1.00 90.38 376 VAL A O 1
ATOM 2954 N N . VAL A 1 377 ? -8.883 -17.195 -27.385 1.00 89.19 377 VAL A N 1
ATOM 2955 C CA . VAL A 1 377 ? -7.428 -17.336 -27.571 1.00 89.19 377 VAL A CA 1
ATOM 2956 C C . VAL A 1 377 ? -6.652 -17.386 -26.258 1.00 89.19 377 VAL A C 1
ATOM 2958 O O . VAL A 1 377 ? -5.489 -17.783 -26.267 1.00 89.19 377 VAL A O 1
ATOM 2961 N N . ARG A 1 378 ? -7.264 -16.931 -25.160 1.00 90.06 378 ARG A N 1
ATOM 2962 C CA . ARG A 1 378 ? -6.683 -16.889 -23.814 1.00 90.06 378 ARG A CA 1
ATOM 2963 C C . ARG A 1 378 ? -7.796 -16.686 -22.785 1.00 90.06 378 ARG A C 1
ATOM 2965 O O . ARG A 1 378 ? -8.749 -15.966 -23.074 1.00 90.06 378 ARG A O 1
ATOM 2972 N N . THR A 1 379 ? -7.618 -17.248 -21.595 1.00 91.94 379 THR A N 1
ATOM 2973 C CA . THR A 1 379 ? -8.393 -16.912 -20.394 1.00 91.94 379 THR A CA 1
ATOM 2974 C C . THR A 1 379 ? -7.469 -16.167 -19.430 1.00 91.94 379 THR A C 1
ATOM 2976 O O . THR A 1 379 ? -6.321 -16.573 -19.252 1.00 91.94 379 THR A O 1
ATOM 2979 N N . LEU A 1 380 ? -7.943 -15.052 -18.880 1.00 91.44 380 LEU A N 1
ATOM 2980 C CA . LEU A 1 380 ? -7.247 -14.201 -17.919 1.00 91.44 380 LEU A CA 1
ATOM 2981 C C . LEU A 1 380 ? -7.767 -14.496 -16.513 1.00 91.44 380 LEU A C 1
ATOM 2983 O O . LEU A 1 380 ? -8.979 -14.635 -16.330 1.00 91.44 380 LEU A O 1
ATOM 2987 N N . GLY A 1 381 ? -6.866 -14.569 -15.540 1.00 89.81 381 GLY A N 1
ATOM 2988 C CA . GLY A 1 381 ? -7.169 -14.717 -14.117 1.00 89.81 381 GLY A CA 1
ATOM 2989 C C . GLY A 1 381 ? -6.495 -13.631 -13.275 1.00 89.81 381 GLY A C 1
ATOM 2990 O O . GLY A 1 381 ? -5.888 -12.717 -13.831 1.00 89.81 381 GLY A O 1
ATOM 2991 N N . PRO A 1 382 ? -6.588 -13.700 -11.937 1.00 84.62 382 PRO A N 1
ATOM 2992 C CA . PRO A 1 382 ? -6.017 -12.677 -11.068 1.00 84.62 382 PRO A CA 1
ATOM 2993 C C . PRO A 1 382 ? -4.519 -12.459 -11.327 1.00 84.62 382 PRO A C 1
ATOM 2995 O O . PRO A 1 382 ? -3.765 -13.427 -11.454 1.00 84.62 382 PRO A O 1
ATOM 2998 N N . GLY A 1 383 ? -4.108 -11.193 -11.420 1.00 83.69 383 GLY A N 1
ATOM 2999 C CA . GLY A 1 383 ? -2.746 -10.775 -11.779 1.00 83.69 383 GLY A CA 1
ATOM 3000 C C . GLY A 1 383 ? -2.489 -10.605 -13.280 1.00 83.69 383 GLY A C 1
ATOM 3001 O O . GLY A 1 383 ? -1.531 -9.932 -13.667 1.00 83.69 383 GLY A O 1
ATOM 3002 N N . ASP A 1 384 ? -3.364 -11.134 -14.142 1.00 87.81 384 ASP A N 1
ATOM 3003 C CA . ASP A 1 384 ? -3.367 -10.766 -15.556 1.00 87.81 384 ASP A CA 1
ATOM 3004 C C . ASP A 1 384 ? -3.916 -9.344 -15.753 1.00 87.81 384 ASP A C 1
ATOM 3006 O O . ASP A 1 384 ? -4.658 -8.799 -14.933 1.00 87.81 384 ASP A O 1
ATOM 3010 N N . TYR A 1 385 ? -3.591 -8.749 -16.896 1.00 91.25 385 TYR A N 1
ATOM 3011 C CA . TYR A 1 385 ? -4.110 -7.453 -17.316 1.00 91.25 385 TYR A CA 1
ATOM 3012 C C . TYR A 1 385 ? -4.453 -7.456 -18.805 1.00 91.25 385 TYR A C 1
ATOM 3014 O O . TYR A 1 385 ? -4.020 -8.336 -19.554 1.00 91.25 385 TYR A O 1
ATOM 3022 N N . PHE A 1 386 ? -5.255 -6.482 -19.229 1.00 91.81 386 PHE A N 1
ATOM 3023 C CA . PHE A 1 386 ? -5.597 -6.284 -20.630 1.00 91.81 386 PHE A CA 1
ATOM 3024 C C . PHE A 1 386 ? -5.932 -4.825 -20.954 1.00 91.81 386 PHE A C 1
ATOM 3026 O O . PHE A 1 386 ? -6.272 -4.007 -20.100 1.00 91.81 386 PHE A O 1
ATOM 3033 N N . GLY A 1 387 ? -5.916 -4.530 -22.250 1.00 88.75 387 GLY A N 1
ATOM 3034 C CA . GLY A 1 387 ? -6.301 -3.242 -22.808 1.00 88.75 387 GLY A CA 1
ATOM 3035 C C . GLY A 1 387 ? -5.132 -2.300 -23.090 1.00 88.75 387 GLY A C 1
ATOM 3036 O O . GLY A 1 387 ? -5.323 -1.288 -23.760 1.00 88.75 387 GLY A O 1
ATOM 3037 N N . GLU A 1 388 ? -3.929 -2.680 -22.685 1.00 87.31 388 GLU A N 1
ATOM 3038 C CA . GLU A 1 388 ? -2.670 -1.985 -22.922 1.00 87.31 388 GLU A CA 1
ATOM 3039 C C . GLU A 1 388 ? -2.369 -1.774 -24.409 1.00 87.31 388 GLU A C 1
ATOM 3041 O O . GLU A 1 388 ? -1.906 -0.701 -24.784 1.00 87.31 388 GLU A O 1
ATOM 3046 N N . ILE A 1 389 ? -2.703 -2.746 -25.271 1.00 84.50 389 ILE A N 1
ATOM 3047 C CA . ILE A 1 389 ? -2.408 -2.682 -26.713 1.00 84.50 389 ILE A CA 1
ATOM 3048 C C . ILE A 1 389 ? -3.016 -1.421 -27.328 1.00 84.50 389 ILE A C 1
ATOM 3050 O O . ILE A 1 389 ? -2.347 -0.699 -28.058 1.00 84.50 389 ILE A O 1
ATOM 3054 N N . SER A 1 390 ? -4.280 -1.136 -27.014 1.00 83.19 390 SER A N 1
ATOM 3055 C CA . SER A 1 390 ? -4.976 0.018 -27.585 1.00 83.19 390 SER A CA 1
ATOM 3056 C C . SER A 1 390 ? -4.463 1.351 -27.061 1.00 83.19 390 SER A C 1
ATOM 3058 O O . SER A 1 390 ? -4.595 2.351 -27.757 1.00 83.19 390 SER A O 1
ATOM 3060 N N . LEU A 1 391 ? -3.901 1.377 -25.851 1.00 86.25 391 LEU A N 1
ATOM 3061 C CA . LEU A 1 391 ? -3.374 2.602 -25.256 1.00 86.25 391 LEU A CA 1
ATOM 3062 C C . LEU A 1 391 ? -1.953 2.895 -25.743 1.00 86.25 391 LEU A C 1
ATOM 3064 O O . LEU A 1 391 ? -1.643 4.042 -26.037 1.00 86.25 391 LEU A O 1
ATOM 3068 N N . VAL A 1 392 ? -1.117 1.860 -25.860 1.00 80.94 392 VAL A N 1
ATOM 3069 C CA . VAL A 1 392 ? 0.290 1.976 -26.269 1.00 80.94 392 VAL A CA 1
ATOM 3070 C C . VAL A 1 392 ? 0.430 2.104 -27.784 1.00 80.94 392 VAL A C 1
ATOM 3072 O O . VAL A 1 392 ? 1.186 2.941 -28.264 1.00 80.94 392 VAL A O 1
ATOM 3075 N N . ALA A 1 393 ? -0.300 1.294 -28.556 1.00 77.12 393 ALA A N 1
ATOM 3076 C CA . ALA A 1 393 ? -0.188 1.284 -30.016 1.00 77.12 393 ALA A CA 1
ATOM 3077 C C . ALA A 1 393 ? -1.167 2.244 -30.719 1.00 77.12 393 ALA A C 1
ATOM 3079 O O . ALA A 1 393 ? -1.170 2.283 -31.949 1.00 77.12 393 ALA A O 1
ATOM 3080 N N . ASP A 1 394 ? -2.011 2.954 -29.957 1.00 80.50 394 ASP A N 1
ATOM 3081 C CA . ASP A 1 394 ? -3.111 3.816 -30.427 1.00 80.50 394 ASP A CA 1
ATOM 3082 C C . ASP A 1 394 ? -3.975 3.149 -31.518 1.00 80.50 394 ASP A C 1
ATOM 3084 O O . ASP A 1 394 ? -4.298 3.713 -32.562 1.00 80.50 394 ASP A O 1
ATOM 3088 N N . GLN A 1 395 ? -4.318 1.880 -31.282 1.00 83.00 395 GLN A N 1
ATOM 3089 C CA . GLN A 1 395 ? -5.077 1.035 -32.206 1.00 83.00 395 GLN A CA 1
ATOM 3090 C C . GLN A 1 395 ? -6.403 0.568 -31.591 1.00 83.00 395 GLN A C 1
ATOM 3092 O O . GLN A 1 395 ? -6.499 0.400 -30.368 1.00 83.00 395 GLN A O 1
ATOM 3097 N N . PRO A 1 396 ? -7.428 0.272 -32.416 1.00 87.94 396 PRO A N 1
ATOM 3098 C CA . PRO A 1 396 ? -8.652 -0.356 -31.933 1.00 87.94 396 PRO A CA 1
ATOM 3099 C C . PRO A 1 396 ? -8.374 -1.659 -31.174 1.00 87.94 396 PRO A C 1
ATOM 3101 O O . PRO A 1 396 ? -7.379 -2.347 -31.411 1.00 87.94 396 PRO A O 1
ATOM 3104 N N . ARG A 1 397 ? -9.275 -2.030 -30.265 1.00 89.56 397 ARG A N 1
ATOM 3105 C CA . ARG A 1 397 ? -9.203 -3.270 -29.485 1.00 89.56 397 ARG A CA 1
ATOM 3106 C C . ARG A 1 397 ? -9.039 -4.462 -30.430 1.00 89.56 397 ARG A C 1
ATOM 3108 O O . ARG A 1 397 ? -9.876 -4.701 -31.300 1.00 89.56 397 ARG A O 1
ATOM 3115 N N . SER A 1 398 ? -7.984 -5.245 -30.234 1.00 86.62 398 SER A N 1
ATOM 3116 C CA . SER A 1 398 ? -7.678 -6.411 -31.076 1.00 86.62 398 SER A CA 1
ATOM 3117 C C . SER A 1 398 ? -8.556 -7.632 -30.771 1.00 86.62 398 SER A C 1
ATOM 3119 O O . SER A 1 398 ? -8.640 -8.562 -31.577 1.00 86.62 398 SER A O 1
ATOM 3121 N N . ALA A 1 399 ? -9.216 -7.639 -29.612 1.00 90.19 399 ALA A N 1
ATOM 3122 C CA . ALA A 1 399 ? -10.030 -8.736 -29.112 1.00 90.19 399 ALA A CA 1
ATOM 3123 C C . ALA A 1 399 ? -11.220 -8.223 -28.287 1.00 90.19 399 ALA A C 1
ATOM 3125 O O . ALA A 1 399 ? -11.209 -7.111 -27.763 1.00 90.19 399 ALA A O 1
ATOM 3126 N N . THR A 1 400 ? -12.246 -9.060 -28.173 1.00 94.69 400 THR A N 1
ATOM 3127 C CA . THR A 1 400 ? -13.358 -8.895 -27.237 1.00 94.69 400 THR A CA 1
ATOM 3128 C C . THR A 1 400 ? -13.007 -9.590 -25.927 1.00 94.69 400 THR A C 1
ATOM 3130 O O . THR A 1 400 ? -12.590 -10.742 -25.961 1.00 94.69 400 THR A O 1
ATOM 3133 N N . VAL A 1 401 ? -13.220 -8.941 -24.783 1.00 96.56 401 VAL A N 1
ATOM 3134 C CA . VAL A 1 401 ? -12.984 -9.538 -23.456 1.00 96.56 401 VAL A CA 1
ATOM 3135 C C . VAL A 1 401 ? -14.312 -9.675 -22.718 1.00 96.56 401 VAL A C 1
ATOM 3137 O O . VAL A 1 401 ? -15.083 -8.715 -22.653 1.00 96.56 401 VAL A O 1
ATOM 3140 N N . THR A 1 402 ? -14.608 -10.873 -22.207 1.00 96.88 402 THR A N 1
ATOM 3141 C CA . THR A 1 402 ? -15.896 -11.202 -21.565 1.00 96.88 402 THR A CA 1
ATOM 3142 C C . THR A 1 402 ? -15.672 -11.889 -20.222 1.00 96.88 402 THR A C 1
ATOM 3144 O O . THR A 1 402 ? -14.876 -12.819 -20.145 1.00 96.88 402 THR A O 1
ATOM 3147 N N . ALA A 1 403 ? -16.379 -11.461 -19.175 1.00 95.19 403 ALA A N 1
ATOM 3148 C CA . ALA A 1 403 ? -16.328 -12.098 -17.861 1.00 95.19 403 ALA A CA 1
ATOM 3149 C C . ALA A 1 403 ? -16.979 -13.490 -17.898 1.00 95.19 403 ALA A C 1
ATOM 3151 O O . ALA A 1 403 ? -18.072 -13.665 -18.443 1.00 95.19 403 ALA A O 1
ATOM 3152 N N . VAL A 1 404 ? -16.326 -14.480 -17.294 1.00 94.12 404 VAL A N 1
ATOM 3153 C CA . VAL A 1 404 ? -16.798 -15.876 -17.248 1.00 94.12 404 VAL A CA 1
ATOM 3154 C C . VAL A 1 404 ? -17.286 -16.249 -15.845 1.00 94.12 404 VAL A C 1
ATOM 3156 O O . VAL A 1 404 ? -18.231 -17.034 -15.701 1.00 94.12 404 VAL A O 1
ATOM 3159 N N . ASP A 1 405 ? -16.689 -15.642 -14.819 1.00 85.75 405 ASP A N 1
ATOM 3160 C CA . ASP A 1 405 ? -17.048 -15.820 -13.411 1.00 85.75 405 ASP A CA 1
ATOM 3161 C C . ASP A 1 405 ? -18.252 -14.932 -13.009 1.00 85.75 405 ASP A C 1
ATOM 3163 O O . ASP A 1 405 ? -18.329 -13.780 -13.454 1.00 85.75 405 ASP A O 1
ATOM 3167 N N . PRO A 1 406 ? -19.203 -15.430 -12.187 1.00 74.69 406 PRO A N 1
ATOM 3168 C CA . PRO A 1 406 ? -20.288 -14.634 -11.603 1.00 74.69 406 PRO A CA 1
ATOM 3169 C C . PRO A 1 406 ? -19.863 -13.356 -10.869 1.00 74.69 406 PRO A C 1
ATOM 3171 O O . PRO A 1 406 ? -20.647 -12.406 -10.871 1.00 74.69 406 PRO A O 1
ATOM 3174 N N . ALA A 1 407 ? -18.671 -13.332 -10.265 1.00 75.88 407 ALA A N 1
ATOM 3175 C CA . ALA A 1 407 ? -18.162 -12.220 -9.463 1.00 75.88 407 ALA A CA 1
ATOM 3176 C C . ALA A 1 407 ? -16.740 -11.829 -9.906 1.00 75.88 407 ALA A C 1
ATOM 3178 O O . ALA A 1 407 ? -15.755 -12.054 -9.202 1.00 75.88 407 ALA A O 1
ATOM 3179 N N . THR A 1 408 ? -16.628 -11.256 -11.109 1.00 78.38 408 THR A N 1
ATOM 3180 C CA . THR A 1 408 ? -15.347 -10.744 -11.623 1.00 78.38 408 THR A CA 1
ATOM 3181 C C . THR A 1 408 ? -15.117 -9.316 -11.132 1.00 78.38 408 THR A C 1
ATOM 3183 O O . THR A 1 408 ? -15.997 -8.468 -11.288 1.00 78.38 408 THR A O 1
ATOM 3186 N N . ILE A 1 409 ? -13.933 -9.030 -10.588 1.00 78.44 409 ILE A N 1
ATOM 3187 C CA . ILE A 1 409 ? -13.534 -7.692 -10.129 1.00 78.44 409 ILE A CA 1
ATOM 3188 C C . ILE A 1 409 ? -12.276 -7.257 -10.871 1.00 78.44 409 ILE A C 1
ATOM 3190 O O . ILE A 1 409 ? -11.271 -7.973 -10.908 1.00 78.44 409 ILE A O 1
ATOM 3194 N N . LEU A 1 410 ? -12.340 -6.061 -11.450 1.00 83.00 410 LEU A N 1
ATOM 3195 C CA . LEU A 1 410 ? -11.245 -5.432 -12.175 1.00 83.00 410 LEU A CA 1
ATOM 3196 C C . LEU A 1 410 ? -10.801 -4.148 -11.480 1.00 83.00 410 LEU A C 1
ATOM 3198 O O . LEU A 1 410 ? -11.629 -3.415 -10.940 1.00 83.00 410 LEU A O 1
ATOM 3202 N N . LEU A 1 411 ? -9.508 -3.851 -11.566 1.00 84.50 411 LEU A N 1
ATOM 3203 C CA . LEU A 1 411 ? -8.980 -2.506 -11.366 1.00 84.50 411 LEU A CA 1
ATOM 3204 C C . LEU A 1 411 ? -8.926 -1.825 -12.732 1.00 84.50 411 LEU A C 1
ATOM 3206 O O . LEU A 1 411 ? -8.232 -2.299 -13.629 1.00 84.50 411 LEU A O 1
ATOM 3210 N N . GLU A 1 412 ? -9.669 -0.740 -12.892 1.00 87.31 412 GLU A N 1
ATOM 3211 C CA . GLU A 1 412 ? -9.774 0.041 -14.122 1.00 87.31 412 GLU A CA 1
ATOM 3212 C C . GLU A 1 412 ? -8.987 1.347 -13.993 1.00 87.31 412 GLU A C 1
ATOM 3214 O O . GLU A 1 412 ? -9.148 2.078 -13.016 1.00 87.31 412 GLU A O 1
ATOM 3219 N N . ILE A 1 413 ? -8.154 1.650 -14.989 1.00 90.25 413 ILE A N 1
ATOM 3220 C CA . ILE A 1 413 ? -7.378 2.891 -15.097 1.00 90.25 413 ILE A CA 1
ATOM 3221 C C . ILE A 1 413 ? -7.710 3.532 -16.446 1.00 90.25 413 ILE A C 1
ATOM 3223 O O . ILE A 1 413 ? -7.569 2.883 -17.482 1.00 90.25 413 ILE A O 1
ATOM 3227 N N . GLY A 1 414 ? -8.147 4.793 -16.458 1.00 90.56 414 GLY A N 1
ATOM 3228 C CA . GLY A 1 414 ? -8.452 5.511 -17.702 1.00 90.56 414 GLY A CA 1
ATOM 3229 C C . GLY A 1 414 ? -7.206 5.773 -18.558 1.00 90.56 414 GLY A C 1
ATOM 3230 O O . GLY A 1 414 ? -6.090 5.793 -18.043 1.00 90.56 414 GLY A O 1
ATOM 3231 N N . LYS A 1 415 ? -7.380 5.998 -19.869 1.00 90.69 415 LYS A N 1
ATOM 3232 C CA . LYS A 1 415 ? -6.287 6.260 -20.828 1.00 90.69 415 LYS A CA 1
ATOM 3233 C C . LYS A 1 415 ? -5.373 7.395 -20.368 1.00 90.69 415 LYS A C 1
ATOM 3235 O O . LYS A 1 415 ? -4.162 7.208 -20.344 1.00 90.69 415 LYS A O 1
ATOM 3240 N N . ASP A 1 416 ? -5.937 8.533 -19.976 1.00 89.75 416 ASP A N 1
ATOM 3241 C CA . ASP A 1 416 ? -5.146 9.704 -19.577 1.00 89.75 416 ASP A CA 1
ATOM 3242 C C . ASP A 1 416 ? -4.360 9.443 -18.283 1.00 89.75 416 ASP A C 1
ATOM 3244 O O . ASP A 1 416 ? -3.171 9.758 -18.197 1.00 89.75 416 ASP A O 1
ATOM 3248 N N . ASP A 1 417 ? -4.986 8.783 -17.304 1.00 89.62 417 ASP A N 1
ATOM 3249 C CA . ASP A 1 417 ? -4.338 8.388 -16.049 1.00 89.62 417 ASP A CA 1
ATOM 3250 C C . ASP A 1 417 ? -3.209 7.384 -16.299 1.00 89.62 417 ASP A C 1
ATOM 3252 O O . ASP A 1 417 ? -2.109 7.539 -15.766 1.00 89.62 417 ASP A O 1
ATOM 3256 N N . PHE A 1 418 ? -3.452 6.390 -17.159 1.00 90.62 418 PHE A N 1
ATOM 3257 C CA . PHE A 1 418 ? -2.446 5.430 -17.601 1.00 90.62 418 PHE A CA 1
ATOM 3258 C C . PHE A 1 418 ? -1.260 6.160 -18.238 1.00 90.62 418 PHE A C 1
ATOM 3260 O O . PHE A 1 418 ? -0.130 6.009 -17.779 1.00 90.62 418 PHE A O 1
ATOM 3267 N N . LEU A 1 419 ? -1.498 7.010 -19.239 1.00 87.94 419 LEU A N 1
ATOM 3268 C CA . LEU A 1 419 ? -0.424 7.748 -19.905 1.00 87.94 419 LEU A CA 1
ATOM 3269 C C . LEU A 1 419 ? 0.369 8.602 -18.909 1.00 87.94 419 LEU A C 1
ATOM 3271 O O . LEU A 1 419 ? 1.594 8.585 -18.946 1.00 87.94 419 LEU A O 1
ATOM 3275 N N . THR A 1 420 ? -0.302 9.262 -17.964 1.00 86.00 420 THR A N 1
ATOM 3276 C CA . THR A 1 420 ? 0.352 10.118 -16.962 1.00 86.00 420 THR A CA 1
ATOM 3277 C C . THR A 1 420 ? 1.164 9.327 -15.924 1.00 86.00 420 THR A C 1
ATOM 3279 O O . THR A 1 420 ? 2.155 9.836 -15.390 1.00 86.00 420 THR A O 1
ATOM 3282 N N . ILE A 1 421 ? 0.739 8.111 -15.564 1.00 86.81 421 ILE A N 1
ATOM 3283 C CA . ILE A 1 421 ? 1.503 7.233 -14.663 1.00 86.81 421 ILE A CA 1
ATOM 3284 C C . ILE A 1 421 ? 2.723 6.683 -15.406 1.00 86.81 421 ILE A C 1
ATOM 3286 O O . ILE A 1 421 ? 3.850 6.838 -14.943 1.00 86.81 421 ILE A O 1
ATOM 3290 N N . PHE A 1 422 ? 2.509 6.069 -16.570 1.00 87.56 422 PHE A N 1
ATOM 3291 C CA . PHE A 1 422 ? 3.548 5.308 -17.263 1.00 87.56 422 PHE A CA 1
ATOM 3292 C C . PHE A 1 422 ? 4.541 6.181 -18.044 1.00 87.56 422 PHE A C 1
ATOM 3294 O O . PHE A 1 422 ? 5.658 5.728 -18.288 1.00 87.56 422 PHE A O 1
ATOM 3301 N N . SER A 1 423 ? 4.213 7.439 -18.372 1.00 83.25 423 SER A N 1
ATOM 3302 C CA . SER A 1 423 ? 5.163 8.365 -19.015 1.00 83.25 423 SER A CA 1
ATOM 3303 C C . SER A 1 423 ? 6.400 8.655 -18.160 1.00 83.25 423 SER A C 1
ATOM 3305 O O . SER A 1 423 ? 7.457 8.954 -18.706 1.00 83.25 423 SER A O 1
ATOM 3307 N N . HIS A 1 424 ? 6.279 8.540 -16.834 1.00 80.56 424 HIS A N 1
ATOM 3308 C CA . HIS A 1 424 ? 7.362 8.775 -15.874 1.00 80.56 424 HIS A CA 1
ATOM 3309 C C . HIS A 1 424 ? 8.016 7.475 -15.383 1.00 80.56 424 HIS A C 1
ATOM 3311 O O . HIS A 1 424 ? 8.914 7.510 -14.545 1.00 80.56 424 HIS A O 1
ATOM 3317 N N . GLU A 1 425 ? 7.578 6.322 -15.894 1.00 87.88 425 GLU A N 1
ATOM 3318 C CA . GLU A 1 425 ? 7.987 4.997 -15.423 1.00 87.88 425 GLU A CA 1
ATOM 3319 C C . GLU A 1 425 ? 8.464 4.141 -16.611 1.00 87.88 425 GLU A C 1
ATOM 3321 O O . GLU A 1 425 ? 7.816 3.157 -16.982 1.00 87.88 425 GLU A O 1
ATOM 3326 N N . PRO A 1 426 ? 9.604 4.494 -17.241 1.00 88.19 426 PRO A N 1
ATOM 3327 C CA . PRO A 1 426 ? 10.045 3.879 -18.495 1.00 88.19 426 PRO A CA 1
ATOM 3328 C C . PRO A 1 426 ? 10.323 2.376 -18.365 1.00 88.19 426 PRO A C 1
ATOM 3330 O O . PRO A 1 426 ? 10.132 1.637 -19.326 1.00 88.19 426 PRO A O 1
ATOM 3333 N N . ALA A 1 427 ? 10.728 1.899 -17.184 1.00 89.38 427 ALA A N 1
ATOM 3334 C CA . ALA A 1 427 ? 10.918 0.471 -16.931 1.00 89.38 427 ALA A CA 1
ATOM 3335 C C . ALA A 1 427 ? 9.584 -0.298 -16.930 1.00 89.38 427 ALA A C 1
ATOM 3337 O O . ALA A 1 427 ? 9.476 -1.353 -17.553 1.00 89.38 427 ALA A O 1
ATOM 3338 N N . ALA A 1 428 ? 8.548 0.256 -16.291 1.00 90.25 428 ALA A N 1
ATOM 3339 C CA . ALA A 1 428 ? 7.214 -0.338 -16.276 1.00 90.25 428 ALA A CA 1
ATOM 3340 C C . ALA A 1 428 ? 6.540 -0.260 -17.656 1.00 90.25 428 ALA A C 1
ATOM 3342 O O . ALA A 1 428 ? 5.886 -1.211 -18.080 1.00 90.25 428 ALA A O 1
ATOM 3343 N N . LEU A 1 429 ? 6.733 0.843 -18.386 1.00 89.94 429 LEU A N 1
ATOM 3344 C CA . LEU A 1 429 ? 6.250 0.970 -19.759 1.00 89.94 429 LEU A CA 1
ATOM 3345 C C . LEU A 1 429 ? 6.945 -0.031 -20.692 1.00 89.94 429 LEU A C 1
ATOM 3347 O O . LEU A 1 429 ? 6.278 -0.654 -21.512 1.00 89.94 429 LEU A O 1
ATOM 3351 N N . ALA A 1 430 ? 8.249 -0.264 -20.524 1.00 91.12 430 ALA A N 1
ATOM 3352 C CA . ALA A 1 430 ? 8.991 -1.226 -21.332 1.00 91.12 430 ALA A CA 1
ATOM 3353 C C . ALA A 1 430 ? 8.491 -2.675 -21.174 1.00 91.12 430 ALA A C 1
ATOM 3355 O O . ALA A 1 430 ? 8.416 -3.405 -22.162 1.00 91.12 430 ALA A O 1
ATOM 3356 N N . GLU A 1 431 ? 8.107 -3.091 -19.961 1.00 89.19 431 GLU A N 1
ATOM 3357 C CA . GLU A 1 431 ? 7.437 -4.382 -19.708 1.00 89.19 431 GLU A CA 1
ATOM 3358 C C . GLU A 1 431 ? 6.160 -4.536 -20.549 1.00 89.19 431 GLU A C 1
ATOM 3360 O O . GLU A 1 431 ? 5.879 -5.602 -21.107 1.00 89.19 431 GLU A O 1
ATOM 3365 N N . ILE A 1 432 ? 5.389 -3.455 -20.669 1.00 88.31 432 ILE A N 1
ATOM 3366 C CA . ILE A 1 432 ? 4.162 -3.421 -21.463 1.00 88.31 432 ILE A CA 1
ATOM 3367 C C . ILE A 1 432 ? 4.499 -3.420 -22.960 1.00 88.31 432 ILE A C 1
ATOM 3369 O O . ILE A 1 432 ? 3.982 -4.251 -23.703 1.00 88.31 432 ILE A O 1
ATOM 3373 N N . GLU A 1 433 ? 5.388 -2.538 -23.411 1.00 89.06 433 GLU A N 1
ATOM 3374 C CA . GLU A 1 433 ? 5.767 -2.391 -24.820 1.00 89.06 433 GLU A CA 1
ATOM 3375 C C . GLU A 1 433 ? 6.381 -3.663 -25.404 1.00 89.06 433 GLU A C 1
ATOM 3377 O O . GLU A 1 433 ? 6.011 -4.058 -26.508 1.00 89.06 433 GLU A O 1
ATOM 3382 N N . ILE A 1 434 ? 7.259 -4.357 -24.669 1.00 89.94 434 ILE A N 1
ATOM 3383 C CA . ILE A 1 434 ? 7.834 -5.630 -25.128 1.00 89.94 434 ILE A CA 1
ATOM 3384 C C . ILE A 1 434 ? 6.740 -6.684 -25.318 1.00 89.94 434 ILE A C 1
ATOM 3386 O O . ILE A 1 434 ? 6.767 -7.429 -26.297 1.00 89.94 434 ILE A O 1
ATOM 3390 N N . LYS A 1 435 ? 5.747 -6.736 -24.426 1.00 84.06 435 LYS A N 1
ATOM 3391 C CA . LYS A 1 435 ? 4.623 -7.673 -24.558 1.00 84.06 435 LYS A CA 1
ATOM 3392 C C . LYS A 1 435 ? 3.671 -7.310 -25.693 1.00 84.06 435 LYS A C 1
ATOM 3394 O O . LYS A 1 435 ? 3.144 -8.215 -26.335 1.00 84.06 435 LYS A O 1
ATOM 3399 N N . VAL A 1 436 ? 3.451 -6.018 -25.932 1.00 84.00 436 VAL A N 1
ATOM 3400 C CA . VAL A 1 436 ? 2.542 -5.513 -26.972 1.00 84.00 436 VAL A CA 1
ATOM 3401 C C . VAL A 1 436 ? 3.157 -5.626 -28.362 1.00 84.00 436 VAL A C 1
ATOM 3403 O O . VAL A 1 436 ? 2.512 -6.128 -29.280 1.00 84.00 436 VAL A O 1
ATOM 3406 N N . LEU A 1 437 ? 4.389 -5.142 -28.521 1.00 86.12 437 LEU A N 1
ATOM 3407 C CA . LEU A 1 437 ? 5.069 -5.031 -29.811 1.00 86.12 437 LEU A CA 1
ATOM 3408 C C . LEU A 1 437 ? 5.823 -6.313 -30.171 1.00 86.12 437 LEU A C 1
ATOM 3410 O O . LEU A 1 437 ? 5.994 -6.614 -31.350 1.00 86.12 437 LEU A O 1
ATOM 3414 N N . GLY A 1 438 ? 6.261 -7.089 -29.175 1.00 88.00 438 GLY A N 1
ATOM 3415 C CA . GLY A 1 438 ? 6.975 -8.345 -29.371 1.00 88.00 438 GLY A CA 1
ATOM 3416 C C . GLY A 1 438 ? 8.172 -8.188 -30.313 1.00 88.00 438 GLY A C 1
ATOM 3417 O O . GLY A 1 438 ? 9.110 -7.473 -29.963 1.00 88.00 438 GLY A O 1
ATOM 3418 N N . PRO A 1 439 ? 8.178 -8.832 -31.497 1.00 88.44 439 PRO A N 1
ATOM 3419 C CA . PRO A 1 439 ? 9.242 -8.645 -32.479 1.00 88.44 439 PRO A CA 1
ATOM 3420 C C . PRO A 1 439 ? 9.441 -7.191 -32.916 1.00 88.44 439 PRO A C 1
ATOM 3422 O O . PRO A 1 439 ? 10.561 -6.825 -33.231 1.00 88.44 439 PRO A O 1
ATOM 3425 N N . ASP A 1 440 ? 8.413 -6.346 -32.904 1.00 89.19 440 ASP A N 1
ATOM 3426 C CA . ASP A 1 440 ? 8.505 -4.960 -33.385 1.00 89.19 440 ASP A CA 1
ATOM 3427 C C . ASP A 1 440 ? 8.968 -3.966 -32.301 1.00 89.19 440 ASP A C 1
ATOM 3429 O O . ASP A 1 440 ? 8.935 -2.746 -32.503 1.00 89.19 440 ASP A O 1
ATOM 3433 N N . VAL A 1 441 ? 9.389 -4.463 -31.130 1.00 91.12 441 VAL A N 1
ATOM 3434 C CA . VAL A 1 441 ? 9.834 -3.612 -30.023 1.00 91.12 441 VAL A CA 1
ATOM 3435 C C . VAL A 1 441 ? 11.086 -2.807 -30.381 1.00 91.12 441 VAL A C 1
ATOM 3437 O O . VAL A 1 441 ? 11.945 -3.241 -31.153 1.00 91.12 441 VAL A O 1
ATOM 3440 N N . GLN A 1 442 ? 11.192 -1.607 -29.814 1.00 91.25 442 GLN A N 1
ATOM 3441 C CA . GLN A 1 442 ? 12.274 -0.667 -30.085 1.00 91.25 442 GLN A CA 1
ATOM 3442 C C . GLN A 1 442 ? 13.406 -0.788 -29.060 1.00 91.25 442 GLN A C 1
ATOM 3444 O O . GLN A 1 442 ? 13.204 -1.238 -27.930 1.00 91.25 442 GLN A O 1
ATOM 3449 N N . LEU A 1 443 ? 14.604 -0.330 -29.441 1.00 93.75 443 LEU A N 1
ATOM 3450 C CA . LEU A 1 443 ? 15.786 -0.352 -28.574 1.00 93.75 443 LEU A CA 1
ATOM 3451 C C . LEU A 1 443 ? 15.534 0.344 -27.226 1.00 93.75 443 LEU A C 1
ATOM 3453 O O . LEU A 1 443 ? 15.997 -0.142 -26.199 1.00 93.75 443 LEU A O 1
ATOM 3457 N N . TYR A 1 444 ? 14.791 1.453 -27.211 1.00 91.44 444 TYR A N 1
ATOM 3458 C CA . TYR A 1 444 ? 14.502 2.196 -25.983 1.00 91.44 444 TYR A CA 1
ATOM 3459 C C . TYR A 1 444 ? 13.828 1.333 -24.905 1.00 91.44 444 TYR A C 1
ATOM 3461 O O . TYR A 1 444 ? 14.279 1.328 -23.758 1.00 91.44 444 TYR A O 1
ATOM 3469 N N . SER A 1 445 ? 12.811 0.545 -25.266 1.00 92.69 445 SER A N 1
ATOM 3470 C CA . SER A 1 445 ? 12.138 -0.370 -24.337 1.00 92.69 445 SER A CA 1
ATOM 3471 C C . SER A 1 445 ? 13.104 -1.460 -23.857 1.00 92.69 445 SER A C 1
ATOM 3473 O O . SER A 1 445 ? 13.151 -1.786 -22.675 1.00 92.69 445 SER A O 1
ATOM 3475 N N . ILE A 1 446 ? 13.963 -1.972 -24.746 1.00 94.94 446 ILE A N 1
ATOM 3476 C CA . ILE A 1 446 ? 14.994 -2.953 -24.377 1.00 94.94 446 ILE A CA 1
ATOM 3477 C C . ILE A 1 446 ? 15.980 -2.380 -23.357 1.00 94.94 446 ILE A C 1
ATOM 3479 O O . ILE A 1 446 ? 16.311 -3.069 -22.398 1.00 94.94 446 ILE A O 1
ATOM 3483 N N . LEU A 1 447 ? 16.432 -1.134 -23.529 1.00 93.12 447 LEU A N 1
ATOM 3484 C CA . LEU A 1 447 ? 17.377 -0.482 -22.615 1.00 93.12 447 LEU A CA 1
ATOM 3485 C C . LEU A 1 447 ? 16.782 -0.224 -21.224 1.00 93.12 447 LEU A C 1
ATOM 3487 O O . LEU A 1 447 ? 17.515 -0.298 -20.236 1.00 93.12 447 LEU A O 1
ATOM 3491 N N . ASN A 1 448 ? 15.479 0.056 -21.144 1.00 91.38 448 ASN A N 1
ATOM 3492 C CA . ASN A 1 448 ? 14.792 0.371 -19.888 1.00 91.38 448 ASN A CA 1
ATOM 3493 C C . ASN A 1 448 ? 14.248 -0.859 -19.148 1.00 91.38 448 ASN A C 1
ATOM 3495 O O . ASN A 1 448 ? 13.942 -0.772 -17.960 1.00 91.38 448 ASN A O 1
ATOM 3499 N N . HIS A 1 449 ? 14.164 -2.013 -19.806 1.00 92.69 449 HIS A N 1
ATOM 3500 C CA . HIS A 1 449 ? 13.714 -3.249 -19.179 1.00 92.69 449 HIS A CA 1
ATOM 3501 C C . HIS A 1 449 ? 14.879 -4.014 -18.536 1.00 92.69 449 HIS A C 1
ATOM 3503 O O . HIS A 1 449 ? 15.886 -4.325 -19.180 1.00 92.69 449 HIS A O 1
ATOM 3509 N N . VAL A 1 450 ? 14.711 -4.413 -17.269 1.00 88.69 450 VAL A N 1
ATOM 3510 C CA . VAL A 1 450 ? 15.766 -5.055 -16.460 1.00 88.69 450 VAL A CA 1
ATOM 3511 C C . VAL A 1 450 ? 16.320 -6.308 -17.144 1.00 88.69 450 VAL A C 1
ATOM 3513 O O . VAL A 1 450 ? 17.506 -6.368 -17.447 1.00 88.69 450 VAL A O 1
ATOM 3516 N N . MET A 1 451 ? 15.469 -7.289 -17.462 1.00 91.56 451 MET A N 1
ATOM 3517 C CA . MET A 1 451 ? 15.931 -8.518 -18.123 1.00 91.56 451 MET A CA 1
ATOM 3518 C C . MET A 1 451 ? 16.325 -8.334 -19.596 1.00 91.56 451 MET A C 1
ATOM 3520 O O . MET A 1 451 ? 17.350 -8.871 -20.015 1.00 91.56 451 MET A O 1
ATOM 3524 N N . ALA A 1 452 ? 15.545 -7.595 -20.392 1.00 94.00 452 ALA A N 1
ATOM 3525 C CA . ALA A 1 452 ? 15.816 -7.434 -21.822 1.00 94.00 452 ALA A CA 1
ATOM 3526 C C . ALA A 1 452 ? 17.160 -6.737 -22.086 1.00 94.00 452 ALA A C 1
ATOM 3528 O O . ALA A 1 452 ? 17.926 -7.161 -22.955 1.00 94.00 452 ALA A O 1
ATOM 3529 N N . SER A 1 453 ? 17.490 -5.716 -21.289 1.00 94.12 453 SER A N 1
ATOM 3530 C CA . SER A 1 453 ? 18.764 -5.012 -21.419 1.00 94.12 453 SER A CA 1
ATOM 3531 C C . SER A 1 453 ? 19.960 -5.931 -21.150 1.00 94.12 453 SER A C 1
ATOM 3533 O O . SER A 1 453 ? 20.970 -5.823 -21.838 1.00 94.12 453 SER A O 1
ATOM 3535 N N . GLU A 1 454 ? 19.851 -6.897 -20.233 1.00 94.94 454 GLU A N 1
ATOM 3536 C CA . GLU A 1 454 ? 20.917 -7.875 -19.970 1.00 94.94 454 GLU A CA 1
ATOM 3537 C C . GLU A 1 454 ? 21.134 -8.846 -21.137 1.00 94.94 454 GLU A C 1
ATOM 3539 O O . GLU A 1 454 ? 22.266 -9.253 -21.415 1.00 94.94 454 GLU A O 1
ATOM 3544 N N . TYR A 1 455 ? 20.078 -9.180 -21.881 1.00 96.00 455 TYR A N 1
ATOM 3545 C CA . TYR A 1 455 ? 20.214 -9.930 -23.129 1.00 96.00 455 TYR A CA 1
ATOM 3546 C C . TYR A 1 455 ? 20.987 -9.137 -24.187 1.00 96.00 455 TYR A C 1
ATOM 3548 O O . TYR A 1 455 ? 21.886 -9.693 -24.828 1.00 96.00 455 TYR A O 1
ATOM 3556 N N . LEU A 1 456 ? 20.706 -7.838 -24.314 1.00 95.19 456 LEU A N 1
ATOM 3557 C CA . LEU A 1 456 ? 21.464 -6.952 -25.192 1.00 95.19 456 LEU A CA 1
ATOM 3558 C C . LEU A 1 456 ? 22.927 -6.827 -24.734 1.00 95.19 456 LEU A C 1
ATOM 3560 O O . LEU A 1 456 ? 23.826 -6.993 -25.550 1.00 95.19 456 LEU A O 1
ATOM 3564 N N . VAL A 1 457 ? 23.201 -6.639 -23.437 1.00 94.81 457 VAL A N 1
ATOM 3565 C CA . VAL A 1 457 ? 24.578 -6.589 -22.900 1.00 94.81 457 VAL A CA 1
ATOM 3566 C C . VAL A 1 457 ? 25.360 -7.852 -23.260 1.00 94.81 457 VAL A C 1
ATOM 3568 O O . VAL A 1 457 ? 26.474 -7.759 -23.775 1.00 94.81 457 VAL A O 1
ATOM 3571 N N . ARG A 1 458 ? 24.779 -9.040 -23.046 1.00 94.50 458 ARG A N 1
ATOM 3572 C CA . ARG A 1 458 ? 25.421 -10.319 -23.400 1.00 94.50 458 ARG A CA 1
ATOM 3573 C C . ARG A 1 458 ? 25.708 -10.433 -24.894 1.00 94.50 458 ARG A C 1
ATOM 3575 O O . ARG A 1 458 ? 26.701 -11.051 -25.273 1.00 94.50 458 ARG A O 1
ATOM 3582 N N . HIS A 1 459 ? 24.836 -9.885 -25.739 1.00 94.56 459 HIS A N 1
ATOM 3583 C CA . HIS A 1 459 ? 25.071 -9.822 -27.177 1.00 94.56 459 HIS A CA 1
ATOM 3584 C C . HIS A 1 459 ? 26.273 -8.924 -27.494 1.00 94.56 459 HIS A C 1
ATOM 3586 O O . HIS A 1 459 ? 27.215 -9.374 -28.139 1.00 94.56 459 HIS A O 1
ATOM 3592 N N . LEU A 1 460 ? 26.297 -7.704 -26.952 1.00 92.75 460 LEU A N 1
ATOM 3593 C CA . LEU A 1 460 ? 27.359 -6.726 -27.209 1.00 92.75 460 LEU A CA 1
ATOM 3594 C C . LEU A 1 460 ? 28.721 -7.155 -26.673 1.00 92.75 460 LEU A C 1
ATOM 3596 O O . LEU A 1 460 ? 29.735 -6.908 -27.314 1.00 92.75 460 LEU A O 1
ATOM 3600 N N . GLN A 1 461 ? 28.765 -7.850 -25.537 1.00 92.12 461 GLN A N 1
ATOM 3601 C CA . GLN A 1 461 ? 30.009 -8.416 -25.010 1.00 92.12 461 GLN A CA 1
ATOM 3602 C C . GLN A 1 461 ? 30.626 -9.447 -25.962 1.00 92.12 461 GLN A C 1
ATOM 3604 O O . GLN A 1 461 ? 31.844 -9.493 -26.099 1.00 92.12 461 GLN A O 1
ATOM 3609 N N . LYS A 1 462 ? 29.804 -10.254 -26.646 1.00 91.38 462 LYS A N 1
ATOM 3610 C CA . LYS A 1 462 ? 30.291 -11.210 -27.656 1.00 91.38 462 LYS A CA 1
ATOM 3611 C C . LYS A 1 462 ? 30.799 -10.517 -28.918 1.00 91.38 462 LYS A C 1
ATOM 3613 O O . LYS A 1 462 ? 31.666 -11.063 -29.590 1.00 91.38 462 LYS A O 1
ATOM 3618 N N . GLU A 1 463 ? 30.257 -9.344 -29.229 1.00 89.88 463 GLU A N 1
ATOM 3619 C CA . GLU A 1 463 ? 30.676 -8.519 -30.365 1.00 89.88 463 GLU A CA 1
ATOM 3620 C C . GLU A 1 463 ? 31.802 -7.534 -30.020 1.00 89.88 463 GLU A C 1
ATOM 3622 O O . GLU A 1 463 ? 32.217 -6.779 -30.892 1.00 89.88 463 GLU A O 1
ATOM 3627 N N . PHE A 1 464 ? 32.307 -7.542 -28.779 1.00 88.38 464 PHE A N 1
ATOM 3628 C CA . PHE A 1 464 ? 33.292 -6.571 -28.288 1.00 88.38 464 PHE A CA 1
ATOM 3629 C C . PHE A 1 464 ? 32.839 -5.105 -28.459 1.00 88.38 464 PHE A C 1
ATOM 3631 O O . PHE A 1 464 ? 33.652 -4.253 -28.790 1.00 88.38 464 PHE A O 1
ATOM 3638 N N . ALA A 1 465 ? 31.547 -4.831 -28.233 1.00 89.50 465 ALA A N 1
ATOM 3639 C CA . ALA A 1 465 ? 30.913 -3.516 -28.411 1.00 89.50 465 ALA A CA 1
ATOM 3640 C C . ALA A 1 465 ? 30.115 -3.054 -27.168 1.00 89.50 465 ALA A C 1
ATOM 3642 O O . ALA A 1 465 ? 29.074 -2.395 -27.272 1.00 89.50 465 ALA A O 1
ATOM 3643 N N . SER A 1 466 ? 30.517 -3.483 -25.964 1.00 92.38 466 SER A N 1
ATOM 3644 C CA . SER A 1 466 ? 29.763 -3.216 -24.727 1.00 92.38 466 SER A CA 1
ATOM 3645 C C . SER A 1 466 ? 29.932 -1.789 -24.195 1.00 92.38 466 SER A C 1
ATOM 3647 O O . SER A 1 466 ? 29.120 -1.337 -23.388 1.00 92.38 466 SER A O 1
ATOM 3649 N N . GLU A 1 467 ? 30.943 -1.057 -24.656 1.00 94.06 467 GLU A N 1
ATOM 3650 C CA . GLU A 1 467 ? 31.215 0.337 -24.303 1.00 94.06 467 GLU A CA 1
ATOM 3651 C C . GLU A 1 467 ? 30.018 1.256 -24.575 1.00 94.06 467 GLU A C 1
ATOM 3653 O O . GLU A 1 467 ? 29.708 2.103 -23.739 1.00 94.06 467 GLU A O 1
ATOM 3658 N N . ASN A 1 468 ? 29.270 1.023 -25.659 1.00 92.75 468 ASN A N 1
ATOM 3659 C CA . ASN A 1 468 ? 28.108 1.833 -26.030 1.00 92.75 468 ASN A CA 1
ATOM 3660 C C . ASN A 1 468 ? 26.986 1.758 -24.977 1.00 92.75 468 ASN A C 1
ATOM 3662 O O . ASN A 1 468 ? 26.477 2.783 -24.519 1.00 92.75 468 ASN A O 1
ATOM 3666 N N . ILE A 1 469 ? 26.622 0.548 -24.539 1.00 93.19 469 ILE A N 1
ATOM 3667 C CA . ILE A 1 469 ? 25.577 0.360 -23.519 1.00 93.19 469 ILE A CA 1
ATOM 3668 C C . ILE A 1 469 ? 26.071 0.741 -22.117 1.00 93.19 469 ILE A C 1
ATOM 3670 O O . ILE A 1 469 ? 25.302 1.269 -21.311 1.00 93.19 469 ILE A O 1
ATOM 3674 N N . GLU A 1 470 ? 27.354 0.510 -21.821 1.00 94.50 470 GLU A N 1
ATOM 3675 C CA . GLU A 1 470 ? 27.981 0.925 -20.563 1.00 94.50 470 GLU A CA 1
ATOM 3676 C C . GLU A 1 470 ? 27.966 2.454 -20.416 1.00 94.50 470 GLU A C 1
ATOM 3678 O O . GLU A 1 470 ? 27.568 2.959 -19.361 1.00 94.50 470 GLU A O 1
ATOM 3683 N N . PHE A 1 471 ? 28.332 3.179 -21.478 1.00 95.75 471 PHE A N 1
ATOM 3684 C CA . PHE A 1 471 ? 28.264 4.635 -21.536 1.00 95.75 471 PHE A CA 1
ATOM 3685 C C . PHE A 1 471 ? 26.825 5.134 -21.421 1.00 95.75 471 PHE A C 1
ATOM 3687 O O . PHE A 1 471 ? 26.550 5.981 -20.572 1.00 95.75 471 PHE A O 1
ATOM 3694 N N . TRP A 1 472 ? 25.891 4.573 -22.200 1.00 93.88 472 TRP A N 1
ATOM 3695 C CA . TRP A 1 472 ? 24.484 4.984 -22.162 1.00 93.88 472 TRP A CA 1
ATOM 3696 C C . TRP A 1 472 ? 23.891 4.858 -20.751 1.00 93.88 472 TRP A C 1
ATOM 3698 O O . TRP A 1 472 ? 23.270 5.799 -20.257 1.00 93.88 472 TRP A O 1
ATOM 3708 N N . ARG A 1 473 ? 24.154 3.737 -20.058 1.00 92.69 473 ARG A N 1
ATOM 3709 C CA . ARG A 1 473 ? 23.730 3.524 -18.662 1.00 92.69 473 ARG A CA 1
ATOM 3710 C C . ARG A 1 473 ? 24.408 4.505 -17.699 1.00 92.69 473 ARG A C 1
ATOM 3712 O O . ARG A 1 473 ? 23.807 4.879 -16.696 1.00 92.69 473 ARG A O 1
ATOM 3719 N N . ALA A 1 474 ? 25.663 4.883 -17.943 1.00 93.62 474 ALA A N 1
ATOM 3720 C CA . ALA A 1 474 ? 26.376 5.840 -17.099 1.00 93.62 474 ALA A CA 1
ATOM 3721 C C . ALA A 1 474 ? 25.842 7.270 -17.261 1.00 93.62 474 ALA A C 1
ATOM 3723 O O . ALA A 1 474 ? 25.583 7.936 -16.260 1.00 93.62 474 ALA A O 1
ATOM 3724 N N . ALA A 1 475 ? 25.590 7.699 -18.498 1.00 92.25 475 ALA A N 1
ATOM 3725 C CA . ALA A 1 475 ? 24.950 8.976 -18.795 1.00 92.25 475 ALA A CA 1
ATOM 3726 C C . ALA A 1 475 ? 23.534 9.062 -18.188 1.00 92.25 475 ALA A C 1
ATOM 3728 O O . ALA A 1 475 ? 23.214 10.052 -17.534 1.00 92.25 475 ALA A O 1
ATOM 3729 N N . ASP A 1 476 ? 22.729 7.997 -18.289 1.00 88.00 476 ASP A N 1
ATOM 3730 C CA . ASP A 1 476 ? 21.393 7.927 -17.674 1.00 88.00 476 ASP A CA 1
ATOM 3731 C C . ASP A 1 476 ? 21.446 8.036 -16.136 1.00 88.00 476 ASP A C 1
ATOM 3733 O O . ASP A 1 476 ? 20.695 8.800 -15.525 1.00 88.00 476 ASP A O 1
ATOM 3737 N N . ARG A 1 477 ? 22.395 7.351 -15.479 1.00 88.50 477 ARG A N 1
ATOM 3738 C CA . ARG A 1 477 ? 22.612 7.509 -14.027 1.00 88.50 477 ARG A CA 1
ATOM 3739 C C . ARG A 1 477 ? 23.029 8.930 -13.653 1.00 88.50 477 ARG A C 1
ATOM 3741 O O . ARG A 1 477 ? 22.557 9.450 -12.639 1.00 88.50 477 ARG A O 1
ATOM 3748 N N . PHE A 1 478 ? 23.903 9.551 -14.446 1.00 90.12 478 PHE A N 1
ATOM 3749 C CA . PHE A 1 478 ? 24.324 10.936 -14.245 1.00 90.12 478 PHE A CA 1
ATOM 3750 C C . PHE A 1 478 ? 23.143 11.910 -14.356 1.00 90.12 478 PHE A C 1
ATOM 3752 O O . PHE A 1 478 ? 23.004 12.797 -13.512 1.00 90.12 478 PHE A O 1
ATOM 3759 N N . TYR A 1 479 ? 22.262 11.703 -15.335 1.00 85.06 479 TYR A N 1
ATOM 3760 C CA . TYR A 1 479 ? 21.030 12.472 -15.493 1.00 85.06 479 TYR A CA 1
ATOM 3761 C C . TYR A 1 479 ? 20.087 12.292 -14.287 1.00 85.06 479 TYR A C 1
ATOM 3763 O O . TYR A 1 479 ? 19.688 13.270 -13.651 1.00 85.06 479 TYR A O 1
ATOM 3771 N N . LYS A 1 480 ? 19.817 11.046 -13.867 1.00 78.50 480 LYS A N 1
ATOM 3772 C CA . LYS A 1 480 ? 18.927 10.730 -12.727 1.00 78.50 480 LYS A CA 1
ATOM 3773 C C . LYS A 1 480 ? 19.416 11.281 -11.381 1.00 78.50 480 LYS A C 1
ATOM 3775 O O . LYS A 1 480 ? 18.603 11.609 -10.513 1.00 78.50 480 LYS A O 1
ATOM 3780 N N . LEU A 1 481 ? 20.729 11.450 -11.197 1.00 77.56 481 LEU A N 1
ATOM 3781 C CA . LEU A 1 481 ? 21.297 12.148 -10.033 1.00 77.56 481 LEU A CA 1
ATOM 3782 C C . LEU A 1 481 ? 20.801 13.605 -9.921 1.00 77.56 481 LEU A C 1
ATOM 3784 O O . LEU A 1 481 ? 20.720 14.123 -8.806 1.00 77.56 481 LEU A O 1
ATOM 3788 N N . HIS A 1 482 ? 20.448 14.257 -11.036 1.00 69.88 482 HIS A N 1
ATOM 3789 C CA . HIS A 1 482 ? 19.942 15.631 -11.061 1.00 69.88 482 HIS A CA 1
ATOM 3790 C C . HIS A 1 482 ? 18.455 15.749 -10.708 1.00 69.88 482 HIS A C 1
ATOM 3792 O O . HIS A 1 482 ? 18.097 16.595 -9.896 1.00 69.88 482 HIS A O 1
ATOM 3798 N N . ALA A 1 483 ? 17.599 14.850 -11.195 1.00 62.81 483 ALA A N 1
ATOM 3799 C CA . ALA A 1 483 ? 16.179 14.843 -10.821 1.00 62.81 483 ALA A CA 1
ATOM 3800 C C . ALA A 1 483 ? 15.978 14.693 -9.292 1.00 62.81 483 ALA A C 1
ATOM 3802 O O . ALA A 1 483 ? 15.092 15.295 -8.681 1.00 62.81 483 ALA A O 1
ATOM 3803 N N . SER A 1 484 ? 16.869 13.951 -8.618 1.00 58.38 484 SER A N 1
ATOM 3804 C CA . SER A 1 484 ? 16.885 13.860 -7.150 1.00 58.38 484 SER A CA 1
ATOM 3805 C C . SER A 1 484 ? 17.299 15.171 -6.448 1.00 58.38 484 SER A C 1
ATOM 3807 O O . SER A 1 484 ? 16.962 15.359 -5.270 1.00 58.38 484 SER A O 1
ATOM 3809 N N . LEU A 1 485 ? 18.046 16.054 -7.123 1.00 57.97 485 LEU A N 1
ATOM 3810 C CA . LEU A 1 485 ? 18.475 17.363 -6.615 1.00 57.97 485 LEU A CA 1
ATOM 3811 C C . LEU A 1 485 ? 17.336 18.377 -6.646 1.00 57.97 485 LEU A C 1
ATOM 3813 O O . LEU A 1 485 ? 17.122 19.060 -5.646 1.00 57.97 485 LEU A O 1
ATOM 3817 N N . GLU A 1 486 ? 16.598 18.460 -7.748 1.00 59.38 486 GLU A N 1
ATOM 3818 C CA . GLU A 1 486 ? 15.485 19.404 -7.905 1.00 59.38 486 GLU A CA 1
ATOM 3819 C C . GLU A 1 486 ? 14.333 19.079 -6.963 1.00 59.38 486 GLU A C 1
ATOM 3821 O O . GLU A 1 486 ? 13.892 19.947 -6.216 1.00 59.38 486 GLU A O 1
ATOM 3826 N N . ASN A 1 487 ? 13.966 17.801 -6.836 1.00 54.53 487 ASN A N 1
ATOM 3827 C CA . ASN A 1 487 ? 13.006 17.363 -5.822 1.00 54.53 487 ASN A CA 1
ATOM 3828 C C . ASN A 1 487 ? 13.437 17.724 -4.390 1.00 54.53 487 ASN A C 1
ATOM 3830 O O . ASN A 1 487 ? 12.599 17.984 -3.525 1.00 54.53 487 ASN A O 1
ATOM 3834 N N . SER A 1 488 ? 14.745 17.750 -4.114 1.00 50.75 488 SER A N 1
ATOM 3835 C CA . SER A 1 488 ? 15.265 18.202 -2.820 1.00 50.75 488 SER A CA 1
ATOM 3836 C C . SER A 1 488 ? 15.227 19.731 -2.692 1.00 50.75 488 SER A C 1
ATOM 3838 O O . SER A 1 488 ? 14.876 20.227 -1.626 1.00 50.75 488 SER A O 1
ATOM 3840 N N . ARG A 1 489 ? 15.535 20.480 -3.761 1.00 55.56 489 ARG A N 1
ATOM 3841 C CA . ARG A 1 489 ? 15.466 21.953 -3.812 1.00 55.56 489 ARG A CA 1
ATOM 3842 C C . ARG A 1 489 ? 14.036 22.473 -3.668 1.00 55.56 489 ARG A C 1
ATOM 3844 O O . ARG A 1 489 ? 13.820 23.367 -2.857 1.00 55.56 489 ARG A O 1
ATOM 3851 N N . SER A 1 490 ? 13.062 21.872 -4.346 1.00 54.03 490 SER A N 1
ATOM 3852 C CA . SER A 1 490 ? 11.645 22.232 -4.214 1.00 54.03 490 SER A CA 1
ATOM 3853 C C . SER A 1 490 ? 11.143 22.005 -2.789 1.00 54.03 490 SER A C 1
ATOM 3855 O O . SER A 1 490 ? 10.514 22.887 -2.217 1.00 54.03 490 SER A O 1
ATOM 3857 N N . LYS A 1 491 ? 11.525 20.892 -2.143 1.00 53.62 491 LYS A N 1
ATOM 3858 C CA . LYS A 1 491 ? 11.212 20.647 -0.721 1.00 53.62 491 LYS A CA 1
ATOM 3859 C C . LYS A 1 491 ? 11.828 21.694 0.216 1.00 53.62 491 LYS A C 1
ATOM 3861 O O . LYS A 1 491 ? 11.179 22.079 1.185 1.00 53.62 491 LYS A O 1
ATOM 3866 N N . ILE A 1 492 ? 13.049 22.170 -0.065 1.00 53.12 492 ILE A N 1
ATOM 3867 C CA . ILE A 1 492 ? 13.675 23.281 0.681 1.00 53.12 492 ILE A CA 1
ATOM 3868 C C . ILE A 1 492 ? 12.872 24.562 0.484 1.00 53.12 492 ILE A C 1
ATOM 3870 O O . ILE A 1 492 ? 12.553 25.228 1.462 1.00 53.12 492 ILE A O 1
ATOM 3874 N N . HIS A 1 493 ? 12.528 24.890 -0.760 1.00 49.97 493 HIS A N 1
ATOM 3875 C CA . HIS A 1 493 ? 11.784 26.097 -1.092 1.00 49.97 493 HIS A CA 1
ATOM 3876 C C . HIS A 1 493 ? 10.419 26.124 -0.390 1.00 49.97 493 HIS A C 1
ATOM 3878 O O . HIS A 1 493 ? 10.098 27.096 0.291 1.00 49.97 493 HIS A O 1
ATOM 3884 N N . THR A 1 494 ? 9.669 25.019 -0.440 1.00 52.97 494 THR A N 1
ATOM 3885 C CA . THR A 1 494 ? 8.388 24.871 0.268 1.00 52.97 494 THR A CA 1
ATOM 3886 C C . THR A 1 494 ? 8.552 24.980 1.789 1.00 52.97 494 THR A C 1
ATOM 3888 O O . THR A 1 494 ? 7.780 25.684 2.433 1.00 52.97 494 THR A O 1
ATOM 3891 N N . ALA A 1 495 ? 9.581 24.356 2.376 1.00 48.31 495 ALA A N 1
ATOM 3892 C CA . ALA A 1 495 ? 9.849 24.440 3.817 1.00 48.31 495 ALA A CA 1
ATOM 3893 C C . ALA A 1 495 ? 10.312 25.842 4.270 1.00 48.31 495 ALA A C 1
ATOM 3895 O O . ALA A 1 495 ? 10.050 26.260 5.401 1.00 48.31 495 ALA A O 1
ATOM 3896 N N . MET A 1 496 ? 11.006 26.584 3.401 1.00 48.25 496 MET A N 1
ATOM 3897 C CA . MET A 1 496 ? 11.393 27.976 3.647 1.00 48.25 496 MET A CA 1
ATOM 3898 C C . MET A 1 496 ? 10.185 28.912 3.565 1.00 48.25 496 MET A C 1
ATOM 3900 O O . MET A 1 496 ? 10.069 29.804 4.405 1.00 48.25 496 MET A O 1
ATOM 3904 N N . GLN A 1 497 ? 9.272 28.686 2.616 1.00 46.94 497 GLN A N 1
ATOM 3905 C CA . GLN A 1 497 ? 8.023 29.441 2.493 1.00 46.94 497 GLN A CA 1
ATOM 3906 C C . GLN A 1 497 ? 7.099 29.210 3.696 1.00 46.94 497 GLN A C 1
ATOM 3908 O O . GLN A 1 497 ? 6.669 30.184 4.311 1.00 46.94 497 GLN A O 1
ATOM 3913 N N . SER A 1 498 ? 6.895 27.957 4.121 1.00 43.72 498 SER A N 1
ATOM 3914 C CA . SER A 1 498 ? 6.069 27.647 5.299 1.00 43.72 498 SER A CA 1
ATOM 3915 C C . SER A 1 498 ? 6.645 28.248 6.589 1.00 43.72 498 SER A C 1
ATOM 3917 O O . SER A 1 498 ? 5.917 28.810 7.403 1.00 43.72 498 SER A O 1
ATOM 3919 N N . SER A 1 499 ? 7.974 28.232 6.745 1.00 45.81 499 SER A N 1
ATOM 3920 C CA . SER A 1 499 ? 8.654 28.863 7.886 1.00 45.81 499 SER A CA 1
ATOM 3921 C C . SER A 1 499 ? 8.534 30.397 7.885 1.00 45.81 499 SER A C 1
ATOM 3923 O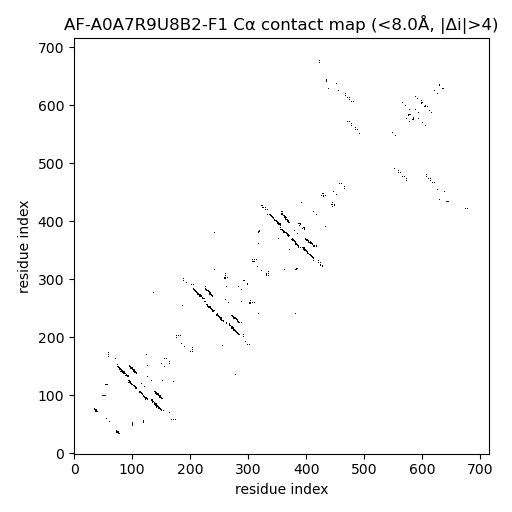 O . SER A 1 499 ? 8.546 31.020 8.949 1.00 45.81 499 SER A O 1
ATOM 3925 N N . GLN A 1 500 ? 8.446 31.031 6.708 1.00 42.25 500 GLN A N 1
ATOM 3926 C CA . GLN A 1 500 ? 8.235 32.478 6.575 1.00 42.25 500 GLN A CA 1
ATOM 3927 C C . GLN A 1 500 ? 6.776 32.879 6.824 1.00 42.25 500 GLN A C 1
ATOM 3929 O O . GLN A 1 500 ? 6.539 33.919 7.443 1.00 42.25 500 GLN A O 1
ATOM 3934 N N . GLU A 1 501 ? 5.813 32.056 6.408 1.00 43.56 501 GLU A N 1
ATOM 3935 C CA . GLU A 1 501 ? 4.387 32.250 6.690 1.00 43.56 501 GLU A CA 1
ATOM 3936 C C . GLU A 1 501 ? 4.086 32.107 8.189 1.00 43.56 501 GLU A C 1
ATOM 3938 O O . GLU A 1 501 ? 3.500 33.020 8.773 1.00 43.56 501 GLU A O 1
ATOM 3943 N N . GLU A 1 502 ? 4.608 31.069 8.854 1.00 42.31 502 GLU A N 1
ATOM 3944 C CA . GLU A 1 502 ? 4.492 30.892 10.311 1.00 42.31 502 GLU A CA 1
ATOM 3945 C C . GLU A 1 502 ? 5.144 32.046 11.096 1.00 42.31 502 GLU A C 1
ATOM 3947 O O . GLU A 1 502 ? 4.609 32.519 12.104 1.00 42.31 502 GLU A O 1
ATOM 3952 N N . ALA A 1 503 ? 6.289 32.559 10.626 1.00 42.41 503 ALA A N 1
ATOM 3953 C CA . ALA A 1 503 ? 6.941 33.726 11.221 1.00 42.41 503 ALA A CA 1
ATOM 3954 C C . ALA A 1 503 ? 6.145 35.027 10.994 1.00 42.41 503 ALA A C 1
ATOM 3956 O O . ALA A 1 503 ? 6.116 35.895 11.873 1.00 42.41 503 ALA A O 1
ATOM 3957 N N . GLY A 1 504 ? 5.477 35.162 9.845 1.00 38.50 504 GLY A N 1
ATOM 3958 C CA . GLY A 1 504 ? 4.580 36.274 9.530 1.00 38.50 504 GLY A CA 1
ATOM 3959 C C . GLY A 1 504 ? 3.293 36.255 10.359 1.00 38.50 504 GLY A C 1
ATOM 3960 O O . GLY A 1 504 ? 2.835 37.304 10.822 1.00 38.50 504 GLY A O 1
ATOM 3961 N N . GLU A 1 505 ? 2.744 35.070 10.618 1.00 37.66 505 GLU A N 1
ATOM 3962 C CA . GLU A 1 505 ? 1.532 34.867 11.413 1.00 37.66 505 GLU A CA 1
ATOM 3963 C C . GLU A 1 505 ? 1.800 35.046 12.919 1.00 37.66 505 GLU A C 1
ATOM 3965 O O . GLU A 1 505 ? 1.077 35.779 13.604 1.00 37.66 505 GLU A O 1
ATOM 3970 N N . ALA A 1 506 ? 2.931 34.535 13.421 1.00 37.91 506 ALA A N 1
ATOM 3971 C CA . ALA A 1 506 ? 3.434 34.828 14.767 1.00 37.91 506 ALA A CA 1
ATOM 3972 C C . ALA A 1 506 ? 3.789 36.321 14.955 1.00 37.91 506 ALA A C 1
ATOM 3974 O O . ALA A 1 506 ? 3.594 36.894 16.033 1.00 37.91 506 ALA A O 1
ATOM 3975 N N . GLY A 1 507 ? 4.260 36.988 13.895 1.00 38.16 507 GLY A N 1
ATOM 3976 C CA . GLY A 1 507 ? 4.493 38.433 13.857 1.00 38.16 507 GLY A CA 1
ATOM 3977 C C . GLY A 1 507 ? 3.208 39.259 13.993 1.00 38.16 507 GLY A C 1
ATOM 3978 O O . GLY A 1 507 ? 3.199 40.262 14.706 1.00 38.16 507 GLY A O 1
ATOM 3979 N N . ARG A 1 508 ? 2.099 38.812 13.387 1.00 42.09 508 ARG A N 1
ATOM 3980 C CA . ARG A 1 508 ? 0.774 39.451 13.523 1.00 42.09 508 ARG A CA 1
ATOM 3981 C C . ARG A 1 508 ? 0.133 39.214 14.895 1.00 42.09 508 ARG A C 1
ATOM 3983 O O . ARG A 1 508 ? -0.556 40.098 15.398 1.00 42.09 508 ARG A O 1
ATOM 3990 N N . LEU A 1 509 ? 0.402 38.071 15.530 1.00 39.28 509 LEU A N 1
ATOM 3991 C CA . LEU A 1 509 ? -0.118 37.720 16.860 1.00 39.28 509 LEU A CA 1
ATOM 3992 C C . LEU A 1 509 ? 0.698 38.310 18.032 1.00 39.28 509 LEU A C 1
ATOM 3994 O O . LEU A 1 509 ? 0.179 38.419 19.143 1.00 39.28 509 LEU A O 1
ATOM 3998 N N . SER A 1 510 ? 1.943 38.752 17.813 1.00 40.22 510 SER A N 1
ATOM 3999 C CA . SER A 1 510 ? 2.839 39.256 18.878 1.00 40.22 510 SER A CA 1
ATOM 4000 C C . SER A 1 510 ? 2.820 40.778 19.111 1.00 40.22 510 SER A C 1
ATOM 4002 O O . SER A 1 510 ? 3.650 41.308 19.854 1.00 40.22 510 SER A O 1
ATOM 4004 N N . GLY A 1 511 ? 1.814 41.499 18.600 1.00 38.47 511 GLY A N 1
ATOM 4005 C CA . GLY A 1 511 ? 1.623 42.946 18.812 1.00 38.47 511 GLY A CA 1
ATOM 4006 C C . GLY A 1 511 ? 1.417 43.414 20.269 1.00 38.47 511 GLY A C 1
ATOM 4007 O O . GLY A 1 511 ? 1.156 44.594 20.500 1.00 38.47 511 GLY A O 1
ATOM 4008 N N . ARG A 1 512 ? 1.543 42.536 21.273 1.00 42.09 512 ARG A N 1
ATOM 4009 C CA . ARG A 1 512 ? 1.537 42.876 22.705 1.00 42.09 512 ARG A CA 1
ATOM 4010 C C . ARG A 1 512 ? 2.472 41.964 23.506 1.00 42.09 512 ARG A C 1
ATOM 4012 O O . ARG A 1 512 ? 2.017 41.021 24.137 1.00 42.09 512 ARG A O 1
ATOM 4019 N N . ASN A 1 513 ? 3.773 42.251 23.488 1.00 34.88 513 ASN A N 1
ATOM 4020 C CA . ASN A 1 513 ? 4.645 42.291 24.677 1.00 34.88 513 ASN A CA 1
ATOM 4021 C C . ASN A 1 513 ? 6.113 42.411 24.251 1.00 34.88 513 ASN A C 1
ATOM 4023 O O . ASN A 1 513 ? 6.805 41.433 23.977 1.00 34.88 513 ASN A O 1
ATOM 4027 N N . GLY A 1 514 ? 6.603 43.650 24.219 1.00 40.28 514 GLY A N 1
ATOM 4028 C CA . GLY A 1 514 ? 8.011 43.937 23.992 1.00 40.28 514 GLY A CA 1
ATOM 4029 C C . GLY A 1 514 ? 8.893 43.469 25.153 1.00 40.28 514 GLY A C 1
ATOM 4030 O O . GLY A 1 514 ? 8.510 43.567 26.317 1.00 40.28 514 GLY A O 1
ATOM 4031 N N . ARG A 1 515 ? 10.128 43.082 24.796 1.00 35.69 515 ARG A N 1
ATOM 4032 C CA . ARG A 1 515 ? 11.278 42.702 25.650 1.00 35.69 515 ARG A CA 1
ATOM 4033 C C . ARG A 1 515 ? 11.490 41.199 25.888 1.00 35.69 515 ARG A C 1
ATOM 4035 O O . ARG A 1 515 ? 11.768 40.798 27.010 1.00 35.69 515 ARG A O 1
ATOM 4042 N N . ARG A 1 516 ? 11.526 40.383 24.827 1.00 38.47 516 ARG A N 1
ATOM 4043 C CA . ARG A 1 516 ? 12.370 39.160 24.809 1.00 38.47 516 ARG A CA 1
ATOM 4044 C C . ARG A 1 516 ? 13.041 38.828 23.462 1.00 38.47 516 ARG A C 1
ATOM 4046 O O . ARG A 1 516 ? 14.016 38.084 23.467 1.00 38.47 516 ARG A O 1
ATOM 4053 N N . ASP A 1 517 ? 12.668 39.477 22.353 1.00 41.28 517 ASP A N 1
ATOM 4054 C CA . ASP A 1 517 ? 13.120 39.070 21.003 1.00 41.28 517 ASP A CA 1
ATOM 4055 C C . ASP A 1 517 ? 14.432 39.656 20.457 1.00 41.28 517 ASP A C 1
ATOM 4057 O O . ASP A 1 517 ? 14.927 39.200 19.428 1.00 41.28 517 ASP A O 1
ATOM 4061 N N . LYS A 1 518 ? 15.097 40.595 21.142 1.00 35.12 518 LYS A N 1
ATOM 4062 C CA . LYS A 1 518 ? 16.329 41.206 20.591 1.00 35.12 518 LYS A CA 1
ATOM 4063 C C . LYS A 1 518 ? 17.532 40.251 20.479 1.00 35.12 518 LYS A C 1
ATOM 4065 O O . LYS A 1 518 ? 18.473 40.563 19.758 1.00 35.12 518 LYS A O 1
ATOM 4070 N N . ARG A 1 519 ? 17.523 39.090 21.150 1.00 35.62 519 ARG A N 1
ATOM 4071 C CA . ARG A 1 519 ? 18.597 38.079 21.024 1.00 35.62 519 ARG A CA 1
ATOM 4072 C C . ARG A 1 519 ? 18.421 37.137 19.827 1.00 35.62 519 ARG A C 1
ATOM 4074 O O . ARG A 1 519 ? 19.415 36.587 19.366 1.00 35.62 519 ARG A O 1
ATOM 4081 N N . ARG A 1 520 ? 17.201 36.978 19.301 1.00 34.41 520 ARG A N 1
ATOM 4082 C CA . ARG A 1 520 ? 16.892 36.034 18.212 1.00 34.41 520 ARG A CA 1
ATOM 4083 C C . ARG A 1 520 ? 17.212 36.628 16.832 1.00 34.41 520 ARG A C 1
ATOM 4085 O O . ARG A 1 520 ? 17.722 35.930 15.964 1.00 34.41 520 ARG A O 1
ATOM 4092 N N . THR A 1 521 ? 17.045 37.942 16.668 1.00 35.97 521 THR A N 1
ATOM 4093 C CA . THR A 1 521 ? 17.348 38.665 15.416 1.00 35.97 521 THR A CA 1
ATOM 4094 C C . THR A 1 521 ? 18.854 38.800 15.138 1.00 35.97 521 THR A C 1
ATOM 4096 O O . THR A 1 521 ? 19.272 38.772 13.984 1.00 35.97 521 THR A O 1
ATOM 4099 N N . ILE A 1 522 ? 19.691 38.884 16.181 1.00 36.38 522 ILE A N 1
ATOM 4100 C CA . ILE A 1 522 ? 21.152 39.051 16.039 1.00 36.38 522 ILE A CA 1
ATOM 4101 C C . ILE A 1 522 ? 21.843 37.737 15.624 1.00 36.38 522 ILE A C 1
ATOM 4103 O O . ILE A 1 522 ? 22.878 37.770 14.959 1.00 36.38 522 ILE A O 1
ATOM 4107 N N . LEU A 1 523 ? 21.265 36.576 15.962 1.00 33.34 523 LEU A N 1
ATOM 4108 C CA . LEU A 1 523 ? 21.825 35.274 15.581 1.00 33.34 523 LEU A CA 1
ATOM 4109 C C . LEU A 1 523 ? 21.591 34.957 14.091 1.00 33.34 523 LEU A C 1
ATOM 4111 O O . LEU A 1 523 ? 22.496 34.462 13.426 1.00 33.34 523 LEU A O 1
ATOM 4115 N N . ASN A 1 524 ? 20.426 35.329 13.545 1.00 34.97 524 ASN A N 1
ATOM 4116 C CA . ASN A 1 524 ? 20.095 35.106 12.131 1.00 34.97 524 ASN A CA 1
ATOM 4117 C C . ASN A 1 524 ? 20.857 36.038 11.172 1.00 34.97 524 ASN A C 1
ATOM 4119 O O . ASN A 1 524 ? 21.198 35.626 10.068 1.00 34.97 524 ASN A O 1
ATOM 4123 N N . GLN A 1 525 ? 21.201 37.263 11.588 1.00 32.25 525 GLN A N 1
ATOM 4124 C CA . GLN A 1 525 ? 21.985 38.183 10.746 1.00 32.25 525 GLN A CA 1
ATOM 4125 C C . GLN A 1 525 ? 23.447 37.746 10.554 1.00 32.25 525 GLN A C 1
ATOM 4127 O O . GLN A 1 525 ? 24.052 38.092 9.543 1.00 32.25 525 GLN A O 1
ATOM 4132 N N . ARG A 1 526 ? 24.015 36.950 11.471 1.00 33.69 526 ARG A N 1
ATOM 4133 C CA . ARG A 1 526 ? 25.368 36.384 11.306 1.00 33.69 526 ARG A CA 1
ATOM 4134 C C . ARG A 1 526 ? 25.414 35.177 10.364 1.00 33.69 526 ARG A C 1
ATOM 4136 O O . ARG A 1 526 ? 26.462 34.933 9.779 1.00 33.69 526 ARG A O 1
ATOM 4143 N N . ALA A 1 527 ? 24.299 34.468 10.172 1.00 35.16 527 ALA A N 1
ATOM 4144 C CA . ALA A 1 527 ? 24.215 33.336 9.245 1.00 35.16 527 ALA A CA 1
ATOM 4145 C C . ALA A 1 527 ? 24.164 33.767 7.763 1.00 35.16 527 ALA A C 1
ATOM 4147 O O . ALA A 1 527 ? 24.557 32.998 6.896 1.00 35.16 527 ALA A O 1
ATOM 4148 N N . MET A 1 528 ? 23.761 35.009 7.464 1.00 33.00 528 MET A N 1
ATOM 4149 C CA . MET A 1 528 ? 23.683 35.531 6.086 1.00 33.00 528 MET A CA 1
ATOM 4150 C C . MET A 1 528 ? 25.008 36.097 5.537 1.00 33.00 528 MET A C 1
ATOM 4152 O O . MET A 1 528 ? 25.060 36.550 4.398 1.00 33.00 528 MET A O 1
ATOM 4156 N N . GLY A 1 529 ? 26.090 36.091 6.324 1.00 28.25 529 GLY A N 1
ATOM 4157 C CA . GLY A 1 529 ? 27.339 36.793 5.999 1.00 28.25 529 GLY A CA 1
ATOM 4158 C C . GLY A 1 529 ? 28.471 35.970 5.372 1.00 28.25 529 GLY A C 1
ATOM 4159 O O . GLY A 1 529 ? 29.552 36.521 5.203 1.00 28.25 529 GLY A O 1
ATOM 4160 N N . SER A 1 530 ? 28.289 34.685 5.042 1.00 32.66 530 SER A N 1
ATOM 4161 C CA . SER A 1 530 ? 29.407 33.817 4.611 1.00 32.66 530 SER A CA 1
ATOM 4162 C C . SER A 1 530 ? 29.136 33.011 3.334 1.00 32.66 530 SER A C 1
ATOM 4164 O O . SER A 1 530 ? 29.537 31.856 3.226 1.00 32.66 530 SER A O 1
ATOM 4166 N N . ALA A 1 531 ? 28.491 33.625 2.340 1.00 30.97 531 ALA A N 1
ATOM 4167 C CA . ALA A 1 531 ? 28.266 33.027 1.017 1.00 30.97 531 ALA A CA 1
ATOM 4168 C C . ALA A 1 531 ? 29.357 33.378 -0.024 1.00 30.97 531 ALA A C 1
ATOM 4170 O O . ALA A 1 531 ? 29.148 33.231 -1.225 1.00 30.97 531 ALA A O 1
ATOM 4171 N N . ARG A 1 532 ? 30.537 33.848 0.402 1.00 31.44 532 ARG A N 1
ATOM 4172 C CA . ARG A 1 532 ? 31.676 34.099 -0.496 1.00 31.44 532 ARG A CA 1
ATOM 4173 C C . ARG A 1 532 ? 32.963 33.544 0.098 1.00 31.44 532 ARG A C 1
ATOM 4175 O O . ARG A 1 532 ? 33.576 34.176 0.948 1.00 31.44 532 ARG A O 1
ATOM 4182 N N . GLY A 1 533 ? 33.366 32.382 -0.412 1.00 33.03 533 GLY A N 1
ATOM 4183 C CA . GLY A 1 533 ? 34.728 31.868 -0.292 1.00 33.03 533 GLY A CA 1
ATOM 4184 C C . GLY A 1 533 ? 34.889 30.694 0.662 1.00 33.03 533 GLY A C 1
ATOM 4185 O O . GLY A 1 533 ? 35.444 30.880 1.733 1.00 33.03 533 GLY A O 1
ATOM 4186 N N . ILE A 1 534 ? 34.483 29.490 0.243 1.00 29.59 534 ILE A N 1
ATOM 4187 C CA . ILE A 1 534 ? 35.095 28.234 0.709 1.00 29.59 534 ILE A CA 1
ATOM 4188 C C . ILE A 1 534 ? 35.109 27.244 -0.470 1.00 29.59 534 ILE A C 1
ATOM 4190 O O . ILE A 1 534 ? 34.229 26.402 -0.612 1.00 29.59 534 ILE A O 1
ATOM 4194 N N . ILE A 1 535 ? 36.114 27.375 -1.338 1.00 30.03 535 ILE A N 1
ATOM 4195 C CA . ILE A 1 535 ? 36.632 26.279 -2.168 1.00 30.03 535 ILE A CA 1
ATOM 4196 C C . ILE A 1 535 ? 38.028 26.011 -1.614 1.00 30.03 535 ILE A C 1
ATOM 4198 O O . ILE A 1 535 ? 38.980 26.640 -2.053 1.00 30.03 535 ILE A O 1
ATOM 4202 N N . SER A 1 536 ? 38.113 25.179 -0.573 1.00 31.02 536 SER A N 1
ATOM 4203 C CA . SER A 1 536 ? 39.332 24.494 -0.103 1.00 31.02 536 SER A CA 1
ATOM 4204 C C . SER A 1 536 ? 39.084 23.936 1.301 1.00 31.02 536 SER A C 1
ATOM 4206 O O . SER A 1 536 ? 39.353 24.616 2.289 1.00 31.02 536 SER A O 1
ATOM 4208 N N . ALA A 1 537 ? 38.537 22.725 1.407 1.00 26.45 537 ALA A N 1
ATOM 4209 C CA . ALA A 1 537 ? 38.637 21.909 2.621 1.00 26.45 537 ALA A CA 1
ATOM 4210 C C . ALA A 1 537 ? 38.174 20.477 2.317 1.00 26.45 537 ALA A C 1
ATOM 4212 O O . ALA A 1 537 ? 37.036 20.098 2.592 1.00 26.45 537 ALA A O 1
ATOM 4213 N N . GLU A 1 538 ? 39.063 19.689 1.717 1.00 32.34 538 GLU A N 1
ATOM 4214 C CA . GLU A 1 538 ? 39.056 18.243 1.927 1.00 32.34 538 GLU A CA 1
ATOM 4215 C C . GLU A 1 538 ? 39.603 17.942 3.334 1.00 32.34 538 GLU A C 1
ATOM 4217 O O . GLU A 1 538 ? 40.511 18.624 3.807 1.00 32.34 538 GLU A O 1
ATOM 4222 N N . ALA A 1 539 ? 39.056 16.888 3.947 1.00 30.14 539 ALA A N 1
ATOM 4223 C CA . ALA A 1 539 ? 39.496 16.219 5.176 1.00 30.14 539 ALA A CA 1
ATOM 4224 C C . ALA A 1 539 ? 39.260 16.936 6.526 1.00 30.14 539 ALA A C 1
ATOM 4226 O O . ALA A 1 539 ? 40.027 17.797 6.942 1.00 30.14 539 ALA A O 1
ATOM 4227 N N . ALA A 1 540 ? 38.242 16.468 7.263 1.00 25.44 540 ALA A N 1
ATOM 4228 C CA . ALA A 1 540 ? 38.352 16.049 8.670 1.00 25.44 540 ALA A CA 1
ATOM 4229 C C . ALA A 1 540 ? 36.983 15.554 9.175 1.00 25.44 540 ALA A C 1
ATOM 4231 O O . ALA A 1 540 ? 36.068 16.336 9.430 1.00 25.44 540 ALA A O 1
ATOM 4232 N N . GLU A 1 541 ? 36.852 14.237 9.312 1.00 32.53 541 GLU A N 1
ATOM 4233 C CA . GLU A 1 541 ? 35.771 13.591 10.054 1.00 32.53 541 GLU A CA 1
ATOM 4234 C C . GLU A 1 541 ? 35.962 13.804 11.559 1.00 32.53 541 GLU A C 1
ATOM 4236 O O . GLU A 1 541 ? 37.068 13.673 12.077 1.00 32.53 541 GLU A O 1
ATOM 4241 N N . THR A 1 542 ? 34.877 14.096 12.272 1.00 26.06 542 THR A N 1
ATOM 4242 C CA . THR A 1 542 ? 34.634 13.612 13.641 1.00 26.06 542 THR A CA 1
ATOM 4243 C C . THR A 1 542 ? 33.138 13.726 13.925 1.00 26.06 542 THR A C 1
ATOM 4245 O O . THR A 1 542 ? 32.546 14.804 13.846 1.00 26.06 542 THR A O 1
ATOM 4248 N N . GLU A 1 543 ? 32.516 12.584 14.206 1.00 38.75 543 GLU A N 1
ATOM 4249 C CA . GLU A 1 543 ? 31.139 12.475 14.674 1.00 38.75 543 GLU A CA 1
ATOM 4250 C C . GLU A 1 543 ? 31.018 13.077 16.078 1.00 38.75 543 GLU A C 1
ATOM 4252 O O . GLU A 1 543 ? 31.736 12.683 16.997 1.00 38.75 543 GLU A O 1
ATOM 4257 N N . ASN A 1 544 ? 30.087 14.012 16.263 1.00 27.38 544 ASN A N 1
ATOM 4258 C CA . ASN A 1 544 ? 29.460 14.199 17.564 1.00 27.38 544 ASN A CA 1
ATOM 4259 C C . ASN A 1 544 ? 28.042 14.750 17.373 1.00 27.38 544 ASN A C 1
ATOM 4261 O O . ASN A 1 544 ? 27.845 15.889 16.940 1.00 27.38 544 ASN A O 1
ATOM 4265 N N . GLU A 1 545 ? 27.057 13.898 17.646 1.00 41.41 545 GLU A N 1
ATOM 4266 C CA . GLU A 1 545 ? 25.644 14.251 17.679 1.00 41.41 545 GLU A CA 1
ATOM 4267 C C . GLU A 1 545 ? 25.324 15.049 18.945 1.00 41.41 545 GLU A C 1
ATOM 4269 O O . GLU A 1 545 ? 25.690 14.673 20.057 1.00 41.41 545 GLU A O 1
ATOM 4274 N N . GLY A 1 546 ? 24.590 16.149 18.786 1.00 28.47 546 GLY A N 1
ATOM 4275 C CA . GLY A 1 546 ? 24.054 16.888 19.919 1.00 28.47 546 GLY A CA 1
ATOM 4276 C C . GLY A 1 546 ? 23.423 18.216 19.525 1.00 28.47 546 GLY A C 1
ATOM 4277 O O . GLY A 1 546 ? 24.124 19.166 19.202 1.00 28.47 546 GLY A O 1
ATOM 4278 N N . PHE A 1 547 ? 22.097 18.279 19.669 1.00 30.25 547 PHE A N 1
ATOM 4279 C CA . PHE A 1 547 ? 21.259 19.481 19.770 1.00 30.25 547 PHE A CA 1
ATOM 4280 C C . PHE A 1 547 ? 20.954 20.301 18.497 1.00 30.25 547 PHE A C 1
ATOM 4282 O O . PHE A 1 547 ? 21.797 20.988 17.933 1.00 30.25 547 PHE A O 1
ATOM 4289 N N . LEU A 1 548 ? 19.652 20.315 18.163 1.00 34.91 548 LEU A N 1
ATOM 4290 C CA . LEU A 1 548 ? 18.932 21.306 17.345 1.00 34.91 548 LEU A CA 1
ATOM 4291 C C . LEU A 1 548 ? 19.561 21.589 15.969 1.00 34.91 548 LEU A C 1
ATOM 4293 O O . LEU A 1 548 ? 20.048 22.688 15.698 1.00 34.91 548 LEU A O 1
ATOM 4297 N N . SER A 1 549 ? 19.515 20.608 15.065 1.00 37.69 549 SER A N 1
ATOM 4298 C CA . SER A 1 549 ? 19.897 20.821 13.670 1.00 37.69 549 SER A CA 1
ATOM 4299 C C . SER A 1 549 ? 18.877 21.725 12.971 1.00 37.69 549 SER A C 1
ATOM 4301 O O . SER A 1 549 ? 17.714 21.380 12.787 1.00 37.69 549 SER A O 1
ATOM 4303 N N . ASN A 1 550 ? 19.329 22.912 12.568 1.00 47.00 550 ASN A N 1
ATOM 4304 C CA . ASN A 1 550 ? 18.602 23.780 11.650 1.00 47.00 550 ASN A CA 1
ATOM 4305 C C . ASN A 1 550 ? 18.276 22.983 10.360 1.00 47.00 550 ASN A C 1
ATOM 4307 O O . ASN A 1 550 ? 19.222 22.544 9.693 1.00 47.00 550 ASN A O 1
ATOM 4311 N N . PRO A 1 551 ? 16.993 22.793 9.987 1.00 45.53 551 PRO A N 1
ATOM 4312 C CA . PRO A 1 551 ? 16.595 22.018 8.805 1.00 45.53 551 PRO A CA 1
ATOM 4313 C C . PRO A 1 551 ? 17.265 22.504 7.512 1.00 45.53 551 PRO A C 1
ATOM 4315 O O . PRO A 1 551 ? 17.614 21.703 6.644 1.00 45.53 551 PRO A O 1
ATOM 4318 N N . VAL A 1 552 ? 17.531 23.811 7.415 1.00 48.75 552 VAL A N 1
ATOM 4319 C CA . VAL A 1 552 ? 18.218 24.429 6.272 1.00 48.75 552 VAL A CA 1
ATOM 4320 C C . VAL A 1 552 ? 19.669 23.945 6.178 1.00 48.75 552 VAL A C 1
ATOM 4322 O O . VAL A 1 552 ? 20.097 23.479 5.127 1.00 48.75 552 VAL A O 1
ATOM 4325 N N . ALA A 1 553 ? 20.401 23.928 7.297 1.00 53.94 553 ALA A N 1
ATOM 4326 C CA . ALA A 1 553 ? 21.801 23.495 7.338 1.00 53.94 553 ALA A CA 1
ATOM 4327 C C . ALA A 1 553 ? 21.967 21.984 7.081 1.00 53.94 553 ALA A C 1
ATOM 4329 O O . ALA A 1 553 ? 22.951 21.551 6.477 1.00 53.94 553 ALA A O 1
ATOM 4330 N N . PHE A 1 554 ? 21.006 21.161 7.519 1.00 52.06 554 PHE A N 1
ATOM 4331 C CA . PHE A 1 554 ? 20.978 19.733 7.179 1.00 52.06 554 PHE A CA 1
ATOM 4332 C C . PHE A 1 554 ? 20.801 19.526 5.668 1.00 52.06 554 PHE A C 1
ATOM 4334 O O . PHE A 1 554 ? 21.480 18.691 5.062 1.00 52.06 554 PHE A O 1
ATOM 4341 N N . THR A 1 555 ? 19.934 20.324 5.045 1.00 57.41 555 THR A N 1
ATOM 4342 C CA . THR A 1 555 ? 19.612 20.167 3.626 1.00 57.41 555 THR A CA 1
ATOM 4343 C C . THR A 1 555 ? 20.685 20.762 2.702 1.00 57.41 555 THR A C 1
ATOM 4345 O O . THR A 1 555 ? 21.001 20.152 1.683 1.00 57.41 555 THR A O 1
ATOM 4348 N N . GLU A 1 556 ? 21.358 21.849 3.097 1.00 65.31 556 GLU A N 1
ATOM 4349 C CA . GLU A 1 556 ? 22.560 22.369 2.417 1.00 65.31 556 GLU A CA 1
ATOM 4350 C C . GLU A 1 556 ? 23.704 21.343 2.386 1.00 65.31 556 GLU A C 1
ATOM 4352 O O . GLU A 1 556 ? 24.323 21.118 1.344 1.00 65.31 556 GLU A O 1
ATOM 4357 N N . ARG A 1 557 ? 23.957 20.643 3.502 1.00 71.69 557 ARG A N 1
ATOM 4358 C CA . ARG A 1 557 ? 24.956 19.558 3.547 1.00 71.69 557 ARG A CA 1
ATOM 4359 C C . ARG A 1 557 ? 24.598 18.414 2.601 1.00 71.69 557 ARG A C 1
ATOM 4361 O O . ARG A 1 557 ? 25.481 17.853 1.952 1.00 71.69 557 ARG A O 1
ATOM 4368 N N . LYS A 1 558 ? 23.311 18.063 2.507 1.00 67.25 558 LYS A N 1
ATOM 4369 C CA . LYS A 1 558 ? 22.820 17.046 1.566 1.00 67.25 558 LYS A CA 1
ATOM 4370 C C . LYS A 1 558 ? 23.030 17.491 0.113 1.00 67.25 558 LYS A C 1
ATOM 4372 O O . LYS A 1 558 ? 23.511 16.692 -0.685 1.00 67.25 558 LYS A O 1
ATOM 4377 N N . LEU A 1 559 ? 22.759 18.758 -0.205 1.00 70.25 559 LEU A N 1
ATOM 4378 C CA . LEU A 1 559 ? 22.990 19.346 -1.529 1.00 70.25 559 LEU A CA 1
ATOM 4379 C C . LEU A 1 559 ? 24.472 19.286 -1.932 1.00 70.25 559 LEU A C 1
ATOM 4381 O O . LEU A 1 559 ? 24.789 18.791 -3.012 1.00 70.25 559 LEU A O 1
ATOM 4385 N N . LEU A 1 560 ? 25.384 19.704 -1.048 1.00 76.81 560 LEU A N 1
ATOM 4386 C CA . LEU A 1 560 ? 26.830 19.662 -1.305 1.00 76.81 560 LEU A CA 1
ATOM 4387 C C . LEU A 1 560 ? 27.344 18.237 -1.556 1.00 76.81 560 LEU A C 1
ATOM 4389 O O . LEU A 1 560 ? 28.131 18.025 -2.477 1.00 76.81 560 LEU A O 1
ATOM 4393 N N . ARG A 1 561 ? 26.861 17.241 -0.798 1.00 79.00 561 ARG A N 1
ATOM 4394 C CA . ARG A 1 561 ? 27.215 15.826 -1.022 1.00 79.00 561 ARG A CA 1
ATOM 4395 C C . ARG A 1 561 ? 26.787 15.333 -2.401 1.00 79.00 561 ARG A C 1
ATOM 4397 O O . ARG A 1 561 ? 27.543 14.619 -3.055 1.00 79.00 561 ARG A O 1
ATOM 4404 N N . VAL A 1 562 ? 25.585 15.695 -2.847 1.00 73.56 562 VAL A N 1
ATOM 4405 C CA . VAL A 1 562 ? 25.083 15.261 -4.157 1.00 73.56 562 VAL A CA 1
ATOM 4406 C C . VAL A 1 562 ? 25.817 15.980 -5.296 1.00 73.56 562 VAL A C 1
ATOM 4408 O O . VAL A 1 562 ? 26.163 15.332 -6.281 1.00 73.56 562 VAL A O 1
ATOM 4411 N N . LEU A 1 563 ? 26.147 17.269 -5.145 1.00 79.75 563 LEU A N 1
ATOM 4412 C CA . LEU A 1 563 ? 26.992 17.999 -6.102 1.00 79.75 563 LEU A CA 1
ATOM 4413 C C . LEU A 1 563 ? 28.397 17.386 -6.215 1.00 79.75 563 LEU A C 1
ATOM 4415 O O . LEU A 1 563 ? 28.884 17.185 -7.327 1.00 79.75 563 LEU A O 1
ATOM 4419 N N . ALA A 1 564 ? 29.015 17.017 -5.089 1.00 83.75 564 ALA A N 1
ATOM 4420 C CA . ALA A 1 564 ? 30.303 16.325 -5.078 1.00 83.75 564 ALA A CA 1
ATOM 4421 C C . ALA A 1 564 ? 30.220 14.960 -5.783 1.00 83.75 564 ALA A C 1
ATOM 4423 O O . ALA A 1 564 ? 31.015 14.681 -6.677 1.00 83.75 564 ALA A O 1
ATOM 4424 N N . LYS A 1 565 ? 29.204 14.146 -5.459 1.00 85.25 565 LYS A N 1
ATOM 4425 C CA . LYS A 1 565 ? 28.972 12.848 -6.114 1.00 85.25 565 LYS A CA 1
ATOM 4426 C C . LYS A 1 565 ? 28.800 12.995 -7.627 1.00 85.25 565 LYS A C 1
ATOM 4428 O O . LYS A 1 565 ? 29.335 12.199 -8.391 1.00 85.25 565 LYS A O 1
ATOM 4433 N N . ARG A 1 566 ? 28.077 14.025 -8.061 1.00 85.81 566 ARG A N 1
ATOM 4434 C CA . ARG A 1 566 ? 27.840 14.311 -9.476 1.00 85.81 566 ARG A CA 1
ATOM 4435 C C . ARG A 1 566 ? 29.120 14.707 -10.209 1.00 85.81 566 ARG A C 1
ATOM 4437 O O . ARG A 1 566 ? 29.356 14.207 -11.304 1.00 85.81 566 ARG A O 1
ATOM 4444 N N . ARG A 1 567 ? 29.966 15.540 -9.593 1.00 90.06 567 ARG A N 1
ATOM 4445 C CA . ARG A 1 567 ? 31.309 15.848 -10.110 1.00 90.06 567 ARG A CA 1
ATOM 4446 C C . ARG A 1 567 ? 32.131 14.569 -10.289 1.00 90.06 567 ARG A C 1
ATOM 4448 O O . ARG A 1 567 ? 32.699 14.357 -11.355 1.00 90.06 567 ARG A O 1
ATOM 4455 N N . THR A 1 568 ? 32.175 13.707 -9.273 1.00 91.75 568 THR A N 1
ATOM 4456 C CA . THR A 1 568 ? 32.913 12.435 -9.337 1.00 91.75 568 THR A CA 1
ATOM 4457 C C . THR A 1 568 ? 32.399 11.525 -10.456 1.00 91.75 568 THR A C 1
ATOM 4459 O O . THR A 1 568 ? 33.204 10.979 -11.211 1.00 91.75 568 THR A O 1
ATOM 4462 N N . GLU A 1 569 ? 31.078 11.392 -10.607 1.00 92.56 569 GLU A N 1
ATOM 4463 C CA . GLU A 1 569 ? 30.474 10.590 -11.681 1.00 92.56 569 GLU A CA 1
ATOM 4464 C C . GLU A 1 569 ? 30.818 11.166 -13.064 1.00 92.56 569 GLU A C 1
ATOM 4466 O O . GLU A 1 569 ? 31.262 10.423 -13.935 1.00 92.56 569 GLU A O 1
ATOM 4471 N N . ALA A 1 570 ? 30.713 12.488 -13.258 1.00 94.44 570 ALA A N 1
ATOM 4472 C CA . ALA A 1 570 ? 31.062 13.129 -14.528 1.00 94.44 570 ALA A CA 1
ATOM 4473 C C . ALA A 1 570 ? 32.519 12.883 -14.930 1.00 94.44 570 ALA A C 1
ATOM 4475 O O . ALA A 1 570 ? 32.789 12.516 -16.072 1.00 94.44 570 ALA A O 1
ATOM 4476 N N . LEU A 1 571 ? 33.458 13.045 -13.993 1.00 95.56 571 LEU A N 1
ATOM 4477 C CA . LEU A 1 571 ? 34.878 12.791 -14.250 1.00 95.56 571 LEU A CA 1
ATOM 4478 C C . LEU A 1 571 ? 35.141 11.315 -14.567 1.00 95.56 571 LEU A C 1
ATOM 4480 O O . LEU A 1 571 ? 35.963 11.006 -15.427 1.00 95.56 571 LEU A O 1
ATOM 4484 N N . THR A 1 572 ? 34.419 10.403 -13.916 1.00 95.69 572 THR A N 1
ATOM 4485 C CA . THR A 1 572 ? 34.511 8.963 -14.193 1.00 95.69 572 THR A CA 1
ATOM 4486 C C . THR A 1 572 ? 34.031 8.642 -15.607 1.00 95.69 572 THR A C 1
ATOM 4488 O O . THR A 1 572 ? 34.722 7.932 -16.336 1.00 95.69 572 THR A O 1
ATOM 4491 N N . ILE A 1 573 ? 32.883 9.194 -16.019 1.00 96.44 573 ILE A N 1
ATOM 4492 C CA . ILE A 1 573 ? 32.334 9.011 -17.369 1.00 96.44 573 ILE A CA 1
ATOM 4493 C C . ILE A 1 573 ? 33.287 9.590 -18.415 1.00 96.44 573 ILE A C 1
ATOM 4495 O O . ILE A 1 573 ? 33.635 8.904 -19.374 1.00 96.44 573 ILE A O 1
ATOM 4499 N N . TYR A 1 574 ? 33.748 10.824 -18.204 1.00 97.12 574 TYR A N 1
ATOM 4500 C CA . TYR A 1 574 ? 34.668 11.503 -19.109 1.00 97.12 574 TYR A CA 1
ATOM 4501 C C . TYR A 1 574 ? 35.951 10.689 -19.325 1.00 97.12 574 TYR A C 1
ATOM 4503 O O . TYR A 1 574 ? 36.270 10.336 -20.458 1.00 97.12 574 TYR A O 1
ATOM 4511 N N . ASN A 1 575 ? 36.629 10.293 -18.243 1.00 96.12 575 ASN A N 1
ATOM 4512 C CA . ASN A 1 575 ? 37.892 9.558 -18.326 1.00 96.12 575 ASN A CA 1
ATOM 4513 C C . ASN A 1 575 ? 37.745 8.163 -18.952 1.00 96.12 575 ASN A C 1
ATOM 4515 O O . ASN A 1 575 ? 38.649 7.687 -19.637 1.00 96.12 575 ASN A O 1
ATOM 4519 N N . ARG A 1 576 ? 36.618 7.489 -18.707 1.00 96.75 576 ARG A N 1
ATOM 4520 C CA . ARG A 1 576 ? 36.400 6.113 -19.165 1.00 96.75 576 ARG A CA 1
ATOM 4521 C C . ARG A 1 576 ? 35.877 6.017 -20.598 1.00 96.75 576 ARG A C 1
ATOM 4523 O O . ARG A 1 576 ? 36.205 5.047 -21.266 1.00 96.75 576 ARG A O 1
ATOM 4530 N N . PHE A 1 577 ? 35.062 6.967 -21.050 1.00 97.50 577 PHE A N 1
ATOM 4531 C CA . PHE A 1 577 ? 34.340 6.836 -22.323 1.00 97.50 577 PHE A CA 1
ATOM 4532 C C . PHE A 1 577 ? 34.633 7.952 -23.331 1.00 97.50 577 PHE A C 1
ATOM 4534 O O . PHE A 1 577 ? 34.454 7.736 -24.523 1.00 97.50 577 PHE A O 1
ATOM 4541 N N . ILE A 1 578 ? 35.063 9.138 -22.887 1.00 96.69 578 ILE A N 1
ATOM 4542 C CA . ILE A 1 578 ? 35.231 10.312 -23.766 1.00 96.69 578 ILE A CA 1
ATOM 4543 C C . ILE A 1 578 ? 36.704 10.586 -24.078 1.00 96.69 578 ILE A C 1
ATOM 4545 O O . ILE A 1 578 ? 37.020 11.028 -25.181 1.00 96.69 578 ILE A O 1
ATOM 4549 N N . THR A 1 579 ? 37.601 10.348 -23.117 1.00 94.69 579 THR A N 1
ATOM 4550 C CA . THR A 1 579 ? 39.040 10.575 -23.283 1.00 94.69 579 THR A CA 1
ATOM 4551 C C . THR A 1 579 ? 39.621 9.694 -24.387 1.00 94.69 579 THR A C 1
ATOM 4553 O O . THR A 1 579 ? 39.456 8.475 -24.371 1.00 94.69 579 THR A O 1
ATOM 4556 N N . GLU A 1 580 ? 40.347 10.328 -25.307 1.00 91.81 580 GLU A N 1
ATOM 4557 C CA . GLU A 1 580 ? 41.044 9.672 -26.414 1.00 91.81 580 GLU A CA 1
ATOM 4558 C C . GLU A 1 580 ? 42.024 8.604 -25.904 1.00 91.81 580 GLU A C 1
ATOM 4560 O O . GLU A 1 580 ? 42.828 8.856 -25.000 1.00 91.81 580 GLU A O 1
ATOM 4565 N N . GLY A 1 581 ? 41.949 7.402 -26.479 1.00 88.50 581 GLY A N 1
ATOM 4566 C CA . GLY A 1 581 ? 42.793 6.265 -26.106 1.00 88.50 581 GLY A CA 1
ATOM 4567 C C . GLY A 1 581 ? 42.346 5.533 -24.838 1.00 88.50 581 GLY A C 1
ATOM 4568 O O . GLY A 1 581 ? 43.086 4.690 -24.326 1.00 88.50 581 GLY A O 1
ATOM 4569 N N . SER A 1 582 ? 41.156 5.837 -24.316 1.00 91.88 582 SER A N 1
ATOM 4570 C CA . SER A 1 582 ? 40.565 5.090 -23.206 1.00 91.88 582 SER A CA 1
ATOM 4571 C C . SER A 1 582 ? 40.114 3.692 -23.645 1.00 91.88 582 SER A C 1
ATOM 4573 O O . SER A 1 582 ? 39.636 3.504 -24.760 1.00 91.88 582 SER A O 1
ATOM 4575 N N . GLU A 1 583 ? 40.211 2.698 -22.752 1.00 87.31 583 GLU A N 1
ATOM 4576 C CA . GLU A 1 583 ? 39.843 1.295 -23.037 1.00 87.31 583 GLU A CA 1
ATOM 4577 C C . GLU A 1 583 ? 38.385 1.144 -23.505 1.00 87.31 583 GLU A C 1
ATOM 4579 O O . GLU A 1 583 ? 38.050 0.221 -24.243 1.00 87.31 583 GLU A O 1
ATOM 4584 N N . LYS A 1 584 ? 37.510 2.048 -23.056 1.00 93.69 584 LYS A N 1
ATOM 4585 C CA . LYS A 1 584 ? 36.073 2.042 -23.342 1.00 93.69 584 LYS A CA 1
ATOM 4586 C C . LYS A 1 584 ? 35.644 3.298 -24.102 1.00 93.69 584 LYS A C 1
ATOM 4588 O O . LYS A 1 584 ? 34.506 3.732 -23.954 1.00 93.69 584 LYS A O 1
ATOM 4593 N N . GLU A 1 585 ? 36.547 3.903 -24.872 1.00 95.12 585 GLU A N 1
ATOM 4594 C CA . GLU A 1 585 ? 36.234 5.084 -25.676 1.00 95.12 585 GLU A CA 1
ATOM 4595 C C . GLU A 1 585 ? 35.044 4.819 -26.613 1.00 95.12 585 GLU A C 1
ATOM 4597 O O . GLU A 1 585 ? 35.033 3.844 -27.362 1.00 95.12 585 GLU A O 1
ATOM 4602 N N . VAL A 1 586 ? 34.035 5.694 -26.571 1.00 94.56 586 VAL A N 1
ATOM 4603 C CA . VAL A 1 586 ? 32.840 5.561 -27.411 1.00 94.56 586 VAL A CA 1
ATOM 4604 C C . VAL A 1 586 ? 32.978 6.301 -28.740 1.00 94.56 586 VAL A C 1
ATOM 4606 O O . VAL A 1 586 ? 33.610 7.358 -28.842 1.00 94.56 586 VAL A O 1
ATOM 4609 N N . ASN A 1 587 ? 32.335 5.762 -29.776 1.00 93.44 587 ASN A N 1
ATOM 4610 C CA . ASN A 1 587 ? 32.358 6.335 -31.118 1.00 93.44 587 ASN A CA 1
ATOM 4611 C C . ASN A 1 587 ? 31.312 7.456 -31.275 1.00 93.44 587 ASN A C 1
ATOM 4613 O O . ASN A 1 587 ? 30.172 7.207 -31.666 1.00 93.44 587 ASN A O 1
ATOM 4617 N N . ILE A 1 588 ? 31.716 8.687 -30.958 1.00 95.06 588 ILE A N 1
ATOM 4618 C CA . ILE A 1 588 ? 30.931 9.923 -31.111 1.00 95.06 588 ILE A CA 1
ATOM 4619 C C . ILE A 1 588 ? 31.738 10.988 -31.861 1.00 95.06 588 ILE A C 1
ATOM 4621 O O . ILE A 1 588 ? 32.967 10.918 -31.919 1.00 95.06 588 ILE A O 1
ATOM 4625 N N . ARG A 1 589 ? 31.054 12.000 -32.405 1.00 96.06 589 ARG A N 1
ATOM 4626 C CA . ARG A 1 589 ? 31.676 13.100 -33.161 1.00 96.06 589 ARG A CA 1
ATOM 4627 C C . ARG A 1 589 ? 32.675 13.891 -32.310 1.00 96.06 589 ARG A C 1
ATOM 4629 O O . ARG A 1 589 ? 32.403 14.210 -31.151 1.00 96.06 589 ARG A O 1
ATOM 4636 N N . ASP A 1 590 ? 33.775 14.325 -32.926 1.00 94.94 590 ASP A N 1
ATOM 4637 C CA . ASP A 1 590 ? 34.823 15.112 -32.255 1.00 94.94 590 ASP A CA 1
ATOM 4638 C C . ASP A 1 590 ? 34.301 16.427 -31.666 1.00 94.94 590 ASP A C 1
ATOM 4640 O O . ASP A 1 590 ? 34.713 16.825 -30.580 1.00 94.94 590 ASP A O 1
ATOM 4644 N N . ALA A 1 591 ? 33.336 17.072 -32.331 1.00 95.44 591 ALA A N 1
ATOM 4645 C CA . ALA A 1 591 ? 32.679 18.271 -31.811 1.00 95.44 591 ALA A CA 1
ATOM 4646 C C . ALA A 1 591 ? 31.987 18.008 -30.459 1.00 95.44 591 ALA A C 1
ATOM 4648 O O . ALA A 1 591 ? 32.091 18.817 -29.538 1.00 95.44 591 ALA A O 1
ATOM 4649 N N . THR A 1 592 ? 31.336 16.851 -30.319 1.00 96.12 592 THR A N 1
ATOM 4650 C CA . THR A 1 592 ? 30.662 16.426 -29.086 1.00 96.12 592 THR A CA 1
ATOM 4651 C C . THR A 1 592 ? 31.683 16.104 -27.993 1.00 96.12 592 THR A C 1
ATOM 4653 O O . THR A 1 592 ? 31.523 16.551 -26.856 1.00 96.12 592 THR A O 1
ATOM 4656 N N . LYS A 1 593 ? 32.784 15.408 -28.331 1.00 96.00 593 LYS A N 1
ATOM 4657 C CA . LYS A 1 593 ? 33.903 15.168 -27.396 1.00 96.00 593 LYS A CA 1
ATOM 4658 C C . LYS A 1 593 ? 34.505 16.481 -26.894 1.00 96.00 593 LYS A C 1
ATOM 4660 O O . LYS A 1 593 ? 34.717 16.638 -25.691 1.00 96.00 593 LYS A O 1
ATOM 4665 N N . GLN A 1 594 ? 34.739 17.431 -27.799 1.00 95.50 594 GLN A N 1
ATOM 4666 C CA . GLN A 1 594 ? 35.326 18.727 -27.474 1.00 95.50 594 GLN A CA 1
ATOM 4667 C C . GLN A 1 594 ? 34.401 19.562 -26.579 1.00 95.50 594 GLN A C 1
ATOM 4669 O O . GLN A 1 594 ? 34.860 20.084 -25.567 1.00 95.50 594 GLN A O 1
ATOM 4674 N N . ALA A 1 595 ? 33.095 19.605 -26.861 1.00 95.81 595 ALA A N 1
ATOM 4675 C CA . ALA A 1 595 ? 32.126 20.316 -26.025 1.00 95.81 595 ALA A CA 1
ATOM 4676 C C . ALA A 1 595 ? 32.073 19.773 -24.582 1.00 95.81 595 ALA A C 1
ATOM 4678 O O . ALA A 1 595 ? 32.024 20.546 -23.621 1.00 95.81 595 ALA A O 1
ATOM 4679 N N . ILE A 1 596 ? 32.123 18.446 -24.411 1.00 96.75 596 ILE A N 1
ATOM 4680 C CA . ILE A 1 596 ? 32.198 17.815 -23.084 1.00 96.75 596 ILE A CA 1
ATOM 4681 C C . ILE A 1 596 ? 33.522 18.175 -22.403 1.00 96.75 596 ILE A C 1
ATOM 4683 O O . ILE A 1 596 ? 33.524 18.572 -21.236 1.00 96.75 596 ILE A O 1
ATOM 4687 N N . LYS A 1 597 ? 34.644 18.063 -23.124 1.00 96.31 597 LYS A N 1
ATOM 4688 C CA . LYS A 1 597 ? 35.986 18.389 -22.624 1.00 96.31 597 LYS A CA 1
ATOM 4689 C C . LYS A 1 597 ? 36.082 19.832 -22.136 1.00 96.31 597 LYS A C 1
ATOM 4691 O O . LYS A 1 597 ? 36.618 20.054 -21.054 1.00 96.31 597 LYS A O 1
ATOM 4696 N N . ASP A 1 598 ? 35.524 20.786 -22.875 1.00 96.06 598 ASP A N 1
ATOM 4697 C CA . ASP A 1 598 ? 35.525 22.202 -22.501 1.00 96.06 598 ASP A CA 1
ATOM 4698 C C . ASP A 1 598 ? 34.709 22.449 -21.225 1.00 96.06 598 ASP A C 1
ATOM 4700 O O . ASP A 1 598 ? 35.171 23.144 -20.318 1.00 96.06 598 ASP A O 1
ATOM 4704 N N . LYS A 1 599 ? 33.522 21.838 -21.099 1.00 95.88 599 LYS A N 1
ATOM 4705 C CA . LYS A 1 599 ? 32.709 21.920 -19.871 1.00 95.88 599 LYS A CA 1
ATOM 4706 C C . LYS A 1 599 ? 33.449 21.308 -18.672 1.00 95.88 599 LYS A C 1
ATOM 4708 O O . LYS A 1 599 ? 33.543 21.944 -17.624 1.00 95.88 599 LYS A O 1
ATOM 4713 N N . VAL A 1 600 ? 34.044 20.122 -18.833 1.00 94.69 600 VAL A N 1
ATOM 4714 C CA . VAL A 1 600 ? 34.808 19.437 -17.772 1.00 94.69 600 VAL A CA 1
ATOM 4715 C C . VAL A 1 600 ? 36.052 20.232 -17.358 1.00 94.69 600 VAL A C 1
ATOM 4717 O O . VAL A 1 600 ? 36.308 20.372 -16.162 1.00 94.69 600 VAL A O 1
ATOM 4720 N N . ALA A 1 601 ? 36.800 20.791 -18.316 1.00 93.50 601 ALA A N 1
ATOM 4721 C CA . ALA A 1 601 ? 37.991 21.604 -18.052 1.00 93.50 601 ALA A CA 1
ATOM 4722 C C . ALA A 1 601 ? 37.669 22.887 -17.269 1.00 93.50 601 ALA A C 1
ATOM 4724 O O . ALA A 1 601 ? 38.475 23.330 -16.454 1.00 93.50 601 ALA A O 1
ATOM 4725 N N . ASN A 1 602 ? 36.474 23.446 -17.474 1.00 93.69 602 ASN A N 1
ATOM 4726 C CA . ASN A 1 602 ? 35.976 24.622 -16.761 1.00 93.69 602 ASN A CA 1
ATOM 4727 C C . ASN A 1 602 ? 35.243 24.286 -15.444 1.00 93.69 602 ASN A C 1
ATOM 4729 O O . ASN A 1 602 ? 34.581 25.155 -14.879 1.00 93.69 602 ASN A O 1
ATOM 4733 N N . GLU A 1 603 ? 35.322 23.040 -14.961 1.00 91.50 603 GLU A N 1
ATOM 4734 C CA . GLU A 1 603 ? 34.588 22.531 -13.790 1.00 91.50 603 GLU A CA 1
ATOM 4735 C C . GLU A 1 603 ? 33.053 22.713 -13.871 1.00 91.50 603 GLU A C 1
ATOM 4737 O O . GLU A 1 603 ? 32.370 22.873 -12.855 1.00 91.50 603 GLU A O 1
ATOM 4742 N N . GLN A 1 604 ? 32.484 22.660 -15.079 1.00 88.88 604 GLN A N 1
ATOM 4743 C CA . GLN A 1 604 ? 31.046 22.783 -15.325 1.00 88.88 604 GLN A CA 1
ATOM 4744 C C . GLN A 1 604 ? 30.401 21.408 -15.544 1.00 88.88 604 GLN A C 1
ATOM 4746 O O . GLN A 1 604 ? 30.768 20.664 -16.452 1.00 88.88 604 GLN A O 1
ATOM 4751 N N . PHE A 1 605 ? 29.380 21.088 -14.740 1.00 90.44 605 PHE A N 1
ATOM 4752 C CA . PHE A 1 605 ? 28.685 19.792 -14.772 1.00 90.44 605 PHE A CA 1
ATOM 4753 C C . PHE A 1 605 ? 27.156 19.951 -14.891 1.00 90.44 605 PHE A C 1
ATOM 4755 O O . PHE A 1 605 ? 26.429 19.603 -13.951 1.00 90.44 605 PHE A O 1
ATOM 4762 N N . PRO A 1 606 ? 26.645 20.511 -16.007 1.00 87.25 606 PRO A N 1
ATOM 4763 C CA . PRO A 1 606 ? 25.209 20.697 -16.219 1.00 87.25 606 PRO A CA 1
ATOM 4764 C C . PRO A 1 606 ? 24.474 19.354 -16.416 1.00 87.25 606 PRO A C 1
ATOM 4766 O O . PRO A 1 606 ? 25.096 18.292 -16.477 1.00 87.25 606 PRO A O 1
ATOM 4769 N N . VAL A 1 607 ? 23.134 19.356 -16.395 1.00 82.88 607 VAL A N 1
ATOM 4770 C CA . VAL A 1 607 ? 22.312 18.112 -16.442 1.00 82.88 607 VAL A CA 1
ATOM 4771 C C . VAL A 1 607 ? 22.396 17.401 -17.775 1.00 82.88 607 VAL A C 1
ATOM 4773 O O . VAL A 1 607 ? 22.443 16.176 -17.829 1.00 82.88 607 VAL A O 1
ATOM 4776 N N . ASP A 1 608 ? 22.543 18.189 -18.817 1.00 86.62 608 ASP A N 1
ATOM 4777 C CA . ASP A 1 608 ? 22.651 17.794 -20.205 1.00 86.62 608 ASP A CA 1
ATOM 4778 C C . ASP A 1 608 ? 24.096 17.487 -20.635 1.00 86.62 608 ASP A C 1
ATOM 4780 O O . ASP A 1 608 ? 24.328 17.264 -21.819 1.00 86.62 608 ASP A O 1
ATOM 4784 N N . LEU A 1 609 ? 25.078 17.472 -19.713 1.00 93.88 609 LEU A N 1
ATOM 4785 C CA . LEU A 1 609 ? 26.510 17.368 -20.049 1.00 93.88 609 LEU A CA 1
ATOM 4786 C C . LEU A 1 609 ? 26.808 16.246 -21.055 1.00 93.88 609 LEU A C 1
ATOM 4788 O O . LEU A 1 609 ? 27.603 16.449 -21.966 1.00 93.88 609 LEU A O 1
ATOM 4792 N N . PHE A 1 610 ? 26.166 15.087 -20.898 1.00 95.69 610 PHE A N 1
ATOM 4793 C CA . PHE A 1 610 ? 26.358 13.920 -21.763 1.00 95.69 610 PHE A CA 1
ATOM 4794 C C . PHE A 1 610 ? 25.189 13.654 -22.722 1.00 95.69 610 PHE A C 1
ATOM 4796 O O . PHE A 1 610 ? 25.239 12.656 -23.434 1.00 95.69 610 PHE A O 1
ATOM 4803 N N . LEU A 1 611 ? 24.159 14.508 -22.762 1.00 89.88 611 LEU A N 1
ATOM 4804 C CA . LEU A 1 611 ? 22.909 14.242 -23.487 1.00 89.88 611 LEU A CA 1
ATOM 4805 C C . LEU A 1 611 ? 23.152 14.017 -24.986 1.00 89.88 611 LEU A C 1
ATOM 4807 O O . LEU A 1 611 ? 22.811 12.963 -25.512 1.00 89.88 611 LEU A O 1
ATOM 4811 N N . GLN A 1 612 ? 23.853 14.941 -25.646 1.00 92.38 612 GLN A N 1
ATOM 4812 C CA . GLN A 1 612 ? 24.172 14.827 -27.075 1.00 92.38 612 GLN A CA 1
ATOM 4813 C C . GLN A 1 612 ? 25.002 13.571 -27.397 1.00 92.38 612 GLN A C 1
ATOM 4815 O O . GLN A 1 612 ? 24.758 12.886 -28.388 1.00 92.38 612 GLN A O 1
ATOM 4820 N N . ALA A 1 613 ? 25.984 13.236 -26.554 1.00 95.56 613 ALA A N 1
ATOM 4821 C CA . ALA A 1 613 ? 26.773 12.017 -26.730 1.00 95.56 613 ALA A CA 1
ATOM 4822 C C . ALA A 1 613 ? 25.916 10.757 -26.528 1.00 95.56 613 ALA A C 1
ATOM 4824 O O . ALA A 1 613 ? 26.075 9.774 -27.250 1.00 95.56 613 ALA A O 1
ATOM 4825 N N . GLN A 1 614 ? 24.994 10.778 -25.564 1.00 94.31 614 GLN A N 1
ATOM 4826 C CA . GLN A 1 614 ? 24.063 9.683 -25.308 1.00 94.31 614 GLN A CA 1
ATOM 4827 C C . GLN A 1 614 ? 23.106 9.464 -26.490 1.00 94.31 614 GLN A C 1
ATOM 4829 O O . GLN A 1 614 ? 22.857 8.313 -26.847 1.00 94.31 614 GLN A O 1
ATOM 4834 N N . GLU A 1 615 ? 22.624 10.534 -27.128 1.00 91.25 615 GLU A N 1
ATOM 4835 C CA . GLU A 1 615 ? 21.799 10.481 -28.345 1.00 91.25 615 GLU A CA 1
ATOM 4836 C C . GLU A 1 615 ? 22.558 9.890 -29.539 1.00 91.25 615 GLU A C 1
ATOM 4838 O O . GLU A 1 615 ? 22.036 9.022 -30.243 1.00 91.25 615 GLU A O 1
ATOM 4843 N N . GLU A 1 616 ? 23.811 10.307 -29.749 1.00 95.06 616 GLU A N 1
ATOM 4844 C CA . GLU A 1 616 ? 24.667 9.749 -30.803 1.00 95.06 616 GLU A CA 1
ATOM 4845 C C . GLU A 1 616 ? 24.890 8.248 -30.609 1.00 95.06 616 GLU A C 1
ATOM 4847 O O . GLU A 1 616 ? 24.728 7.469 -31.551 1.00 95.06 616 GLU A O 1
ATOM 4852 N N . ILE A 1 617 ? 25.185 7.824 -29.378 1.00 94.56 617 ILE A N 1
ATOM 4853 C CA . ILE A 1 617 ? 25.391 6.411 -29.052 1.00 94.56 617 ILE A CA 1
ATOM 4854 C C . ILE A 1 617 ? 24.100 5.606 -29.143 1.00 94.56 617 ILE A C 1
ATOM 4856 O O . ILE A 1 617 ? 24.117 4.479 -29.639 1.00 94.56 617 ILE A O 1
ATOM 4860 N N . TYR A 1 618 ? 22.965 6.173 -28.740 1.00 93.88 618 TYR A N 1
ATOM 4861 C CA . TYR A 1 618 ? 21.668 5.542 -28.955 1.00 93.88 618 TYR A CA 1
ATOM 4862 C C . TYR A 1 618 ? 21.396 5.321 -30.451 1.00 93.88 618 TYR A C 1
ATOM 4864 O O . TYR A 1 618 ? 21.018 4.219 -30.851 1.00 93.88 618 TYR A O 1
ATOM 4872 N N . SER A 1 619 ? 21.641 6.333 -31.289 1.00 92.88 619 SER A N 1
ATOM 4873 C CA . SER A 1 619 ? 21.469 6.247 -32.745 1.00 92.88 619 SER A CA 1
ATOM 4874 C C . SER A 1 619 ? 22.395 5.201 -33.374 1.00 92.88 619 SER A C 1
ATOM 4876 O O . SER A 1 619 ? 21.945 4.367 -34.166 1.00 92.88 619 SER A O 1
ATOM 4878 N N . LEU A 1 620 ? 23.667 5.181 -32.961 1.00 92.81 620 LEU A N 1
ATOM 4879 C CA . LEU A 1 620 ? 24.649 4.183 -33.383 1.00 92.81 620 LEU A CA 1
ATOM 4880 C C . LEU A 1 620 ? 24.187 2.763 -33.028 1.00 92.81 620 LEU A C 1
ATOM 4882 O O . LEU A 1 620 ? 24.128 1.892 -33.899 1.00 92.81 620 LEU A O 1
ATOM 4886 N N . MET A 1 621 ? 23.794 2.542 -31.769 1.00 93.38 621 MET A N 1
ATOM 4887 C CA . MET A 1 621 ? 23.298 1.243 -31.320 1.00 93.38 621 MET A CA 1
ATOM 4888 C C . MET A 1 621 ? 22.029 0.833 -32.070 1.00 93.38 621 MET A C 1
ATOM 4890 O O . MET A 1 621 ? 21.923 -0.313 -32.493 1.00 93.38 621 MET A O 1
ATOM 4894 N N . SER A 1 622 ? 21.077 1.747 -32.264 1.00 93.00 622 SER A N 1
ATOM 4895 C CA . SER A 1 622 ? 19.799 1.470 -32.933 1.00 93.00 622 SER A CA 1
ATOM 4896 C C . SER A 1 622 ? 19.984 0.999 -34.380 1.00 93.00 622 SER A C 1
ATOM 4898 O O . SER A 1 622 ? 19.321 0.055 -34.826 1.00 93.00 622 SER A O 1
ATOM 4900 N N . ARG A 1 623 ? 20.918 1.626 -35.108 1.00 91.62 623 ARG A N 1
ATOM 4901 C CA . ARG A 1 623 ? 21.176 1.364 -36.533 1.00 91.62 623 ARG A CA 1
ATOM 4902 C C . ARG A 1 623 ? 22.024 0.122 -36.794 1.00 91.62 623 ARG A C 1
ATOM 4904 O O . ARG A 1 623 ? 21.874 -0.472 -37.859 1.00 91.62 623 ARG A O 1
ATOM 4911 N N . ASP A 1 624 ? 22.883 -0.273 -35.855 1.00 90.62 624 ASP A N 1
ATOM 4912 C CA . ASP A 1 624 ? 23.817 -1.391 -36.045 1.00 90.62 624 ASP A CA 1
ATOM 4913 C C . ASP A 1 624 ? 23.634 -2.500 -35.001 1.00 90.62 624 ASP A C 1
ATOM 4915 O O . ASP A 1 624 ? 23.051 -3.552 -35.286 1.00 90.62 624 ASP A O 1
ATOM 4919 N N . ASN A 1 625 ? 24.084 -2.249 -33.769 1.00 92.50 625 ASN A N 1
ATOM 4920 C CA . ASN A 1 625 ? 24.107 -3.228 -32.681 1.00 92.50 625 ASN A CA 1
ATOM 4921 C C . ASN A 1 625 ? 22.737 -3.882 -32.432 1.00 92.50 625 ASN A C 1
ATOM 4923 O O . ASN A 1 625 ? 22.621 -5.100 -32.296 1.00 92.50 625 ASN A O 1
ATOM 4927 N N . TYR A 1 626 ? 21.684 -3.068 -32.387 1.00 94.56 626 TYR A N 1
ATOM 4928 C CA . TYR A 1 626 ? 20.327 -3.520 -32.130 1.00 94.56 626 TYR A CA 1
ATOM 4929 C C . TYR A 1 626 ? 19.762 -4.327 -33.297 1.00 94.56 626 TYR A C 1
ATOM 4931 O O . TYR A 1 626 ? 19.119 -5.343 -33.064 1.00 94.56 626 TYR A O 1
ATOM 4939 N N . GLN A 1 627 ? 20.049 -3.948 -34.547 1.00 94.31 627 GLN A N 1
ATOM 4940 C CA . GLN A 1 627 ? 19.598 -4.701 -35.725 1.00 94.31 627 GLN A CA 1
ATOM 4941 C C . GLN A 1 627 ? 20.198 -6.112 -35.760 1.00 94.31 627 GLN A C 1
ATOM 4943 O O . GLN A 1 627 ? 19.520 -7.071 -36.141 1.00 94.31 627 GLN A O 1
ATOM 4948 N N . ARG A 1 628 ? 21.461 -6.262 -35.337 1.00 94.44 628 ARG A N 1
ATOM 4949 C CA . ARG A 1 628 ? 22.103 -7.576 -35.183 1.00 94.44 628 ARG A CA 1
ATOM 4950 C C . ARG A 1 628 ? 21.517 -8.366 -34.015 1.00 94.44 628 ARG A C 1
ATOM 4952 O O . ARG A 1 628 ? 21.199 -9.545 -34.188 1.00 94.44 628 ARG A O 1
ATOM 4959 N N . PHE A 1 629 ? 21.295 -7.721 -32.869 1.00 95.75 629 PHE A N 1
ATOM 4960 C CA . PHE A 1 629 ? 20.651 -8.349 -31.715 1.00 95.75 629 PHE A CA 1
ATOM 4961 C C . PHE A 1 629 ? 19.243 -8.848 -32.053 1.00 95.75 629 PHE A C 1
ATOM 4963 O O . PHE A 1 629 ? 18.934 -10.008 -31.791 1.00 95.75 629 PHE A O 1
ATOM 4970 N N . HIS A 1 630 ? 18.429 -8.015 -32.696 1.00 93.69 630 HIS A N 1
ATOM 4971 C CA . HIS A 1 630 ? 17.048 -8.288 -33.099 1.00 93.69 630 HIS A CA 1
ATOM 4972 C C . HIS A 1 630 ? 16.911 -9.549 -33.963 1.00 93.69 630 HIS A C 1
ATOM 4974 O O . HIS A 1 630 ? 16.021 -10.369 -33.748 1.00 93.69 630 HIS A O 1
ATOM 4980 N N . ARG A 1 631 ? 17.862 -9.774 -34.878 1.00 93.50 631 ARG A N 1
ATOM 4981 C CA . ARG A 1 631 ? 17.913 -10.969 -35.742 1.00 93.50 631 ARG A CA 1
ATOM 4982 C C . ARG A 1 631 ? 18.548 -12.189 -35.071 1.00 93.50 631 ARG A C 1
ATOM 4984 O O . ARG A 1 631 ? 18.615 -13.260 -35.673 1.00 93.50 631 ARG A O 1
ATOM 4991 N N . SER A 1 632 ? 19.064 -12.042 -33.853 1.00 94.50 632 SER A N 1
ATOM 4992 C CA . SER A 1 632 ? 19.810 -13.099 -33.177 1.00 94.50 632 SER A CA 1
ATOM 4993 C C . SER A 1 632 ? 18.889 -14.130 -32.503 1.00 94.50 632 SER A C 1
ATOM 4995 O O . SER A 1 632 ? 17.797 -13.794 -32.032 1.00 94.50 632 SER A O 1
ATOM 4997 N N . PRO A 1 633 ? 19.352 -15.384 -32.323 1.00 93.38 633 PRO A N 1
ATOM 4998 C CA . PRO A 1 633 ? 18.636 -16.375 -31.514 1.00 93.38 633 PRO A CA 1
ATOM 4999 C C . PRO A 1 633 ? 18.399 -15.920 -30.067 1.00 93.38 633 PRO A C 1
ATOM 5001 O O . PRO A 1 633 ? 17.455 -16.371 -29.418 1.00 93.38 633 PRO A O 1
ATOM 5004 N N . LEU A 1 634 ? 19.260 -15.027 -29.569 1.00 93.94 634 LEU A N 1
ATOM 5005 C CA . LEU A 1 634 ? 19.212 -14.507 -28.212 1.00 93.94 634 LEU A CA 1
ATOM 5006 C C . LEU A 1 634 ? 18.004 -13.579 -28.000 1.00 93.94 634 LEU A C 1
ATOM 5008 O O . LEU A 1 634 ? 17.375 -13.640 -26.948 1.00 93.94 634 LEU A O 1
ATOM 5012 N N . PHE A 1 635 ? 17.625 -12.790 -29.008 1.00 94.62 635 PHE A N 1
ATOM 5013 C CA . PHE A 1 635 ? 16.414 -11.966 -28.964 1.00 94.62 635 PHE A CA 1
ATOM 5014 C C . PHE A 1 635 ? 15.143 -12.823 -28.982 1.00 94.62 635 PHE A C 1
ATOM 5016 O O . PHE A 1 635 ? 14.239 -12.625 -28.173 1.00 94.62 635 PHE A O 1
ATOM 5023 N N . ALA A 1 636 ? 15.104 -13.860 -29.825 1.00 91.06 636 ALA A N 1
ATOM 5024 C CA . ALA A 1 636 ? 13.993 -14.811 -29.821 1.00 91.06 636 ALA A CA 1
ATOM 5025 C C . ALA A 1 636 ? 13.864 -15.552 -28.475 1.00 91.06 636 ALA A C 1
ATOM 5027 O O . ALA A 1 636 ? 12.753 -15.849 -28.040 1.00 91.06 636 ALA A O 1
ATOM 5028 N N . GLN A 1 637 ? 14.988 -15.854 -27.813 1.00 92.31 637 GLN A N 1
ATOM 5029 C CA . GLN A 1 637 ? 14.992 -16.409 -26.458 1.00 92.31 637 GLN A CA 1
ATOM 5030 C C . GLN A 1 637 ? 14.451 -15.410 -25.433 1.00 92.31 637 GLN A C 1
ATOM 5032 O O . GLN A 1 637 ? 13.576 -15.776 -24.658 1.00 92.31 637 GLN A O 1
ATOM 5037 N N . MET A 1 638 ? 14.907 -14.159 -25.471 1.00 94.81 638 MET A N 1
ATOM 5038 C CA . MET A 1 638 ? 14.425 -13.098 -24.586 1.00 94.81 638 MET A CA 1
ATOM 5039 C C . MET A 1 638 ? 12.897 -12.950 -24.646 1.00 94.81 638 MET A C 1
ATOM 5041 O O . MET A 1 638 ? 12.251 -12.920 -23.604 1.00 94.81 638 MET A O 1
ATOM 5045 N N . LEU A 1 639 ? 12.301 -12.920 -25.846 1.00 92.25 639 LEU A N 1
ATOM 5046 C CA . LEU A 1 639 ? 10.842 -12.826 -25.991 1.00 92.25 639 LEU A CA 1
ATOM 5047 C C . LEU A 1 639 ? 10.104 -14.026 -25.370 1.00 92.25 639 LEU A C 1
ATOM 5049 O O . LEU A 1 639 ? 9.032 -13.850 -24.793 1.00 92.25 639 LEU A O 1
ATOM 5053 N N . ARG A 1 640 ? 10.672 -15.238 -25.460 1.00 88.25 640 ARG A N 1
ATOM 5054 C CA . ARG A 1 640 ? 10.099 -16.434 -24.817 1.00 88.25 640 ARG A CA 1
ATOM 5055 C C . ARG A 1 640 ? 10.183 -16.356 -23.298 1.00 88.25 640 ARG A C 1
ATOM 5057 O O . ARG A 1 640 ? 9.196 -16.645 -22.632 1.00 88.25 640 ARG A O 1
ATOM 5064 N N . ASP A 1 641 ? 11.330 -15.946 -22.769 1.00 89.06 641 ASP A N 1
ATOM 5065 C CA . ASP A 1 641 ? 11.553 -15.852 -21.324 1.00 89.06 641 ASP A CA 1
ATOM 5066 C C . ASP A 1 641 ? 10.669 -14.769 -20.682 1.00 89.06 641 ASP A C 1
ATOM 5068 O O . ASP A 1 641 ? 10.198 -14.940 -19.562 1.00 89.06 641 ASP A O 1
ATOM 5072 N N . LEU A 1 642 ? 10.368 -13.694 -21.419 1.00 86.31 642 LEU A N 1
ATOM 5073 C CA . LEU A 1 642 ? 9.414 -12.649 -21.018 1.00 86.31 642 LEU A CA 1
ATOM 5074 C C . LEU A 1 642 ? 7.943 -13.031 -21.258 1.00 86.31 642 LEU A C 1
ATOM 5076 O O . LEU A 1 642 ? 7.045 -12.206 -21.075 1.00 86.31 642 LEU A O 1
ATOM 5080 N N . ASN A 1 643 ? 7.687 -14.279 -21.664 1.00 77.19 643 ASN A N 1
ATOM 5081 C CA . ASN A 1 643 ? 6.360 -14.823 -21.941 1.00 77.19 643 ASN A CA 1
ATOM 5082 C C . ASN A 1 643 ? 5.549 -13.953 -22.924 1.00 77.19 643 ASN A C 1
ATOM 5084 O O . ASN A 1 643 ? 4.338 -13.763 -22.771 1.00 77.19 643 ASN A O 1
ATOM 5088 N N . VAL A 1 644 ? 6.221 -13.387 -23.932 1.00 77.00 644 VAL A N 1
ATOM 5089 C CA . VAL A 1 644 ? 5.566 -12.584 -24.966 1.00 77.00 644 VAL A CA 1
ATOM 5090 C C . VAL A 1 644 ? 4.756 -13.512 -25.862 1.00 77.00 644 VAL A C 1
ATOM 5092 O O . VAL A 1 644 ? 5.292 -14.379 -26.555 1.00 77.00 644 VAL A O 1
ATOM 5095 N N . TYR A 1 645 ? 3.439 -13.330 -25.856 1.00 54.88 645 TYR A N 1
ATOM 5096 C CA . TYR A 1 645 ? 2.531 -14.136 -26.659 1.00 54.88 645 TYR A CA 1
ATOM 5097 C C . TYR A 1 645 ? 2.735 -13.842 -28.154 1.00 54.88 645 TYR A C 1
ATOM 5099 O O . TYR A 1 645 ? 2.319 -12.795 -28.649 1.00 54.88 645 TYR A O 1
ATOM 5107 N N . ASN A 1 646 ? 3.316 -14.787 -28.900 1.00 53.47 646 ASN A N 1
ATOM 5108 C CA . ASN A 1 646 ? 3.414 -14.711 -30.358 1.00 53.47 646 ASN A CA 1
ATOM 5109 C C . ASN A 1 646 ? 2.564 -15.819 -31.020 1.00 53.47 646 ASN A C 1
ATOM 5111 O O . ASN A 1 646 ? 2.957 -16.988 -30.996 1.00 53.47 646 ASN A O 1
ATOM 5115 N N . PRO A 1 647 ? 1.425 -15.490 -31.660 1.00 41.69 647 PRO A N 1
ATOM 5116 C CA . PRO A 1 647 ? 0.601 -16.480 -32.354 1.00 41.69 647 PRO A CA 1
ATOM 5117 C C . PRO A 1 647 ? 1.271 -17.086 -33.601 1.00 41.69 647 PRO A C 1
ATOM 5119 O O . PRO A 1 647 ? 0.764 -18.074 -34.127 1.00 41.69 647 PRO A O 1
ATOM 5122 N N . GLU A 1 648 ? 2.373 -16.517 -34.099 1.00 43.16 648 GLU A N 1
ATOM 5123 C CA . GLU A 1 648 ? 3.144 -17.061 -35.224 1.00 43.16 648 GLU A CA 1
ATOM 5124 C C . GLU A 1 648 ? 4.233 -18.053 -34.793 1.00 43.16 648 GLU A C 1
ATOM 5126 O O . GLU A 1 648 ? 4.587 -18.926 -35.580 1.00 43.16 648 GLU A O 1
ATOM 5131 N N . MET A 1 649 ? 4.694 -18.018 -33.533 1.00 39.81 649 MET A N 1
ATOM 5132 C CA . MET A 1 649 ? 5.681 -18.989 -33.020 1.00 39.81 649 MET A CA 1
ATOM 5133 C C . MET A 1 649 ? 5.133 -20.423 -32.893 1.00 39.81 649 MET A C 1
ATOM 5135 O O . MET A 1 649 ? 5.908 -21.357 -32.705 1.00 39.81 649 MET A O 1
ATOM 5139 N N . HIS A 1 650 ? 3.817 -20.615 -33.021 1.00 36.41 650 HIS A N 1
ATOM 5140 C CA . HIS A 1 650 ? 3.167 -21.930 -33.033 1.00 36.41 650 HIS A CA 1
ATOM 5141 C C . HIS A 1 650 ? 2.773 -22.416 -34.438 1.00 36.41 650 HIS A C 1
ATOM 5143 O O . HIS A 1 650 ? 2.068 -23.420 -34.558 1.00 36.41 650 HIS A O 1
ATOM 5149 N N . ARG A 1 651 ? 3.203 -21.741 -35.515 1.00 35.41 651 ARG A N 1
ATOM 5150 C CA . ARG A 1 651 ? 2.983 -22.250 -36.876 1.00 35.41 651 ARG A CA 1
ATOM 5151 C C . ARG A 1 651 ? 4.015 -23.329 -37.207 1.00 35.41 651 ARG A C 1
ATOM 5153 O O . ARG A 1 651 ? 5.217 -23.098 -37.140 1.00 35.41 651 ARG A O 1
ATOM 5160 N N . SER A 1 652 ? 3.522 -24.515 -37.562 1.00 29.58 652 SER A N 1
ATOM 5161 C CA . SER A 1 652 ? 4.318 -25.555 -38.220 1.00 29.58 652 SER A CA 1
ATOM 5162 C C . SER A 1 652 ? 4.841 -25.020 -39.569 1.00 29.58 652 SER A C 1
ATOM 5164 O O . SER A 1 652 ? 4.133 -24.224 -40.188 1.00 29.58 652 SER A O 1
ATOM 5166 N N . PRO A 1 653 ? 6.033 -25.428 -40.043 1.00 34.66 653 PRO A N 1
ATOM 5167 C CA . PRO A 1 653 ? 6.693 -24.835 -41.216 1.00 34.66 653 PRO A CA 1
ATOM 5168 C C . PRO A 1 653 ? 5.970 -25.011 -42.571 1.00 34.66 653 PRO A C 1
ATOM 5170 O O . PRO A 1 653 ? 6.438 -24.472 -43.569 1.00 34.66 653 PRO A O 1
ATOM 5173 N N . ASP A 1 654 ? 4.819 -25.689 -42.626 1.00 31.36 654 ASP A N 1
ATOM 5174 C CA . ASP A 1 654 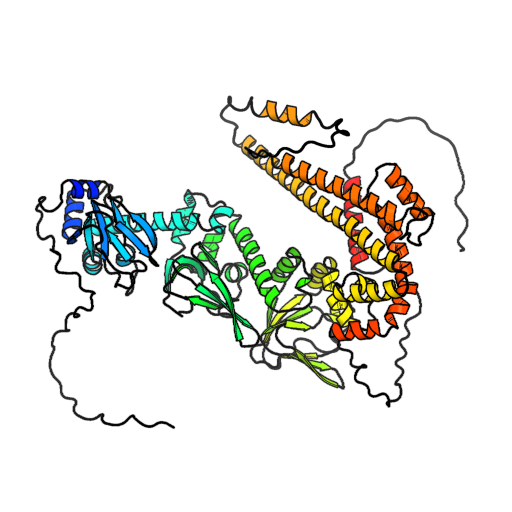? 4.189 -26.157 -43.872 1.00 31.36 654 ASP A CA 1
ATOM 5175 C C . ASP A 1 654 ? 2.899 -25.412 -44.292 1.00 31.36 654 ASP A C 1
ATOM 5177 O O . ASP A 1 654 ? 1.978 -26.024 -44.834 1.00 31.36 654 ASP A O 1
ATOM 5181 N N . THR A 1 655 ? 2.782 -24.092 -44.093 1.00 28.11 655 THR A N 1
ATOM 5182 C CA . THR A 1 655 ? 1.637 -23.325 -44.652 1.00 28.11 655 THR A CA 1
ATOM 5183 C C . THR A 1 655 ? 2.072 -22.120 -45.492 1.00 28.11 655 THR A C 1
ATOM 5185 O O . THR A 1 655 ? 2.880 -21.335 -44.997 1.00 28.11 655 THR A O 1
ATOM 5188 N N . PRO A 1 656 ? 1.542 -21.929 -46.724 1.00 29.06 656 PRO A N 1
ATOM 5189 C CA . PRO A 1 656 ? 1.991 -20.868 -47.624 1.00 29.06 656 PRO A CA 1
ATOM 5190 C C . PRO A 1 656 ? 1.539 -19.479 -47.161 1.00 29.06 656 PRO A C 1
ATOM 5192 O O . PRO A 1 656 ? 0.446 -19.313 -46.616 1.00 29.06 656 PRO A O 1
ATOM 5195 N N . GLU A 1 657 ? 2.389 -18.490 -47.427 1.00 28.23 657 GLU A N 1
ATOM 5196 C CA . GLU A 1 657 ? 2.224 -17.078 -47.085 1.00 28.23 657 GLU A CA 1
ATOM 5197 C C . GLU A 1 657 ? 0.926 -16.467 -47.640 1.00 28.23 657 GLU A C 1
ATOM 5199 O O . GLU A 1 657 ? 0.650 -16.513 -48.838 1.00 28.23 657 GLU A O 1
ATOM 5204 N N . LEU A 1 658 ? 0.165 -15.800 -46.769 1.00 26.62 658 LEU A N 1
ATOM 5205 C CA . LEU A 1 658 ? -0.767 -14.744 -47.162 1.00 26.62 658 LEU A CA 1
ATOM 5206 C C . LEU A 1 658 ? -0.094 -13.411 -46.845 1.00 26.62 658 LEU A C 1
ATOM 5208 O O . LEU A 1 658 ? -0.053 -12.971 -45.696 1.00 26.62 658 LEU A O 1
ATOM 5212 N N . SER A 1 659 ? 0.473 -12.798 -47.879 1.00 25.20 659 SER A N 1
ATOM 5213 C CA . SER A 1 659 ? 1.131 -11.498 -47.823 1.00 25.20 659 SER A CA 1
ATOM 5214 C C . SER A 1 659 ? 0.115 -10.413 -47.451 1.00 25.20 659 SER A C 1
ATOM 5216 O O . SER A 1 659 ? -0.720 -10.021 -48.265 1.00 25.20 659 SER A O 1
ATOM 5218 N N . ILE A 1 660 ? 0.190 -9.895 -46.226 1.00 28.23 660 ILE A N 1
ATOM 5219 C CA . ILE A 1 660 ? -0.421 -8.609 -45.892 1.00 28.23 660 ILE A CA 1
ATOM 5220 C C . ILE A 1 660 ? 0.631 -7.556 -46.223 1.00 28.23 660 ILE A C 1
ATOM 5222 O O . ILE A 1 660 ? 1.583 -7.351 -45.474 1.00 28.23 660 ILE A O 1
ATOM 5226 N N . HIS A 1 661 ? 0.491 -6.915 -47.381 1.00 25.66 661 HIS A N 1
ATOM 5227 C CA . HIS A 1 661 ? 1.274 -5.731 -47.708 1.00 25.66 661 HIS A CA 1
ATOM 5228 C C . HIS A 1 661 ? 0.980 -4.628 -46.683 1.00 25.66 661 HIS A C 1
ATOM 5230 O O . HIS A 1 661 ? -0.039 -3.944 -46.770 1.00 25.66 661 HIS A O 1
ATOM 5236 N N . SER A 1 662 ? 1.891 -4.419 -45.733 1.00 30.36 662 SER A N 1
ATOM 5237 C CA . SER A 1 662 ? 1.969 -3.160 -45.002 1.00 30.36 662 SER A CA 1
ATOM 5238 C C . SER A 1 662 ? 2.627 -2.126 -45.914 1.00 30.36 662 SER A C 1
ATOM 5240 O O . SER A 1 662 ? 3.851 -2.069 -46.038 1.00 30.36 662 SER A O 1
ATOM 5242 N N . GLN A 1 663 ? 1.825 -1.287 -46.565 1.00 29.02 663 GLN A N 1
ATOM 5243 C CA . GLN A 1 663 ? 2.327 -0.000 -47.034 1.00 29.02 663 GLN A CA 1
ATOM 5244 C C . GLN A 1 663 ? 2.581 0.879 -45.803 1.00 29.02 663 GLN A C 1
ATOM 5246 O O . GLN A 1 663 ? 1.701 1.601 -45.344 1.00 29.02 663 GLN A O 1
ATOM 5251 N N . ARG A 1 664 ? 3.790 0.800 -45.244 1.00 28.27 664 ARG A N 1
ATOM 5252 C CA . ARG A 1 664 ? 4.389 1.914 -44.507 1.00 28.27 664 ARG A CA 1
ATOM 5253 C C . ARG A 1 664 ? 5.521 2.445 -45.365 1.00 28.27 664 ARG A C 1
ATOM 5255 O O . ARG A 1 664 ? 6.464 1.725 -45.680 1.00 28.27 664 ARG A O 1
ATOM 5262 N N . SER A 1 665 ? 5.372 3.695 -45.788 1.00 26.00 665 SER A N 1
ATOM 5263 C CA . SER A 1 665 ? 6.430 4.464 -46.421 1.00 26.00 665 SER A CA 1
ATOM 5264 C C . SER A 1 665 ? 7.646 4.481 -45.503 1.00 26.00 665 SER A C 1
ATOM 5266 O O . SER A 1 665 ? 7.568 4.917 -44.357 1.00 26.00 665 SER A O 1
ATOM 5268 N N . SER A 1 666 ? 8.766 4.013 -46.030 1.00 29.44 666 SER A N 1
ATOM 5269 C CA . SER A 1 666 ? 10.098 4.206 -45.483 1.00 29.44 666 SER A CA 1
ATOM 5270 C C . SER A 1 666 ? 10.435 5.702 -45.458 1.00 29.44 666 SER A C 1
ATOM 5272 O O . SER A 1 666 ? 10.933 6.247 -46.441 1.00 29.44 666 SER A O 1
ATOM 5274 N N . GLN A 1 667 ? 10.150 6.361 -44.337 1.00 24.42 667 GLN A N 1
ATOM 5275 C CA . GLN A 1 667 ? 10.840 7.572 -43.900 1.00 24.42 667 GLN A CA 1
ATOM 5276 C C . GLN A 1 667 ? 11.189 7.416 -42.412 1.00 24.42 667 GLN A C 1
ATOM 5278 O O . GLN A 1 667 ? 10.344 6.953 -41.644 1.00 24.42 667 GLN A O 1
ATOM 5283 N N . PRO A 1 668 ? 12.418 7.756 -41.992 1.00 27.75 668 PRO A N 1
ATOM 5284 C CA . PRO A 1 668 ? 12.812 7.689 -40.596 1.00 27.75 668 PRO A CA 1
ATOM 5285 C C . PRO A 1 668 ? 12.247 8.913 -39.873 1.00 27.75 668 PRO A C 1
ATOM 5287 O O . PRO A 1 668 ? 12.825 9.993 -39.928 1.00 27.75 668 PRO A O 1
ATOM 5290 N N . SER A 1 669 ? 11.115 8.765 -39.188 1.00 27.98 669 SER A N 1
ATOM 5291 C CA . SER A 1 669 ? 10.745 9.683 -38.108 1.00 27.98 669 SER A CA 1
ATOM 5292 C C . SER A 1 669 ? 11.363 9.170 -36.804 1.00 27.98 669 SER A C 1
ATOM 5294 O O . SER A 1 669 ? 10.659 8.730 -35.894 1.00 27.98 669 SER A O 1
ATOM 5296 N N . ASP A 1 670 ? 12.697 9.172 -36.756 1.00 36.94 670 ASP A N 1
ATOM 5297 C CA . ASP A 1 670 ? 13.440 9.236 -35.498 1.00 36.94 670 ASP A CA 1
ATOM 5298 C C . ASP A 1 670 ? 13.028 10.562 -34.824 1.00 36.94 670 ASP A C 1
ATOM 5300 O O . ASP A 1 670 ? 13.070 11.587 -35.500 1.00 36.94 670 ASP A O 1
ATOM 5304 N N . LEU A 1 671 ? 12.604 10.528 -33.547 1.00 35.50 671 LEU A N 1
ATOM 5305 C CA . LEU A 1 671 ? 12.502 11.633 -32.551 1.00 35.50 671 LEU A CA 1
ATOM 5306 C C . LEU A 1 671 ? 11.170 11.754 -31.782 1.00 35.50 671 LEU A C 1
ATOM 5308 O O . LEU A 1 671 ? 11.170 12.343 -30.708 1.00 35.50 671 LEU A O 1
ATOM 5312 N N . ASN A 1 672 ? 10.061 11.148 -32.212 1.00 35.16 672 ASN A N 1
ATOM 5313 C CA . ASN A 1 672 ? 8.783 11.273 -31.485 1.00 35.16 672 ASN A CA 1
ATOM 5314 C C . ASN A 1 672 ? 8.473 10.057 -30.597 1.00 35.16 672 ASN A C 1
ATOM 5316 O O . ASN A 1 672 ? 7.463 9.384 -30.794 1.00 35.16 672 ASN A O 1
ATOM 5320 N N . HIS A 1 673 ? 9.323 9.771 -29.603 1.00 40.00 673 HIS A N 1
ATOM 5321 C CA . HIS A 1 673 ? 8.890 8.925 -28.485 1.00 40.00 673 HIS A CA 1
ATOM 5322 C C . HIS A 1 673 ? 8.184 9.817 -27.449 1.00 40.00 673 HIS A C 1
ATOM 5324 O O . HIS A 1 673 ? 8.840 10.712 -26.912 1.00 40.00 673 HIS A O 1
ATOM 5330 N N . PRO A 1 674 ? 6.894 9.599 -27.126 1.00 40.41 674 PRO A N 1
ATOM 5331 C CA . PRO A 1 674 ? 6.113 10.498 -26.269 1.00 40.41 674 PRO A CA 1
ATOM 5332 C C . PRO A 1 674 ? 6.769 10.785 -24.913 1.00 40.41 674 PRO A C 1
ATOM 5334 O O . PRO A 1 674 ? 6.723 11.911 -24.443 1.00 40.41 674 PRO A O 1
ATOM 5337 N N . ALA A 1 675 ? 7.441 9.794 -24.316 1.00 40.94 675 ALA A N 1
ATOM 5338 C CA . ALA A 1 675 ? 8.149 9.955 -23.042 1.00 40.94 675 ALA A CA 1
ATOM 5339 C C . ALA A 1 675 ? 9.433 10.808 -23.140 1.00 40.94 675 ALA A C 1
ATOM 5341 O O . ALA A 1 675 ? 9.763 11.530 -22.206 1.00 40.94 675 ALA A O 1
ATOM 5342 N N . VAL A 1 676 ? 10.144 10.758 -24.275 1.00 38.12 676 VAL A N 1
ATOM 5343 C CA . VAL A 1 676 ? 11.351 11.573 -24.506 1.00 38.12 676 VAL A CA 1
ATOM 5344 C C . VAL A 1 676 ? 10.947 13.002 -24.862 1.00 38.12 676 VAL A C 1
ATOM 5346 O O . VAL A 1 676 ? 11.504 13.946 -24.315 1.00 38.12 676 VAL A O 1
ATOM 5349 N N . ALA A 1 677 ? 9.917 13.165 -25.697 1.00 40.03 677 ALA A N 1
ATOM 5350 C CA . ALA A 1 677 ? 9.335 14.467 -26.002 1.00 40.03 677 ALA A CA 1
ATOM 5351 C C . ALA A 1 677 ? 8.745 15.139 -24.748 1.00 40.03 677 ALA A C 1
ATOM 5353 O O . ALA A 1 677 ? 8.998 16.317 -24.528 1.00 40.03 677 ALA A O 1
ATOM 5354 N N . ALA A 1 678 ? 8.045 14.391 -23.886 1.00 43.34 678 ALA A N 1
ATOM 5355 C CA . ALA A 1 678 ? 7.493 14.909 -22.633 1.00 43.34 678 ALA A CA 1
ATOM 5356 C C . ALA A 1 678 ? 8.583 15.325 -21.632 1.00 43.34 678 ALA A C 1
ATOM 5358 O O . ALA A 1 678 ? 8.480 16.398 -21.049 1.00 43.34 678 ALA A O 1
ATOM 5359 N N . ALA A 1 679 ? 9.653 14.534 -21.477 1.00 42.22 679 ALA A N 1
ATOM 5360 C CA . ALA A 1 679 ? 10.777 14.887 -20.605 1.00 42.22 679 ALA A CA 1
ATOM 5361 C C . ALA A 1 679 ? 11.550 16.121 -21.109 1.00 42.22 679 ALA A C 1
ATOM 5363 O O . ALA A 1 679 ? 12.018 16.933 -20.311 1.00 42.22 679 ALA A O 1
ATOM 5364 N N . VAL A 1 680 ? 11.663 16.285 -22.431 1.00 41.12 680 VAL A N 1
ATOM 5365 C CA . VAL A 1 680 ? 12.267 17.470 -23.060 1.00 41.12 680 VAL A CA 1
ATOM 5366 C C . VAL A 1 680 ? 11.363 18.695 -22.911 1.00 41.12 680 VAL A C 1
ATOM 5368 O O . VAL A 1 680 ? 11.857 19.776 -22.609 1.00 41.12 680 VAL A O 1
ATOM 5371 N N . GLU A 1 681 ? 10.048 18.542 -23.068 1.00 41.78 681 GLU A N 1
ATOM 5372 C CA . GLU A 1 681 ? 9.085 19.638 -22.923 1.00 41.78 681 GLU A CA 1
ATOM 5373 C C . GLU A 1 681 ? 8.944 20.090 -21.459 1.00 41.78 681 GLU A C 1
ATOM 5375 O O . GLU A 1 681 ? 8.823 21.282 -21.187 1.00 41.78 681 GLU A O 1
ATOM 5380 N N . GLU A 1 682 ? 9.031 19.166 -20.500 1.00 42.88 682 GLU A N 1
ATOM 5381 C CA . GLU A 1 682 ? 9.047 19.470 -19.065 1.00 42.88 682 GLU A CA 1
ATOM 5382 C C . GLU A 1 682 ? 10.355 20.159 -18.640 1.00 42.88 682 GLU A C 1
ATOM 5384 O O . GLU A 1 682 ? 10.313 21.164 -17.928 1.00 42.88 682 GLU A O 1
ATOM 5389 N N . ALA A 1 683 ? 11.507 19.707 -19.153 1.00 42.38 683 ALA A N 1
ATOM 5390 C CA . ALA A 1 683 ? 12.799 20.360 -18.929 1.00 42.38 683 ALA A CA 1
ATOM 5391 C C . ALA A 1 683 ? 12.887 21.750 -19.588 1.00 42.38 683 ALA A C 1
ATOM 5393 O O . ALA A 1 683 ? 13.452 22.675 -19.005 1.00 42.38 683 ALA A O 1
ATOM 5394 N N . ALA A 1 684 ? 12.294 21.925 -20.774 1.00 38.72 684 ALA A N 1
ATOM 5395 C CA . ALA A 1 684 ? 12.213 23.217 -21.454 1.00 38.72 684 ALA A CA 1
ATOM 5396 C C . ALA A 1 684 ? 11.287 24.196 -20.712 1.00 38.72 684 ALA A C 1
ATOM 5398 O O . ALA A 1 684 ? 11.661 25.348 -20.504 1.00 38.72 684 ALA A O 1
ATOM 5399 N N . ARG A 1 685 ? 10.125 23.733 -20.223 1.00 43.59 685 ARG A N 1
ATOM 5400 C CA . ARG A 1 685 ? 9.214 24.551 -19.399 1.00 43.59 685 ARG A CA 1
ATOM 5401 C C . ARG A 1 685 ? 9.837 24.963 -18.063 1.00 43.59 685 ARG A C 1
ATOM 5403 O O . ARG A 1 685 ? 9.586 26.075 -17.605 1.00 43.59 685 ARG A O 1
ATOM 5410 N N . ALA A 1 686 ? 10.654 24.099 -17.457 1.00 42.16 686 ALA A N 1
ATOM 5411 C CA . ALA A 1 686 ? 11.395 24.420 -16.238 1.00 42.16 686 ALA A CA 1
ATOM 5412 C C . ALA A 1 686 ? 12.496 25.472 -16.480 1.00 42.16 686 ALA A C 1
ATOM 5414 O O . ALA A 1 686 ? 12.695 26.349 -15.642 1.00 42.16 686 ALA A O 1
ATOM 5415 N N . ALA A 1 687 ? 13.161 25.435 -17.641 1.00 36.16 687 ALA A N 1
ATOM 5416 C CA . ALA A 1 687 ? 14.187 26.409 -18.021 1.00 36.16 687 ALA A CA 1
ATOM 5417 C C . ALA A 1 687 ? 13.601 27.786 -18.401 1.00 36.16 687 ALA A C 1
ATOM 5419 O O . ALA A 1 687 ? 14.147 28.816 -18.010 1.00 36.16 687 ALA A O 1
ATOM 5420 N N . GLU A 1 688 ? 12.459 27.826 -19.095 1.00 38.75 688 GLU A N 1
ATOM 5421 C CA . GLU A 1 688 ? 11.781 29.083 -19.461 1.00 38.75 688 GLU A CA 1
ATOM 5422 C C . GLU A 1 688 ? 11.198 29.828 -18.244 1.00 38.75 688 GLU A C 1
ATOM 5424 O O . GLU A 1 688 ? 11.075 31.054 -18.263 1.00 38.75 688 GLU A O 1
ATOM 5429 N N . GLN A 1 689 ? 10.884 29.117 -17.154 1.00 38.56 689 GLN A N 1
ATOM 5430 C CA . GLN A 1 689 ? 10.441 29.728 -15.895 1.00 38.56 689 GLN A CA 1
ATOM 5431 C C . GLN A 1 689 ? 11.585 30.353 -15.075 1.00 38.56 689 GLN A C 1
ATOM 5433 O O . GLN A 1 689 ? 11.312 31.250 -14.278 1.00 38.56 689 GLN A O 1
ATOM 5438 N N . GLU A 1 690 ? 12.849 29.961 -15.286 1.00 37.62 690 GLU A N 1
ATOM 5439 C CA . GLU A 1 690 ? 14.010 30.595 -14.633 1.00 37.62 690 GLU A CA 1
ATOM 5440 C C . GLU A 1 690 ? 14.483 31.882 -15.344 1.00 37.62 690 GLU A C 1
ATOM 5442 O O . GLU A 1 690 ? 15.043 32.760 -14.686 1.00 37.62 690 GLU A O 1
ATOM 5447 N N . GLU A 1 691 ? 14.217 32.064 -16.646 1.00 36.72 691 GLU A N 1
ATOM 5448 C CA . GLU A 1 691 ? 14.592 33.295 -17.374 1.00 36.72 691 GLU A CA 1
ATOM 5449 C C . GLU A 1 691 ? 13.590 34.457 -17.214 1.00 36.72 691 GLU A C 1
ATOM 5451 O O . GLU A 1 691 ? 13.935 35.613 -17.470 1.00 36.72 691 GLU A O 1
ATOM 5456 N N . ALA A 1 692 ? 12.364 34.195 -16.746 1.00 37.78 692 ALA A N 1
ATOM 5457 C CA . ALA A 1 692 ? 11.320 35.217 -16.629 1.00 37.78 692 ALA A CA 1
ATOM 5458 C C . ALA A 1 692 ? 11.428 36.114 -15.371 1.00 37.78 692 ALA A C 1
ATOM 5460 O O . ALA A 1 692 ? 10.876 37.215 -15.369 1.00 37.78 692 ALA A O 1
ATOM 5461 N N . ASP A 1 693 ? 12.174 35.705 -14.336 1.00 35.44 693 ASP A N 1
ATOM 5462 C CA . ASP A 1 693 ? 12.295 36.417 -13.047 1.00 35.44 693 ASP A CA 1
ATOM 5463 C C . ASP A 1 693 ? 13.715 36.984 -12.816 1.00 35.44 693 ASP A C 1
ATOM 5465 O O . ASP A 1 693 ? 14.369 36.771 -11.792 1.00 35.44 693 ASP A O 1
ATOM 5469 N N . GLY A 1 694 ? 14.211 37.742 -13.803 1.00 30.41 694 GLY A N 1
ATOM 5470 C CA . GLY A 1 694 ? 15.609 38.183 -13.882 1.00 30.41 694 GLY A CA 1
ATOM 5471 C C . GLY A 1 694 ? 15.860 39.642 -14.282 1.00 30.41 694 GLY A C 1
ATOM 5472 O O . GLY A 1 694 ? 16.778 39.901 -15.043 1.00 30.41 694 GLY A O 1
ATOM 5473 N N . GLY A 1 695 ? 15.097 40.603 -13.748 1.00 30.77 695 GLY A N 1
ATOM 5474 C CA . GLY A 1 695 ? 15.617 41.937 -13.386 1.00 30.77 695 GLY A CA 1
ATOM 5475 C C . GLY A 1 695 ? 15.948 42.969 -14.483 1.00 30.77 695 GLY A C 1
ATOM 5476 O O . GLY A 1 695 ? 17.006 42.977 -15.103 1.00 30.77 695 GLY A O 1
ATOM 5477 N N . THR A 1 696 ? 15.105 44.000 -14.540 1.00 31.81 696 THR A N 1
ATOM 5478 C CA . THR A 1 696 ? 15.408 45.362 -15.010 1.00 31.81 696 THR A CA 1
ATOM 5479 C C . THR A 1 696 ? 16.715 45.940 -14.434 1.00 31.81 696 THR A C 1
ATOM 5481 O O . THR A 1 696 ? 16.839 46.027 -13.211 1.00 31.81 696 THR A O 1
ATOM 5484 N N . ASN A 1 697 ? 17.611 46.485 -15.272 1.00 30.28 697 ASN A N 1
ATOM 5485 C CA . ASN A 1 697 ? 18.068 47.878 -15.124 1.00 30.28 697 ASN A CA 1
ATOM 5486 C C . ASN A 1 697 ? 18.903 48.421 -16.300 1.00 30.28 697 ASN A C 1
ATOM 5488 O O . ASN A 1 697 ? 19.752 47.764 -16.889 1.00 30.28 697 ASN A O 1
ATOM 5492 N N . THR A 1 698 ? 18.633 49.695 -16.561 1.00 29.25 698 THR A N 1
ATOM 5493 C CA . THR A 1 698 ? 19.190 50.665 -17.512 1.00 29.25 698 THR A CA 1
ATOM 5494 C C . THR A 1 698 ? 20.701 50.917 -17.416 1.00 29.25 698 THR A C 1
ATOM 5496 O O . THR A 1 698 ? 21.171 51.114 -16.302 1.00 29.25 698 THR A O 1
ATOM 5499 N N . VAL A 1 699 ? 21.387 51.132 -18.556 1.00 28.11 699 VAL A N 1
ATOM 5500 C CA . VAL A 1 699 ? 22.208 52.336 -18.872 1.00 28.11 699 VAL A CA 1
ATOM 5501 C C . VAL A 1 699 ? 22.288 52.510 -20.402 1.00 28.11 699 VAL A C 1
ATOM 5503 O O . VAL A 1 699 ? 22.531 51.562 -21.139 1.00 28.11 699 VAL A O 1
ATOM 5506 N N . ALA A 1 700 ? 22.078 53.743 -20.868 1.00 27.58 700 ALA A N 1
ATOM 5507 C CA . ALA A 1 700 ? 22.153 54.185 -22.259 1.00 27.58 700 ALA A CA 1
ATOM 5508 C C . ALA A 1 700 ? 23.585 54.556 -22.708 1.00 27.58 700 ALA A C 1
ATOM 5510 O O . ALA A 1 700 ? 24.332 55.148 -21.933 1.00 27.58 700 ALA A O 1
ATOM 5511 N N . SER A 1 701 ? 23.929 54.338 -23.986 1.00 25.28 701 SER A N 1
ATOM 5512 C CA . SER A 1 701 ? 24.266 55.399 -24.965 1.00 25.28 701 SER A CA 1
ATOM 5513 C C . SER A 1 701 ? 25.076 54.898 -26.180 1.00 25.28 701 SER A C 1
ATOM 5515 O O . SER A 1 701 ? 25.990 54.092 -26.061 1.00 25.28 701 SER A O 1
ATOM 5517 N N . SER A 1 702 ? 24.757 55.506 -27.330 1.00 25.75 702 SER A N 1
ATOM 5518 C CA . SER A 1 702 ? 25.483 55.583 -28.614 1.00 25.75 702 SER A CA 1
ATOM 5519 C C . SER A 1 702 ? 25.415 54.408 -29.613 1.00 25.75 702 SER A C 1
ATOM 5521 O O . SER A 1 702 ? 26.032 53.364 -29.456 1.00 25.75 702 SER A O 1
ATOM 5523 N N . ALA A 1 703 ? 24.672 54.663 -30.697 1.00 24.81 703 ALA A N 1
ATOM 5524 C CA . ALA A 1 703 ? 24.727 54.015 -32.015 1.00 24.81 703 ALA A CA 1
ATOM 5525 C C . ALA A 1 703 ? 25.707 54.798 -32.941 1.00 24.81 703 ALA A C 1
ATOM 5527 O O . ALA A 1 703 ? 26.297 55.765 -32.446 1.00 24.81 703 ALA A O 1
ATOM 5528 N N . PRO A 1 704 ? 25.800 54.571 -34.278 1.00 38.94 704 PRO A N 1
ATOM 5529 C CA . PRO A 1 704 ? 25.321 53.457 -35.122 1.00 38.94 704 PRO A CA 1
ATOM 5530 C C . PRO A 1 704 ? 26.363 52.947 -36.158 1.00 38.94 704 PRO A C 1
ATOM 5532 O O . PRO A 1 704 ? 27.383 53.588 -36.400 1.00 38.94 704 PRO A O 1
ATOM 5535 N N . GLY A 1 705 ? 26.044 51.858 -36.876 1.00 24.91 705 GLY A N 1
ATOM 5536 C CA . GLY A 1 705 ? 26.656 51.596 -38.188 1.00 24.91 705 GLY A CA 1
ATOM 5537 C C . GLY A 1 705 ? 26.539 50.176 -38.744 1.00 24.91 705 GLY A C 1
ATOM 5538 O O . GLY A 1 705 ? 27.399 49.369 -38.432 1.00 24.91 705 GLY A O 1
ATOM 5539 N N . ALA A 1 706 ? 25.544 49.981 -39.630 1.00 25.72 706 ALA A N 1
ATOM 5540 C CA . ALA A 1 706 ? 25.660 49.359 -40.969 1.00 25.72 706 ALA A CA 1
ATOM 5541 C C . ALA A 1 706 ? 26.055 47.867 -41.052 1.00 25.72 706 ALA A C 1
ATOM 5543 O O . ALA A 1 706 ? 26.923 47.412 -40.330 1.00 25.72 706 ALA A O 1
ATOM 5544 N N . SER A 1 707 ? 25.572 47.018 -41.955 1.00 24.27 707 SER A N 1
ATOM 5545 C CA . SER A 1 707 ? 24.548 46.950 -43.011 1.00 24.27 707 SER A CA 1
ATOM 5546 C C . SER A 1 707 ? 24.769 45.553 -43.638 1.00 24.27 707 SER A C 1
ATOM 5548 O O . SER A 1 707 ? 25.903 45.086 -43.586 1.00 24.27 707 SER A O 1
ATOM 5550 N N . GLU A 1 708 ? 23.747 44.954 -44.268 1.00 27.48 708 GLU A N 1
ATOM 5551 C CA . GLU A 1 708 ? 23.872 43.829 -45.238 1.00 27.48 708 GLU A CA 1
ATOM 5552 C C . GLU A 1 708 ? 24.269 42.457 -44.623 1.00 27.48 708 GLU A C 1
ATOM 5554 O O . GLU A 1 708 ? 25.093 42.369 -43.727 1.00 27.48 708 GLU A O 1
ATOM 5559 N N . ASP A 1 709 ? 23.725 41.289 -44.966 1.00 27.27 709 ASP A N 1
ATOM 5560 C CA . ASP A 1 709 ? 22.826 40.851 -46.028 1.00 27.27 709 ASP A CA 1
ATOM 5561 C C . ASP A 1 709 ? 22.129 39.552 -45.582 1.00 27.27 709 ASP A C 1
ATOM 5563 O O . ASP A 1 709 ? 22.746 38.649 -45.015 1.00 27.27 709 ASP A O 1
ATOM 5567 N N . VAL A 1 710 ? 20.836 39.442 -45.885 1.00 26.33 710 VAL A N 1
ATOM 5568 C CA . VAL A 1 710 ? 20.054 38.201 -45.844 1.00 26.33 710 VAL A CA 1
ATOM 5569 C C . VAL A 1 710 ? 19.717 37.849 -47.288 1.00 26.33 710 VAL A C 1
ATOM 5571 O O . VAL A 1 710 ? 18.939 38.568 -47.907 1.00 26.33 710 VAL A O 1
ATOM 5574 N N . SER A 1 711 ? 20.269 36.760 -47.829 1.00 25.38 711 SER A N 1
ATOM 5575 C CA . SER A 1 711 ? 19.563 35.789 -48.692 1.00 25.38 711 SER A CA 1
ATOM 5576 C C . SER A 1 711 ? 20.528 34.765 -49.310 1.00 25.38 711 SER A C 1
ATOM 5578 O O . SER A 1 711 ? 21.693 35.073 -49.533 1.00 25.38 711 SER A O 1
ATOM 5580 N N . THR A 1 712 ? 19.974 33.592 -49.660 1.00 27.39 712 THR A N 1
ATOM 5581 C CA . THR A 1 712 ? 20.541 32.424 -50.389 1.00 27.39 712 THR A CA 1
ATOM 5582 C C . THR A 1 712 ? 21.326 31.422 -49.525 1.00 27.39 712 THR A C 1
ATOM 5584 O O . THR A 1 712 ? 22.215 31.820 -48.791 1.00 27.39 712 THR A O 1
ATOM 5587 N N . ALA A 1 713 ? 21.073 30.105 -49.502 1.00 24.36 713 ALA A N 1
ATOM 5588 C CA . ALA A 1 713 ? 20.185 29.182 -50.230 1.00 24.36 713 ALA A CA 1
ATOM 5589 C C . ALA A 1 713 ? 20.027 27.905 -49.351 1.00 24.36 713 ALA A C 1
ATOM 5591 O O . ALA A 1 713 ? 20.996 27.480 -48.732 1.00 24.36 713 ALA A O 1
ATOM 5592 N N . LEU A 1 714 ? 18.828 27.388 -49.051 1.00 27.77 714 LEU A N 1
ATOM 5593 C CA . LEU A 1 714 ? 18.149 26.280 -49.757 1.00 27.77 714 LEU A CA 1
ATOM 5594 C C . LEU A 1 714 ? 18.995 25.529 -50.805 1.00 27.77 714 LEU A C 1
ATOM 5596 O O . LEU A 1 714 ? 18.976 25.901 -51.972 1.00 27.77 714 LEU A O 1
ATOM 5600 N N . ASP A 1 715 ? 19.738 24.513 -50.355 1.00 30.09 715 ASP A N 1
ATOM 5601 C CA . ASP A 1 715 ? 19.835 23.149 -50.927 1.00 30.09 715 ASP A CA 1
ATOM 5602 C C . ASP A 1 715 ? 21.097 22.447 -50.387 1.00 30.09 715 ASP A C 1
ATOM 5604 O O . ASP A 1 715 ? 22.195 22.671 -50.901 1.00 30.09 715 ASP A O 1
ATOM 5608 N N . GLN A 1 716 ? 20.930 21.610 -49.351 1.00 28.09 716 GLN A N 1
ATOM 5609 C CA . GLN A 1 716 ? 21.633 20.332 -49.119 1.00 28.09 716 GLN A CA 1
ATOM 5610 C C . GLN A 1 716 ? 21.118 19.631 -47.861 1.00 28.09 716 GLN A C 1
ATOM 5612 O O . GLN A 1 716 ? 21.041 20.296 -46.803 1.00 28.09 716 GLN A O 1
#

Mean predicted aligned error: 18.09 Å

Foldseek 3Di:
DDDDDDDDDDDDDDDDDDDDDDDDDDPDDDPDDFDWDQLPDQDPPPQDPLLVVLLCLALLCVPPDPVLSSVQLNLWTKGWDAAFDWPDAFFAWLFKKKAWSAAKKFWDDPNDGPDIDGRNDMDSLCNQPDDDTDTHHTIIGTNHTTIMTMHGNVSLVVCCPPPSSVSSVVSSVVVVLVVLLVLLCLQVLCVVLVQDPVCSSVVSVLWDKDKDAAFGWPDAAQAFDFWKKAWQAAKKWKWAQDPNDIDTDDIHHHNDIDDLLCLLVVHGHHIIITTNHTTMMIIRTSVCVVVVCVRGVCSSVSSLQVSLLVLLVVVVVLPQPLSVLADSVLSSLLSVQWDKDKDAAFDWPFAFQAQQFKKKAWQAAKKFWQAVPPGGPDMDGRNDIDRLLCLVVVGGDRTIIGTHDRTTIITMHTSVSVCVSCLVRLQSVLLSQCLNCVLNGAVSSQLSHPLSVVLLCVLCVVVVNNLLSVLLVLLVVLLVLVVVLVVLVVVVVVVVVVVVVVVVVVVVVPPDDDDDCPVVVVVVVVVPPPPDDDPDDDDDDDDDDDDDDDPNNVSVVVNVVSLVVSLVSLVVSLQQALDPPHPSHDDDDPVLSVQLVVCNVVVHRDSCSCVRVSVRSSVVCRVPSVVVSSPDVSSVVSSVVSVRDDPCVPDDPPDDDDDPDDPDDDDDPPDPPPSNVVVVVVVVVVVVVVVVPDDDDDDDDDDDDDDDDDDDDDDD

InterPro domains:
  IPR000595 Cyclic nucleotide-binding domain [PF00027] (82-158)
  IPR000595 Cyclic nucleotide-binding domain [PF00027] (212-294)
  IPR000595 Cyclic nucleotide-binding domain [PF00027] (341-423)
  IPR000595 Cyclic nucleotide-binding domain [PS50042] (60-156)
  IPR000595 Cyclic nucleotide-binding domain [PS50042] (195-293)
  IPR000595 Cyclic nucleotide-binding domain [PS50042] (322-422)
  IPR000595 Cyclic nucleotide-binding domain [SM00100] (60-173)
  IPR000595 Cyclic nucleotide-binding domain [SM00100] (190-311)
  IPR000595 Cyclic nucleotide-binding domain [SM00100] (322-437)
  IPR000595 Cyclic nucleotide-binding domain [cd00038] (61-143)
  IPR000595 Cyclic nucleotide-binding domain [cd00038] (193-303)
  IPR000595 Cyclic nucleotide-binding domain [cd00038] (322-432)
  IPR014710 RmlC-like jelly roll fold [G3DSA:2.60.120.10] (53-177)
  IPR014710 RmlC-like jelly roll fold [G3DSA:2.60.120.10] (178-300)
  IPR014710 RmlC-like jelly roll fold [G3DSA:2.60.120.10] (301-435)
  IPR016137 RGS domain [PF00615] (564-637)
  IPR016137 RGS domain [PS50132] (442-639)
  IPR016137 RGS domain [SM00315] (442-639)
  IPR018488 Cyclic nucleotide-binding, conserved site [PS00888] (349-365)
  IPR018488 Cyclic nucleotide-binding, conserved site [PS00889] (386-403)

Sequence (716 aa):
PPSCWDHAAQTQQKECDARVVPTRGCWGGQLDGQQRAPIMGCNDSRLSPQGWEGLRRSKYFEGTAAADIKKIVNLGYMLDMDPGQQVFGKGDFADSFYLILSGEVAIVAGGQIIKKWGVGEGFGEEALLMDGEMLRLASATCTRECELLELERETFLASRAKPFMTQFARKIDSVNLIRKIRFLRSVPFLQEAYVPDAQMQAVASLFEYQVYDFDETVCEEEEATSAFYIVCSGHVGSFMSLHGFEVHLNDLKTGDYTGEVALVERMHNIITLRAFNRSTLLELPVTKFDKLLEISAGMRQYLSLHGRQRTASALRRYQVPFFDSLSDHSMERLATLCRLRQCKKGERICKAGDMGDAFFIVSRGSLDVLRPGKGVVRTLGPGDYFGEISLVADQPRSATVTAVDPATILLEIGKDDFLTIFSHEPAALAEIEIKVLGPDVQLYSILNHVMASEYLVRHLQKEFASENIEFWRAADRFYKLHASLENSRSKIHTAMQSSQEEAGEAGRLSGRNGRRDKRRTILNQRAMGSARGIISAEAAETENEGFLSNPVAFTERKLLRVLAKRRTEALTIYNRFITEGSEKEVNIRDATKQAIKDKVANEQFPVDLFLQAQEEIYSLMSRDNYQRFHRSPLFAQMLRDLNVYNPEMHRSPDTPELSIHSQRSSQPSDLNHPAVAAAVEEAARAAEQEEADGGTNTVASSAPGASEDVSTALDQ

Radius of gyration: 37.55 Å; Cα contacts (8 Å, |Δi|>4): 970; chains: 1; bounding box: 91×101×113 Å

Secondary structure (DSSP, 8-state):
--------------------PPP---------S---EE--S--TTSS-HHHHHHHHH-TTTTT--HHHHHHHHTTSEEEEE-TT-EEE-TTSB--EEEEESSSEEEEEETTEEEEEEETT-EE-THHHHS-S--B-SSEEEESS-EEEEEEEHHHHHHHTTSHHHHHHHHHHHHHHHHHHHHHHTTSHHHHHTT--HHHHHHHHHH-EEEEE-TT-EEE-TTSBP-EEEEEEES-EEEEEEETTEEEEEEEE-TT-EE-HHHHHTT-B-SSEEEESSSEEEEEEEHHHHHHHHTS-TTHHHHHHHHHHHHHHHHHGGG--TTGGGS-HHHHHHHHHH-EEEEE-TT-EEE-TTSPP-EEEEEEES-EEEEETTTEEEEEE-TT-EE-HHHHHS----SSEEEE-STTEEEEEEEHHHHHHHHTT-HHHHHHHHHHHHGGG--HHHHHHSHHHHHHHHHHHHHTT-THHHHHHHHHHHHHHHHHHHHHHHHHHHHHHHHHHHHHHHHHHHT-S--SSTHHHHHHHHHHTT--S--------------S---HHHHHHHHHHHHHHHHHHHHHHHIIIIISTT-TT-----HHHHHHHHHHHHTT---TTTTHHHHHHHHHHIIIIIHHHHHTSHHHHHHHHHTT---TTTT--S----------------TT--HHHHHHHHHHHHHHHHHHSS-----------------------

Organism: NCBI:txid172671